Protein 1JRR (pdb70)

Sequence (371 aa):
EDLCVANTLFALNLFKHLAKASPTQNLFLSPWSISSTMAMVYMGSRGSTEDQMAKVLQFNKIHSSFRSLSSAINASTGNYLLESVNKLFGEKSASFREEYIRLCQKYYSSEPQAVDFLECAEEARKKINSWVKTQTKGKIPNLLPEGSVDGDTRMVLVNAVYFKGKWKTPFEKKYPFRVNSAQRTPVQMMYLREKLNIGYIEDLKAQILELPYAGDVSMFLLLPDDVSTGLELLESEITYDKLNKWTSKDKMAEDEVEVYIPQFKLEEHYELRSILRSMGMEDAFNKGRANFSGMSERNDLFLSEVFHQAMVDVNEEGTTGRTGHGGPQFVADHPFLFLIMHKITNCILFFGRFSSPTEAAAGTGGVMTGR

Structure (mmCIF, N/CA/C/O backbone):
data_1JRR
#
_entry.id   1JRR
#
_cell.length_a   93.139
_cell.length_b   104.160
_cell.length_c   41.395
_cell.angle_alpha   90.00
_cell.angle_beta   90.00
_cell.angle_gamma   90.00
#
_symmetry.space_group_name_H-M   'P 21 21 2'
#
loop_
_entity.id
_entity.type
_entity.pdbx_description
1 polymer 'PLASMINOGEN ACTIVATOR INHIBITOR-2'
2 polymer 'PLASMINOGEN ACTIVATOR INHIBITOR-2'
3 non-polymer BETA-MERCAPTOETHANOL
4 water water
#
loop_
_atom_site.group_PDB
_atom_site.id
_atom_site.type_symbol
_atom_site.label_atom_id
_atom_site.label_alt_id
_atom_site.label_comp_id
_atom_site.label_asym_id
_atom_site.label_entity_id
_atom_site.label_seq_id
_atom_site.pdbx_PDB_ins_code
_atom_site.Cartn_x
_atom_site.Cartn_y
_atom_site.Cartn_z
_atom_site.occupancy
_atom_site.B_iso_or_equiv
_atom_site.auth_seq_id
_atom_site.auth_comp_id
_atom_site.auth_asym_id
_atom_site.auth_atom_id
_atom_site.pdbx_PDB_model_num
ATOM 1 N N . GLU A 1 2 ? 13.011 17.935 -5.324 1.00 32.92 2 GLU A N 1
ATOM 2 C CA . GLU A 1 2 ? 14.439 18.308 -5.541 1.00 33.08 2 GLU A CA 1
ATOM 3 C C . GLU A 1 2 ? 15.294 17.912 -4.342 1.00 31.63 2 GLU A C 1
ATOM 4 O O . GLU A 1 2 ? 14.924 18.147 -3.193 1.00 31.72 2 GLU A O 1
ATOM 10 N N . ASP A 1 3 ? 16.429 17.277 -4.618 1.00 29.40 3 ASP A N 1
ATOM 11 C CA . ASP A 1 3 ? 17.411 17.013 -3.584 1.00 27.60 3 ASP A CA 1
ATOM 12 C C . ASP A 1 3 ? 18.190 18.302 -3.286 1.00 26.20 3 ASP A C 1
ATOM 13 O O . ASP A 1 3 ? 18.995 18.775 -4.094 1.00 27.13 3 ASP A O 1
ATOM 18 N N . LEU A 1 4 ? 17.952 18.885 -2.123 1.00 25.00 4 LEU A N 1
ATOM 19 C CA . LEU A 1 4 ? 18.593 20.160 -1.803 1.00 24.05 4 LEU A CA 1
ATOM 20 C C . LEU A 1 4 ? 20.063 20.065 -1.371 1.00 22.18 4 LEU A C 1
ATOM 21 O O . LEU A 1 4 ? 20.708 21.086 -1.186 1.00 22.09 4 LEU A O 1
ATOM 26 N N . CYS A 1 5 ? 20.605 18.856 -1.257 1.00 20.68 5 CYS A N 1
ATOM 27 C CA . CYS A 1 5 ? 22.016 18.697 -0.880 1.00 18.76 5 CYS A CA 1
ATOM 28 C C . CYS A 1 5 ? 22.866 18.123 -2.020 1.00 17.79 5 CYS A C 1
ATOM 29 O O . CYS A 1 5 ? 23.961 17.650 -1.774 1.00 17.03 5 CYS A O 1
ATOM 32 N N . VAL A 1 6 ? 22.365 18.182 -3.254 1.00 16.43 6 VAL A N 1
ATOM 33 C CA . VAL A 1 6 ? 23.040 17.561 -4.391 1.00 16.55 6 VAL A CA 1
ATOM 34 C C . VAL A 1 6 ? 24.491 17.996 -4.650 1.00 15.53 6 VAL A C 1
ATOM 35 O O . VAL A 1 6 ? 25.345 17.150 -4.914 1.00 14.96 6 VAL A O 1
ATOM 41 N N . ALA A 1 7 ? 24.775 19.292 -4.597 1.00 16.01 7 ALA A N 1
ATOM 42 C CA . ALA A 1 7 ? 26.140 19.747 -4.828 1.00 14.87 7 ALA A CA 1
ATOM 43 C C . ALA A 1 7 ? 27.078 19.109 -3.818 1.00 13.94 7 ALA A C 1
ATOM 44 O O . ALA A 1 7 ? 28.149 18.651 -4.165 1.00 13.59 7 ALA A O 1
ATOM 46 N N . ASN A 1 8 ? 26.668 19.114 -2.568 1.00 14.06 8 ASN A N 1
ATOM 47 C CA . ASN A 1 8 ? 27.512 18.575 -1.507 1.00 12.86 8 ASN A CA 1
ATOM 48 C C . ASN A 1 8 ? 27.733 17.081 -1.667 1.00 13.09 8 ASN A C 1
ATOM 49 O O . ASN A 1 8 ? 28.785 16.579 -1.341 1.00 11.61 8 ASN A O 1
ATOM 54 N N . THR A 1 9 ? 26.727 16.374 -2.168 1.00 12.72 9 THR A N 1
ATOM 55 C CA . THR A 1 9 ? 26.843 14.952 -2.386 1.00 12.84 9 THR A CA 1
ATOM 56 C C . THR A 1 9 ? 27.751 14.636 -3.568 1.00 11.61 9 THR A C 1
ATOM 57 O O . THR A 1 9 ? 28.573 13.740 -3.488 1.00 11.76 9 THR A O 1
ATOM 61 N N . LEU A 1 10 ? 27.607 15.379 -4.650 1.00 11.25 10 LEU A N 1
ATOM 62 C CA . LEU A 1 10 ? 28.498 15.229 -5.770 1.00 10.99 10 LEU A CA 1
ATOM 63 C C . LEU A 1 10 ? 29.953 15.472 -5.354 1.00 10.57 10 LEU A C 1
ATOM 64 O O . LEU A 1 10 ? 30.867 14.738 -5.728 1.00 11.06 10 LEU A O 1
ATO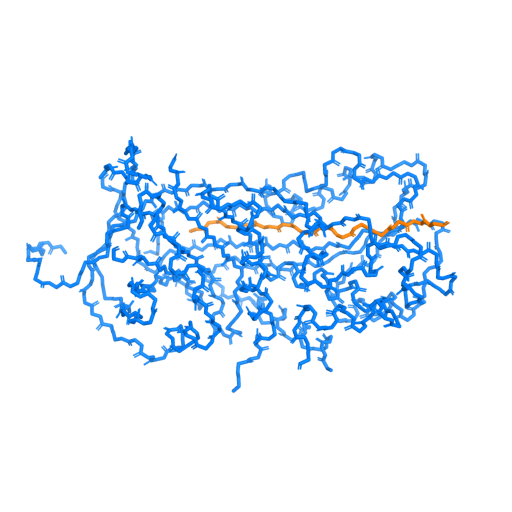M 69 N N . PHE A 1 11 ? 30.173 16.520 -4.557 1.00 9.74 11 PHE A N 1
ATOM 70 C CA . PHE A 1 11 ? 31.500 16.814 -4.040 1.00 10.79 11 PHE A CA 1
ATOM 71 C C . PHE A 1 11 ? 31.989 15.672 -3.155 1.00 9.94 11 PHE A C 1
ATOM 72 O O . PHE A 1 11 ? 33.127 15.250 -3.286 1.00 11.61 11 PHE A O 1
ATOM 80 N N . ALA A 1 12 ? 31.134 15.204 -2.252 1.00 10.46 12 ALA A N 1
ATOM 81 C CA . ALA A 1 12 ? 31.495 14.137 -1.314 1.00 10.63 12 ALA A CA 1
ATOM 82 C C . ALA A 1 12 ? 32.009 12.936 -2.101 1.00 11.11 12 ALA A C 1
ATOM 83 O O . ALA A 1 12 ? 33.046 12.381 -1.772 1.00 10.33 12 ALA A O 1
ATOM 85 N N . LEU A 1 13 ? 31.291 12.536 -3.140 1.00 11.51 13 LEU A N 1
ATOM 86 C CA . LEU A 1 13 ? 31.705 11.360 -3.887 1.00 12.32 13 LEU A CA 1
ATOM 87 C C . LEU A 1 13 ? 33.000 11.579 -4.660 1.00 12.05 13 LEU A C 1
ATOM 88 O O . LEU A 1 13 ? 33.846 10.688 -4.698 1.00 12.82 13 LEU A O 1
ATOM 93 N N . ASN A 1 14 ? 33.167 12.749 -5.284 1.00 11.68 14 ASN A N 1
ATOM 94 C CA . ASN A 1 14 ? 34.375 13.029 -6.036 1.00 12.65 14 ASN A CA 1
ATOM 95 C C . ASN A 1 14 ? 35.567 13.133 -5.086 1.00 12.64 14 ASN A C 1
ATOM 96 O O . ASN A 1 14 ? 36.681 12.676 -5.368 1.00 13.41 14 ASN A O 1
ATOM 101 N N . LEU A 1 15 ? 35.335 13.746 -3.928 1.00 13.00 15 LEU A N 1
ATOM 102 C CA . LEU A 1 15 ? 36.366 13.818 -2.912 1.00 12.90 15 LEU A CA 1
ATOM 103 C C . LEU A 1 15 ? 36.788 12.424 -2.455 1.00 12.64 15 LEU A C 1
ATOM 104 O O . LEU A 1 15 ? 37.978 12.137 -2.345 1.00 13.82 15 LEU A O 1
ATOM 109 N N . PHE A 1 16 ? 35.829 11.566 -2.162 1.00 13.36 16 PHE A N 1
ATOM 110 C CA . PHE A 1 16 ? 36.177 10.204 -1.781 1.00 14.46 16 PHE A CA 1
ATOM 111 C C . PHE A 1 16 ? 37.000 9.522 -2.886 1.00 15.11 16 PHE A C 1
ATOM 112 O O . PHE A 1 16 ? 38.009 8.895 -2.598 1.00 16.11 16 PHE A O 1
ATOM 120 N N . LYS A 1 17 ? 36.610 9.674 -4.141 1.00 16.56 17 LYS A N 1
ATOM 121 C CA . LYS A 1 17 ? 37.384 9.027 -5.231 1.00 17.65 17 LYS A CA 1
ATOM 122 C C . LYS A 1 17 ? 38.840 9.487 -5.263 1.00 18.38 17 LYS A C 1
ATOM 123 O O . LYS A 1 17 ? 39.762 8.711 -5.534 1.00 18.06 17 LYS A O 1
ATOM 129 N N . HIS A 1 18 ? 39.059 10.758 -4.987 1.00 18.04 18 HIS A N 1
ATOM 130 C CA . HIS A 1 18 ? 40.396 11.297 -5.063 1.00 18.37 18 HIS A CA 1
ATOM 131 C C . HIS A 1 18 ? 41.202 10.916 -3.862 1.00 20.57 18 HIS A C 1
ATOM 132 O O . HIS A 1 18 ? 42.396 10.632 -3.968 1.00 20.68 18 HIS A O 1
ATOM 139 N N . LEU A 1 19 ? 40.565 10.928 -2.703 1.00 19.53 19 LEU A N 1
ATOM 140 C CA . LEU A 1 19 ? 41.252 10.519 -1.487 1.00 21.21 19 LEU A CA 1
ATOM 141 C C . LEU A 1 19 ? 41.670 9.063 -1.598 1.00 22.10 19 LEU A C 1
ATOM 142 O O . LEU A 1 19 ? 42.737 8.670 -1.096 1.00 22.87 19 LEU A O 1
ATOM 147 N N . ALA A 1 20 ? 40.850 8.258 -2.259 1.00 22.34 20 ALA A N 1
ATOM 148 C CA . ALA A 1 20 ? 41.168 6.848 -2.424 1.00 23.75 20 ALA A CA 1
ATOM 149 C C . ALA A 1 20 ? 42.392 6.666 -3.332 1.00 23.74 20 ALA A C 1
ATOM 150 O O . ALA A 1 20 ? 43.072 5.641 -3.243 1.00 25.15 20 ALA A O 1
ATOM 152 N N . LYS A 1 21 ? 42.733 7.657 -4.159 1.00 23.51 21 LYS A N 1
ATOM 153 C CA . LYS A 1 21 ? 43.963 7.543 -4.951 1.00 22.65 21 LYS A CA 1
ATOM 154 C C . LYS A 1 21 ? 45.168 7.617 -4.020 1.00 21.78 21 LYS A C 1
ATOM 155 O O . LYS A 1 21 ? 46.198 6.950 -4.235 1.00 22.01 21 LYS A O 1
ATOM 161 N N . ALA A 1 22 ? 45.058 8.428 -2.988 1.00 20.87 22 ALA A N 1
ATOM 162 C CA . ALA A 1 22 ? 46.132 8.536 -2.043 1.00 20.29 22 ALA A CA 1
ATOM 163 C C . ALA A 1 22 ? 46.130 7.353 -1.096 1.00 19.44 22 ALA A C 1
ATOM 164 O O . ALA A 1 22 ? 47.175 6.972 -0.563 1.00 20.31 22 ALA A O 1
ATOM 166 N N . SER A 1 23 ? 44.941 6.815 -0.844 1.00 18.99 23 SER A N 1
ATOM 167 C CA . SER A 1 23 ? 44.766 5.763 0.159 1.00 19.05 23 SER A CA 1
ATOM 168 C C . SER A 1 23 ? 43.799 4.703 -0.346 1.00 18.94 23 SER A C 1
ATOM 169 O O . SER A 1 23 ? 42.643 4.686 0.029 1.00 19.64 23 SER A O 1
ATOM 172 N N . PRO A 1 24 ? 44.285 3.838 -1.212 1.00 18.86 24 PRO A N 1
ATOM 173 C CA . PRO A 1 24 ? 43.430 2.893 -1.923 1.00 19.97 24 PRO A CA 1
ATOM 174 C C . PRO A 1 24 ? 42.859 1.721 -1.176 1.00 20.27 24 PRO A C 1
ATOM 175 O O . PRO A 1 24 ? 41.877 1.189 -1.685 1.00 22.22 24 PRO A O 1
ATOM 179 N N . THR A 1 25 ? 43.401 1.340 -0.031 1.00 20.88 25 THR A N 1
ATOM 180 C CA . THR A 1 25 ? 42.970 0.114 0.623 1.00 22.17 25 THR A CA 1
ATOM 181 C C . THR A 1 25 ? 42.701 0.188 2.149 1.00 21.33 25 THR A C 1
ATOM 182 O O . THR A 1 25 ? 41.849 -0.542 2.662 1.00 21.80 25 THR A O 1
ATOM 186 N N . GLN A 1 26 ? 43.409 1.046 2.895 1.00 19.30 26 GLN A N 1
ATOM 187 C CA . GLN A 1 26 ? 43.259 1.181 4.338 1.00 18.37 26 GLN A CA 1
ATOM 188 C C . GLN A 1 26 ? 41.932 1.819 4.763 1.00 16.59 26 GLN A C 1
ATOM 189 O O . GLN A 1 26 ? 41.226 2.385 3.955 1.00 14.28 26 GLN A O 1
ATOM 195 N N . ASN A 1 27 ? 41.567 1.703 6.021 1.00 15.16 27 ASN A N 1
ATOM 196 C CA . ASN A 1 27 ? 40.358 2.352 6.506 1.00 14.72 27 ASN A CA 1
ATOM 197 C C . ASN A 1 27 ? 40.360 3.843 6.167 1.00 14.54 27 ASN A C 1
ATOM 198 O O . ASN A 1 27 ? 41.417 4.506 6.221 1.00 14.67 27 ASN A O 1
ATOM 203 N N . LEU A 1 28 ? 39.184 4.367 5.797 1.00 12.42 28 LEU A N 1
ATOM 204 C CA . LEU A 1 28 ? 39.000 5.779 5.455 1.00 13.22 28 LEU A CA 1
ATOM 205 C C . LEU A 1 28 ? 37.763 6.302 6.160 1.00 12.59 28 LEU A C 1
ATOM 206 O O . LEU A 1 28 ? 36.779 5.607 6.246 1.00 12.23 28 LEU A O 1
ATOM 211 N N . PHE A 1 29 ? 37.815 7.527 6.672 1.00 12.18 29 PHE A N 1
ATOM 212 C CA . PHE A 1 29 ? 36.638 8.081 7.311 1.00 12.01 29 PHE A CA 1
ATOM 213 C C . PHE A 1 29 ? 36.704 9.595 7.297 1.00 12.57 29 PHE A C 1
ATOM 214 O O . PHE A 1 29 ? 37.714 10.191 7.646 1.00 12.43 29 PHE A O 1
ATOM 222 N N . LEU A 1 30 ? 35.616 10.229 6.889 1.00 13.11 30 LEU A N 1
ATOM 223 C CA . LEU A 1 30 ? 35.583 11.683 6.839 1.00 13.03 30 LEU A CA 1
ATOM 224 C C . LEU A 1 30 ? 34.163 12.207 6.953 1.00 11.40 30 LEU A C 1
ATOM 225 O O . LEU A 1 30 ? 33.202 11.447 6.854 1.00 11.41 30 LEU A O 1
ATOM 230 N N . SER A 1 31 ? 34.040 13.523 7.174 1.00 10.32 31 SER A N 1
ATOM 231 C CA . SER A 1 31 ? 32.736 14.174 7.093 1.00 9.93 31 SER A CA 1
ATOM 232 C C . SER A 1 31 ? 32.733 15.115 5.928 1.00 9.70 31 SER A C 1
ATOM 233 O O . SER A 1 31 ? 33.294 16.182 6.002 1.00 10.14 31 SER A O 1
ATOM 236 N N . PRO A 1 32 ? 32.139 14.701 4.818 1.00 9.99 32 PRO A N 1
ATOM 237 C CA . PRO A 1 32 ? 32.066 15.608 3.669 1.00 10.69 32 PRO A CA 1
ATOM 238 C C . PRO A 1 32 ? 31.288 16.886 4.006 1.00 9.88 32 PRO A C 1
ATOM 239 O O . PRO A 1 32 ? 31.646 17.947 3.534 1.00 9.59 32 PRO A O 1
ATOM 243 N N . TRP A 1 33 ? 30.258 16.789 4.848 1.00 10.35 33 TRP A N 1
ATOM 244 C CA . TRP A 1 33 ? 29.507 17.975 5.269 1.00 11.09 33 TRP A CA 1
ATOM 245 C C . TRP A 1 33 ? 30.429 19.030 5.886 1.00 9.98 33 TRP A C 1
ATOM 246 O O . TRP A 1 33 ? 30.369 20.212 5.542 1.00 9.59 33 TRP A O 1
ATOM 257 N N . SER A 1 34 ? 31.292 18.584 6.796 1.00 10.59 34 SER A N 1
ATOM 258 C CA . SER A 1 34 ? 32.195 19.488 7.499 1.00 9.56 34 SER A CA 1
ATOM 259 C C . SER A 1 34 ? 33.112 20.166 6.490 1.00 10.17 34 SER A C 1
ATOM 260 O O . SER A 1 34 ? 33.349 21.358 6.550 1.00 10.60 34 SER A O 1
ATOM 263 N N . ILE A 1 35 ? 33.623 19.380 5.539 1.00 9.27 35 ILE A N 1
ATOM 264 C CA . ILE A 1 35 ? 34.521 19.936 4.558 1.00 9.93 35 ILE A CA 1
ATOM 265 C C . ILE A 1 35 ? 33.829 20.931 3.641 1.00 9.37 35 ILE A C 1
ATOM 266 O O . ILE A 1 35 ? 34.395 22.001 3.388 1.00 9.45 35 ILE A O 1
ATOM 271 N N . SER A 1 36 ? 32.643 20.588 3.157 1.00 10.56 36 SER A N 1
ATOM 272 C CA . SER A 1 36 ? 31.876 21.493 2.298 1.00 10.65 36 SER A CA 1
ATOM 273 C C . SER A 1 36 ? 31.598 22.793 3.013 1.00 10.14 36 SER A C 1
ATOM 274 O O . SER A 1 36 ? 31.736 23.875 2.442 1.00 9.67 36 SER A O 1
ATOM 277 N N . SER A 1 37 ? 31.213 22.722 4.281 1.00 11.00 37 SER A N 1
ATOM 278 C CA . SER A 1 37 ? 30.956 23.946 5.015 1.00 11.05 37 SER A CA 1
ATOM 279 C C . SER A 1 37 ? 32.183 24.852 5.122 1.00 11.40 37 SER A C 1
ATOM 280 O O . SER A 1 37 ? 32.102 26.067 4.925 1.00 11.04 37 SER A O 1
ATOM 284 N N . THR A 1 38 ? 33.312 24.298 5.509 1.00 10.90 38 THR A N 1
ATOM 285 C CA . THR A 1 38 ? 34.535 25.051 5.635 1.00 10.91 38 THR A CA 1
ATOM 286 C C . THR A 1 38 ? 34.908 25.667 4.310 1.00 10.56 38 THR A C 1
ATOM 287 O O . THR A 1 38 ? 35.235 26.829 4.236 1.00 10.69 38 THR A O 1
ATOM 291 N N . MET A 1 39 ? 34.848 24.864 3.252 1.00 9.37 39 MET A N 1
ATOM 292 C CA . MET A 1 39 ? 35.239 25.359 1.958 1.00 10.53 39 MET A CA 1
ATOM 293 C C . MET A 1 39 ? 34.280 26.414 1.408 1.00 10.28 39 MET A C 1
ATOM 294 O O . MET A 1 39 ? 34.704 27.271 0.628 1.00 10.41 39 MET A O 1
ATOM 299 N N . ALA A 1 40 ? 33.026 26.357 1.828 1.00 10.60 40 ALA A N 1
ATOM 300 C CA . ALA A 1 40 ? 32.041 27.349 1.423 1.00 10.83 40 ALA A CA 1
ATOM 301 C C . ALA A 1 40 ? 32.449 28.706 1.994 1.00 11.49 40 ALA A C 1
ATOM 302 O O . ALA A 1 40 ? 32.313 29.731 1.327 1.00 12.56 40 ALA A O 1
ATOM 304 N N . MET A 1 41 ? 32.934 28.710 3.234 1.00 11.24 41 MET A N 1
ATOM 305 C CA . MET A 1 41 ? 33.369 29.949 3.871 1.00 11.24 41 MET A CA 1
ATOM 306 C C . MET A 1 41 ? 34.608 30.487 3.179 1.00 11.34 41 MET A C 1
ATOM 307 O O . MET A 1 41 ? 34.781 31.703 3.028 1.00 12.44 41 MET A O 1
ATOM 312 N N . VAL A 1 42 ? 35.500 29.593 2.751 1.00 10.96 42 VAL A N 1
ATOM 313 C CA . VAL A 1 42 ? 36.653 30.026 1.975 1.00 11.29 42 VAL A CA 1
ATOM 314 C C . VAL A 1 42 ? 36.239 30.606 0.604 1.00 11.36 42 VAL A C 1
ATOM 315 O O . VAL A 1 42 ? 36.706 31.667 0.181 1.00 10.75 42 VAL A O 1
ATOM 319 N N . TYR A 1 43 ? 35.354 29.891 -0.071 1.00 10.80 43 TYR A N 1
ATOM 320 C CA . TYR A 1 43 ? 34.784 30.340 -1.324 1.00 10.86 43 TYR A CA 1
ATOM 321 C C . TYR A 1 43 ? 34.198 31.739 -1.258 1.00 11.38 43 TYR A C 1
ATOM 322 O O . TYR A 1 43 ? 34.357 32.538 -2.192 1.00 11.94 43 TYR A O 1
ATOM 331 N N . MET A 1 44 ? 33.505 32.043 -0.170 1.00 10.79 44 MET A N 1
ATOM 332 C CA . MET A 1 44 ? 32.949 33.384 0.037 1.00 12.95 44 MET A CA 1
ATOM 333 C C . MET A 1 44 ? 34.012 34.486 -0.080 1.00 12.91 44 MET A C 1
ATOM 334 O O . MET A 1 44 ? 33.681 35.638 -0.455 1.00 14.65 44 MET A O 1
ATOM 339 N N . GLY A 1 45 ? 35.271 34.188 0.240 1.00 12.96 45 GLY A N 1
ATOM 340 C CA . GLY A 1 45 ? 36.339 35.173 0.142 1.00 12.61 45 GLY A CA 1
ATOM 341 C C . GLY A 1 45 ? 37.103 35.167 -1.182 1.00 12.20 45 GLY A C 1
ATOM 342 O O . GLY A 1 45 ? 37.967 36.012 -1.389 1.00 12.86 45 GLY A O 1
ATOM 343 N N . SER A 1 46 ? 36.833 34.172 -2.034 1.00 12.54 46 SER A N 1
ATOM 344 C CA . SER A 1 46 ? 37.585 33.997 -3.291 1.00 12.67 46 SER A CA 1
ATOM 345 C C . SER A 1 46 ? 37.038 34.852 -4.385 1.00 11.73 46 SER A C 1
ATOM 346 O O . SER A 1 46 ? 35.846 35.142 -4.417 1.00 12.44 46 SER A O 1
ATOM 349 N N . ARG A 1 47 ? 37.921 35.207 -5.310 1.00 13.26 47 ARG A N 1
ATOM 350 C CA . ARG A 1 47 ? 37.534 35.996 -6.460 1.00 13.06 47 ARG A CA 1
ATOM 351 C C . ARG A 1 47 ? 38.311 35.492 -7.679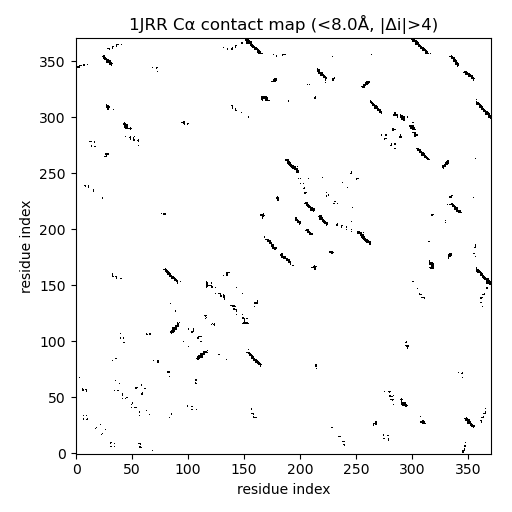 1.00 14.23 47 ARG A C 1
ATOM 352 O O . ARG A 1 47 ? 39.184 34.624 -7.570 1.00 13.85 47 ARG A O 1
ATOM 360 N N . GLY A 1 48 ? 37.961 36.027 -8.840 1.00 15.03 48 GLY A N 1
ATOM 361 C CA . GLY A 1 48 ? 38.640 35.654 -10.068 1.00 15.15 48 GLY A CA 1
ATOM 362 C C . GLY A 1 48 ? 38.680 34.156 -10.336 1.00 15.08 48 GLY A C 1
ATOM 363 O O . GLY A 1 48 ? 37.722 33.438 -10.072 1.00 14.95 48 GLY A O 1
ATOM 364 N N . SER A 1 49 ? 39.787 33.701 -10.908 1.00 15.83 49 SER A N 1
ATOM 365 C CA . SER A 1 49 ? 39.936 32.296 -11.250 1.00 15.79 49 SER A CA 1
ATOM 366 C C . SER A 1 49 ? 39.896 31.407 -10.020 1.00 14.40 49 SER A C 1
ATOM 367 O O . SER A 1 49 ? 39.527 30.230 -10.104 1.00 14.63 49 SER A O 1
ATOM 370 N N . THR A 1 50 ? 40.268 31.955 -8.865 1.00 12.76 50 THR A N 1
ATOM 371 C CA . THR A 1 50 ? 40.286 31.142 -7.651 1.00 13.23 50 THR A CA 1
ATOM 372 C C . THR A 1 50 ? 38.838 30.759 -7.370 1.00 12.95 50 THR A C 1
ATOM 373 O O . THR A 1 50 ? 38.497 29.603 -7.101 1.00 11.49 50 THR A O 1
ATOM 377 N N . GLU A 1 51 ? 37.975 31.762 -7.405 1.00 12.64 51 GLU A N 1
ATOM 378 C CA . GLU A 1 51 ? 36.537 31.584 -7.208 1.00 13.69 51 GLU A CA 1
ATOM 379 C C . GLU A 1 51 ? 35.936 30.615 -8.224 1.00 12.74 51 GLU A C 1
ATOM 380 O O . GLU A 1 51 ? 35.159 29.753 -7.876 1.00 12.76 51 GLU A O 1
ATOM 386 N N . ASP A 1 52 ? 36.260 30.817 -9.496 1.00 13.27 52 ASP A N 1
ATOM 387 C CA . ASP A 1 52 ? 35.682 30.016 -10.561 1.00 14.30 52 ASP A CA 1
ATOM 388 C C . ASP A 1 52 ? 36.048 28.543 -10.385 1.00 13.46 52 ASP A C 1
ATOM 389 O O . ASP A 1 52 ? 35.198 27.671 -10.545 1.00 14.21 52 ASP A O 1
ATOM 394 N N . GLN A 1 53 ? 37.283 28.269 -10.016 1.00 13.21 53 GLN A N 1
ATOM 395 C CA . GLN A 1 53 ? 37.695 26.885 -9.787 1.00 13.01 53 GLN A CA 1
ATOM 396 C C . GLN A 1 53 ? 37.039 26.287 -8.559 1.00 12.96 53 GLN A C 1
ATOM 397 O O . GLN A 1 53 ? 36.616 25.144 -8.589 1.00 13.57 53 GLN A O 1
ATOM 403 N N . MET A 1 54 ? 36.986 27.036 -7.459 1.00 12.82 54 MET A N 1
ATOM 404 C CA . MET A 1 54 ? 36.333 26.511 -6.267 1.00 12.28 54 MET A CA 1
ATOM 405 C C . MET A 1 54 ? 34.867 26.169 -6.549 1.00 12.13 54 MET A C 1
ATOM 406 O O . MET A 1 54 ? 34.381 25.170 -6.100 1.00 12.26 54 MET A O 1
ATOM 411 N N . ALA A 1 55 ? 34.152 27.001 -7.307 1.00 12.69 55 ALA A N 1
ATOM 412 C CA . ALA A 1 55 ? 32.749 26.702 -7.589 1.00 12.98 55 ALA A CA 1
ATOM 413 C C . ALA A 1 55 ? 32.611 25.401 -8.375 1.00 13.60 55 ALA A C 1
ATOM 414 O O . ALA A 1 55 ? 31.705 24.633 -8.123 1.00 13.69 55 ALA A O 1
ATOM 416 N N . LYS A 1 56 ? 33.523 25.167 -9.315 1.00 13.23 56 LYS A N 1
ATOM 417 C CA . LYS A 1 56 ? 33.516 23.939 -10.085 1.00 14.57 56 LYS A CA 1
ATOM 418 C C . LYS A 1 56 ? 33.762 22.725 -9.173 1.00 13.67 56 LYS A C 1
ATOM 419 O O . LYS A 1 56 ? 33.011 21.755 -9.185 1.00 14.60 56 LYS A O 1
ATOM 425 N N . VAL A 1 57 ? 34.796 22.815 -8.371 1.00 13.07 57 VAL A N 1
ATOM 426 C CA . VAL A 1 57 ? 35.197 21.688 -7.547 1.00 13.64 57 VAL A CA 1
ATOM 427 C C . VAL A 1 57 ? 34.154 21.344 -6.517 1.00 12.90 57 VAL A C 1
ATOM 428 O O . VAL A 1 57 ? 33.851 20.166 -6.304 1.00 13.63 57 VAL A O 1
ATOM 432 N N . LEU A 1 58 ? 33.578 22.367 -5.889 1.00 13.54 58 LEU A N 1
ATOM 433 C CA . LEU A 1 58 ? 32.582 22.153 -4.855 1.00 14.08 58 LEU A CA 1
ATOM 434 C C . LEU A 1 58 ? 31.207 21.817 -5.399 1.00 14.62 58 LEU A C 1
ATOM 435 O O . LEU A 1 58 ? 30.311 21.508 -4.639 1.00 15.15 58 LEU A O 1
ATOM 440 N N . GLN A 1 59 ? 31.077 21.826 -6.726 1.00 15.50 59 GLN A N 1
ATOM 441 C CA . GLN A 1 59 ? 29.886 21.371 -7.451 1.00 17.17 59 GLN A CA 1
ATOM 442 C C . GLN A 1 59 ? 28.716 22.328 -7.403 1.00 18.72 59 GLN A C 1
ATOM 443 O O . GLN A 1 59 ? 27.543 21.967 -7.640 1.00 18.75 59 GLN A O 1
ATOM 449 N N . PHE A 1 60 ? 29.053 23.585 -7.191 1.00 20.60 60 PHE A N 1
ATOM 450 C CA . PHE A 1 60 ? 28.042 24.623 -7.166 1.00 23.20 60 PHE A CA 1
ATOM 451 C C . PHE A 1 60 ? 27.509 24.910 -8.603 1.00 24.67 60 PHE A C 1
ATOM 452 O O . PHE A 1 60 ? 26.446 25.483 -8.746 1.00 26.71 60 PHE A O 1
ATOM 460 N N . ASN A 1 61 ? 28.205 24.458 -9.650 1.00 27.25 61 ASN A N 1
ATOM 461 C CA . ASN A 1 61 ? 27.757 24.673 -11.044 1.00 27.93 61 ASN A CA 1
ATOM 462 C C . ASN A 1 61 ? 26.884 23.543 -11.589 1.00 29.46 61 ASN A C 1
ATOM 463 O O . ASN A 1 61 ? 26.726 23.398 -12.816 1.00 30.48 61 ASN A O 1
ATOM 468 N N . LYS A 1 69 ? 22.946 31.389 -5.014 1.00 28.50 102 LYS A N 1
ATOM 469 C CA . LYS A 1 69 ? 22.201 31.158 -3.775 1.00 27.39 102 LYS A CA 1
ATOM 470 C C . LYS A 1 69 ? 22.890 30.121 -2.875 1.00 25.01 102 LYS A C 1
ATOM 471 O O . LYS A 1 69 ? 22.267 29.545 -1.973 1.00 24.82 102 LYS A O 1
ATOM 477 N N . ILE A 1 70 ? 24.178 29.903 -3.114 1.00 23.04 103 ILE A N 1
ATOM 478 C CA . ILE A 1 70 ? 24.934 28.918 -2.367 1.00 22.14 103 ILE A CA 1
ATOM 479 C C . ILE A 1 70 ? 24.950 29.196 -0.872 1.00 19.64 103 ILE A C 1
ATOM 480 O O . ILE A 1 70 ? 24.746 28.285 -0.076 1.00 18.15 103 ILE A O 1
ATOM 485 N N . HIS A 1 71 ? 25.219 30.436 -0.478 1.00 17.47 104 HIS A N 1
ATOM 486 C CA . HIS A 1 71 ? 25.371 30.735 0.941 1.00 17.02 104 HIS A CA 1
ATOM 487 C C . HIS A 1 71 ? 24.053 30.587 1.700 1.00 17.45 104 HIS A C 1
ATOM 488 O O . HIS A 1 71 ? 24.032 30.052 2.814 1.00 16.43 104 HIS A O 1
ATOM 495 N N . SER A 1 72 ? 22.961 31.021 1.091 1.00 19.36 105 SER A N 1
ATOM 496 C CA . SER A 1 72 ? 21.680 30.875 1.745 1.00 20.57 105 SER A CA 1
ATOM 497 C C . SER A 1 72 ? 21.337 29.381 1.848 1.00 20.27 105 SER A C 1
ATOM 498 O O . SER A 1 72 ? 20.678 28.957 2.796 1.00 19.49 105 SER A O 1
ATOM 502 N N . SER A 1 73 ? 21.760 28.588 0.867 1.00 19.92 106 SER A N 1
ATOM 503 C CA . SER A 1 73 ? 21.586 27.134 0.917 1.00 20.37 106 SER A CA 1
ATOM 504 C C . SER A 1 73 ? 22.310 26.501 2.108 1.00 18.84 106 SER A C 1
ATOM 505 O O . SER A 1 73 ? 21.729 25.678 2.833 1.00 18.20 106 SER A O 1
ATOM 508 N N . PHE A 1 74 ? 23.579 26.856 2.314 1.00 17.89 107 PHE A N 1
ATOM 509 C CA . PHE A 1 74 ? 24.268 26.320 3.469 1.00 17.00 107 PHE A CA 1
ATOM 510 C C . PHE A 1 74 ? 23.565 26.698 4.765 1.00 17.02 107 PHE A C 1
ATOM 511 O O . PHE A 1 74 ? 23.464 25.902 5.666 1.00 16.68 107 PHE A O 1
ATOM 519 N N . ARG A 1 75 ? 23.099 27.932 4.854 1.00 16.43 108 ARG A N 1
ATOM 520 C CA . ARG A 1 75 ? 22.452 28.359 6.085 1.00 17.05 108 ARG A CA 1
ATOM 521 C C . ARG A 1 75 ? 21.200 27.509 6.333 1.00 16.41 108 ARG A C 1
ATOM 522 O O . ARG A 1 75 ? 20.958 27.052 7.440 1.00 15.89 108 ARG A O 1
ATOM 530 N N . SER A 1 76 ? 20.414 27.308 5.286 1.00 17.10 109 SER A N 1
ATOM 531 C CA . SER A 1 76 ? 19.183 26.504 5.391 1.00 18.17 109 SER A CA 1
ATOM 532 C C . SER A 1 76 ? 19.433 25.018 5.733 1.00 17.56 109 SER A C 1
ATOM 533 O O . SER A 1 76 ? 18.749 24.418 6.602 1.00 16.82 109 SER A O 1
ATOM 537 N N . LEU A 1 77 ? 20.399 24.411 5.050 1.00 16.19 110 LEU A N 1
ATOM 538 C CA . LEU A 1 77 ? 20.794 23.024 5.337 1.00 16.48 110 LEU A CA 1
ATOM 539 C C . LEU A 1 77 ? 21.322 22.882 6.770 1.00 16.80 110 LEU A C 1
ATOM 540 O O . LEU A 1 77 ? 20.994 21.931 7.481 1.00 16.81 110 LEU A O 1
ATOM 545 N N . SER A 1 78 ? 22.143 23.835 7.184 1.00 17.42 111 SER A N 1
ATOM 546 C CA . SER A 1 78 ? 22.722 23.853 8.527 1.00 17.94 111 SER A CA 1
ATOM 547 C C . SER A 1 78 ? 21.618 23.921 9.557 1.00 17.56 111 SER A C 1
ATOM 548 O O . SER A 1 78 ? 21.651 23.229 10.555 1.00 15.69 111 SER A O 1
ATOM 552 N N . SER A 1 79 ? 20.645 24.794 9.315 1.00 17.99 112 SER A N 1
ATOM 553 C CA . SER A 1 79 ? 19.513 24.902 10.245 1.00 19.04 112 SER A CA 1
ATOM 554 C C . SER A 1 79 ? 18.817 23.565 10.418 1.00 17.82 112 SER A C 1
ATOM 555 O O . SER A 1 79 ? 18.495 23.173 11.527 1.00 18.20 112 SER A O 1
ATOM 559 N N . ALA A 1 80 ? 18.599 22.853 9.321 1.00 17.71 113 ALA A N 1
ATOM 560 C CA . ALA A 1 80 ? 17.917 21.572 9.390 1.00 17.80 113 ALA A CA 1
ATOM 561 C C . ALA A 1 80 ? 18.767 20.514 10.115 1.00 17.56 113 ALA A C 1
ATOM 562 O O . ALA A 1 80 ? 18.270 19.743 10.938 1.00 17.04 113 ALA A O 1
ATOM 564 N N . ILE A 1 81 ? 20.065 20.492 9.837 1.00 16.47 114 ILE A N 1
ATOM 565 C CA . ILE A 1 81 ? 20.933 19.548 10.509 1.00 16.81 114 ILE A CA 1
ATOM 566 C C . ILE A 1 81 ? 20.980 19.806 12.021 1.00 17.04 114 ILE A C 1
ATOM 567 O O . ILE A 1 81 ? 20.976 18.862 12.842 1.00 16.67 114 ILE A O 1
ATOM 572 N N . ASN A 1 82 ? 20.947 21.073 12.415 1.00 17.68 115 ASN A N 1
ATOM 573 C CA . ASN A 1 82 ? 21.028 21.454 13.822 1.00 18.80 115 ASN A CA 1
ATOM 574 C C . ASN A 1 82 ? 19.696 21.433 14.592 1.00 19.94 115 ASN A C 1
ATOM 575 O O . ASN A 1 82 ? 19.669 21.635 15.807 1.00 20.42 115 ASN A O 1
ATOM 580 N N . ALA A 1 83 ? 18.611 21.183 13.888 1.00 20.86 116 ALA A N 1
ATOM 581 C CA . ALA A 1 83 ? 17.296 21.211 14.527 1.00 22.96 116 ALA A CA 1
ATOM 582 C C . ALA A 1 83 ? 17.219 20.320 15.789 1.00 25.29 116 ALA A C 1
ATOM 583 O O . ALA A 1 83 ? 17.705 19.201 15.783 1.00 25.46 116 ALA A O 1
ATOM 585 N N . SER A 1 84 ? 16.622 20.833 16.871 1.00 27.84 117 SER A N 1
ATOM 586 C CA . SER A 1 84 ? 16.444 20.043 18.102 1.00 29.80 117 SER A CA 1
ATOM 587 C C . SER A 1 84 ? 15.529 18.854 17.825 1.00 30.08 117 SER A C 1
ATOM 588 O O . SER A 1 84 ? 14.499 19.010 17.154 1.00 29.76 117 SER A O 1
ATOM 592 N N . THR A 1 85 ? 15.868 17.670 18.331 1.00 30.92 118 THR A N 1
ATOM 593 C CA . THR A 1 85 ? 15.015 16.517 18.024 1.00 31.57 118 THR A CA 1
ATOM 594 C C . THR A 1 85 ? 14.536 15.630 19.176 1.00 31.04 118 THR A C 1
ATOM 595 O O . THR A 1 85 ? 13.369 15.203 19.191 1.00 32.99 118 THR A O 1
ATOM 599 N N . GLY A 1 86 ? 15.408 15.359 20.130 1.00 29.73 119 GLY A N 1
ATOM 600 C CA . GLY A 1 86 ? 15.149 14.426 21.207 1.00 28.38 119 GLY A CA 1
ATOM 601 C C . GLY A 1 86 ? 15.669 13.029 20.890 1.00 27.44 119 GLY A C 1
ATOM 602 O O . GLY A 1 86 ? 15.769 12.187 21.773 1.00 27.93 119 GLY A O 1
ATOM 603 N N . ASN A 1 87 ? 16.014 12.785 19.630 1.00 24.97 120 ASN A N 1
ATOM 604 C CA . ASN A 1 87 ? 16.320 11.439 19.159 1.00 24.19 120 ASN A CA 1
ATOM 605 C C . ASN A 1 87 ? 17.824 11.126 19.133 1.00 22.19 120 ASN A C 1
ATOM 606 O O . ASN A 1 87 ? 18.242 9.969 19.226 1.00 21.44 120 ASN A O 1
ATOM 611 N N . TYR A 1 88 ? 18.626 12.168 18.996 1.00 20.78 121 TYR A N 1
ATOM 612 C CA . TYR A 1 88 ? 20.074 12.016 18.939 1.00 19.40 121 TYR A CA 1
ATOM 613 C C . TYR A 1 88 ? 20.683 13.376 19.174 1.00 18.75 121 TYR A C 1
ATOM 614 O O . TYR A 1 88 ? 19.959 14.380 19.236 1.00 18.56 121 TYR A O 1
ATOM 623 N N . LEU A 1 89 ? 21.993 13.394 19.337 1.00 17.55 122 LEU A N 1
ATOM 624 C CA . LEU A 1 89 ? 22.740 14.626 19.443 1.00 17.94 122 LEU A CA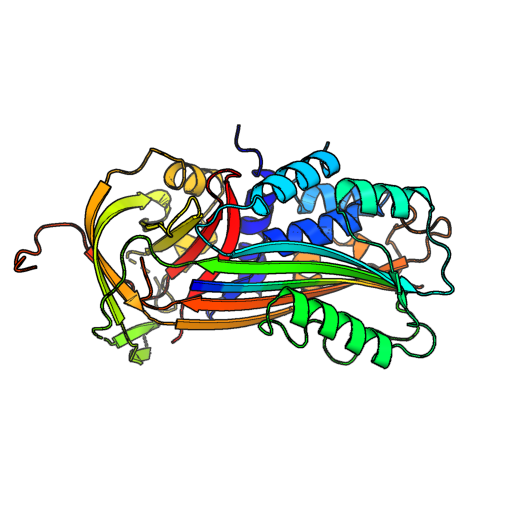 1
ATOM 625 C C . LEU A 1 89 ? 23.319 14.859 18.053 1.00 17.03 122 LEU A C 1
ATOM 626 O O . LEU A 1 89 ? 23.928 13.946 17.485 1.00 16.86 122 LEU A O 1
ATOM 631 N N . LEU A 1 90 ? 23.107 16.044 17.498 1.00 15.93 123 LEU A N 1
ATOM 632 C CA . LEU A 1 90 ? 23.654 16.374 16.174 1.00 15.81 123 LEU A CA 1
ATOM 633 C C . LEU A 1 90 ? 23.877 17.875 16.136 1.00 16.13 123 LEU A C 1
ATOM 634 O O . LEU A 1 90 ? 22.934 18.645 16.275 1.00 16.04 123 LEU A O 1
ATOM 639 N N . GLU A 1 91 ? 25.135 18.272 15.983 1.00 16.20 124 GLU A N 1
ATOM 640 C CA . GLU A 1 91 ? 25.510 19.660 15.984 1.00 16.18 124 GLU A CA 1
ATOM 641 C C . GLU A 1 91 ? 26.566 19.910 14.921 1.00 15.48 124 GLU A C 1
ATOM 642 O O . GLU A 1 91 ? 27.489 19.124 14.753 1.00 16.03 124 GLU A O 1
ATOM 648 N N . SER A 1 92 ? 26.400 21.007 14.207 1.00 14.47 125 SER A N 1
ATOM 649 C CA . SER A 1 92 ? 27.372 21.487 13.225 1.00 13.83 125 SER A CA 1
ATOM 650 C C . SER A 1 92 ? 27.588 22.966 13.533 1.00 13.23 125 SER A C 1
ATOM 651 O O . SER A 1 92 ? 26.638 23.741 13.601 1.00 14.77 125 SER A O 1
ATOM 654 N N . VAL A 1 93 ? 28.826 23.335 13.755 1.00 12.08 126 VAL A N 1
ATOM 655 C CA . VAL A 1 93 ? 29.194 24.694 14.131 1.00 12.60 126 VAL A CA 1
ATOM 656 C C . VAL A 1 93 ? 30.422 25.149 13.371 1.00 12.03 126 VAL A C 1
ATOM 657 O O . VAL A 1 93 ? 31.401 24.424 13.267 1.00 11.62 126 VAL A O 1
ATOM 663 N N . ASN A 1 94 ? 30.325 26.355 12.818 1.00 12.22 127 ASN A N 1
ATOM 664 C CA . ASN A 1 94 ? 31.426 27.012 12.124 1.00 11.95 127 ASN A CA 1
ATOM 665 C C . ASN A 1 94 ? 32.061 28.078 12.993 1.00 13.23 127 ASN A C 1
ATOM 666 O O . ASN A 1 94 ? 31.423 28.638 13.901 1.00 13.63 127 ASN A O 1
ATOM 671 N N . LYS A 1 95 ? 33.320 28.389 12.708 1.00 13.66 128 LYS A N 1
ATOM 672 C CA . LYS A 1 95 ? 34.050 29.363 13.490 1.00 13.39 128 LYS A CA 1
ATOM 673 C C . LYS A 1 95 ? 35.162 29.982 12.665 1.00 14.04 128 LYS A C 1
ATOM 674 O O . LYS A 1 95 ? 35.801 29.308 11.872 1.00 14.20 128 LYS A O 1
ATOM 680 N N . LEU A 1 96 ? 35.360 31.276 12.812 1.00 13.48 129 LEU A N 1
ATOM 681 C CA . LEU A 1 96 ? 36.404 32.013 12.114 1.00 13.74 129 LEU A CA 1
ATOM 682 C C . LEU A 1 96 ? 37.353 32.595 13.172 1.00 14.58 129 LEU A C 1
ATOM 683 O O . LEU A 1 96 ? 36.900 33.283 14.115 1.00 15.02 129 LEU A O 1
ATOM 688 N N . PHE A 1 97 ? 38.634 32.287 13.054 1.00 14.45 130 PHE A N 1
ATOM 689 C CA . PHE A 1 97 ? 39.676 32.847 13.909 1.00 14.00 130 PHE A CA 1
ATOM 690 C C . PHE A 1 97 ? 40.569 33.701 13.045 1.00 15.30 130 PHE A C 1
ATOM 691 O O . PHE A 1 97 ? 41.131 33.210 12.070 1.00 15.99 130 PHE A O 1
ATOM 699 N N . GLY A 1 98 ? 40.698 34.976 13.393 1.00 15.20 131 GLY A N 1
ATOM 700 C CA . GLY A 1 98 ? 41.440 35.906 12.581 1.00 15.67 131 GLY A CA 1
ATOM 701 C C . GLY A 1 98 ? 42.559 36.609 13.318 1.00 16.70 131 GLY A C 1
ATOM 702 O O . GLY A 1 98 ? 42.441 36.871 14.509 1.00 17.72 131 GLY A O 1
ATOM 703 N N . GLU A 1 99 ? 43.644 36.884 12.609 1.00 17.51 132 GLU A N 1
ATOM 704 C CA . GLU A 1 99 ? 44.760 37.621 13.200 1.00 18.50 132 GLU A CA 1
ATOM 705 C C . GLU A 1 99 ? 44.274 38.982 13.683 1.00 20.22 132 GLU A C 1
ATOM 706 O O . GLU A 1 99 ? 43.623 39.721 12.944 1.00 21.52 132 GLU A O 1
ATOM 712 N N . LYS A 1 100 ? 44.605 39.304 14.928 1.00 22.29 133 LYS A N 1
ATOM 713 C CA . LYS A 1 100 ? 44.109 40.507 15.582 1.00 24.04 133 LYS A CA 1
ATOM 714 C C . LYS A 1 100 ? 44.539 41.804 14.912 1.00 24.38 133 LYS A C 1
ATOM 715 O O . LYS A 1 100 ? 43.789 42.770 14.928 1.00 25.18 133 LYS A O 1
ATOM 721 N N . SER A 1 101 ? 45.716 41.816 14.301 1.00 25.35 134 SER A N 1
ATOM 722 C CA . SER A 1 101 ? 46.240 43.019 13.632 1.00 26.26 134 SER A CA 1
ATOM 723 C C . SER A 1 101 ? 45.864 43.126 12.161 1.00 27.38 134 SER A C 1
ATOM 724 O O . SER A 1 101 ? 46.304 44.045 11.443 1.00 27.47 134 SER A O 1
ATOM 727 N N . ALA A 1 102 ? 45.064 42.179 11.688 1.00 27.70 135 ALA A N 1
ATOM 728 C CA . ALA A 1 102 ? 44.696 42.155 10.297 1.00 28.37 135 ALA A CA 1
ATOM 729 C C . ALA A 1 102 ? 43.418 42.955 10.100 1.00 28.23 135 ALA A C 1
ATOM 730 O O . ALA A 1 102 ? 42.632 43.116 11.027 1.00 29.37 135 ALA A O 1
ATOM 732 N N . SER A 1 103 ? 43.236 43.474 8.896 1.00 28.27 136 SER A N 1
ATOM 733 C CA . SER A 1 103 ? 42.054 44.241 8.543 1.00 28.55 136 SER A CA 1
ATOM 734 C C . SER A 1 103 ? 41.288 43.524 7.454 1.00 26.87 136 SER A C 1
ATOM 735 O O . SER A 1 103 ? 41.578 43.702 6.275 1.00 28.45 136 SER A O 1
ATOM 738 N N . PHE A 1 104 ? 40.301 42.727 7.831 1.00 24.60 137 PHE A N 1
ATOM 739 C CA . PHE A 1 104 ? 39.525 42.019 6.834 1.00 22.07 137 PHE A CA 1
ATOM 740 C C . PHE A 1 104 ? 38.370 42.870 6.361 1.00 21.38 137 PHE A C 1
ATOM 741 O O . PHE A 1 104 ? 38.007 43.855 7.007 1.00 21.84 137 PHE A O 1
ATOM 749 N N . ARG A 1 105 ? 37.817 42.511 5.209 1.00 19.88 138 ARG A N 1
ATOM 750 C CA . ARG A 1 105 ? 36.707 43.249 4.625 1.00 19.80 138 ARG A CA 1
ATOM 751 C C . ARG A 1 105 ? 35.491 43.168 5.532 1.00 20.05 138 ARG A C 1
ATOM 752 O O . ARG A 1 105 ? 35.091 42.097 5.947 1.00 19.20 138 ARG A O 1
ATOM 760 N N . GLU A 1 106 ? 34.863 44.308 5.805 1.00 20.20 139 GLU A N 1
ATOM 761 C CA . GLU A 1 106 ? 33.738 44.268 6.716 1.00 20.31 139 GLU A CA 1
ATOM 762 C C . GLU A 1 106 ? 32.584 43.428 6.182 1.00 19.81 139 GLU A C 1
ATOM 763 O O . GLU A 1 106 ? 31.921 42.755 6.972 1.00 19.05 139 GLU A O 1
ATOM 773 N N . GLU A 1 107 ? 32.351 43.454 4.870 1.00 19.10 140 GLU A N 1
ATOM 774 C CA . GLU A 1 107 ? 31.294 42.673 4.234 1.00 19.42 140 GLU A CA 1
ATOM 775 C C . GLU A 1 107 ? 31.593 41.177 4.310 1.00 18.18 140 GLU A C 1
ATOM 776 O O . GLU A 1 107 ? 30.665 40.412 4.469 1.00 17.71 140 GLU A O 1
ATOM 782 N N . TYR A 1 108 ? 32.865 40.777 4.175 1.00 16.99 141 TYR A N 1
ATOM 783 C CA . TYR A 1 108 ? 33.214 39.358 4.348 1.00 16.08 141 TYR A CA 1
ATOM 784 C C . TYR A 1 108 ? 32.857 38.903 5.766 1.00 15.52 141 TYR A C 1
ATOM 785 O O . TYR A 1 108 ? 32.154 37.906 5.965 1.00 14.17 141 TYR A O 1
ATOM 794 N N . ILE A 1 109 ? 33.314 39.644 6.769 1.00 15.05 142 ILE A N 1
ATOM 795 C CA . ILE A 1 109 ? 33.017 39.248 8.141 1.00 15.77 142 ILE A CA 1
ATOM 796 C C . ILE A 1 109 ? 31.510 39.221 8.395 1.00 15.27 142 ILE A C 1
ATOM 797 O O . ILE A 1 109 ? 30.995 38.326 9.066 1.00 15.86 142 ILE A O 1
ATOM 802 N N . ARG A 1 110 ? 30.789 40.220 7.883 1.00 15.11 143 ARG A N 1
ATOM 803 C CA . ARG A 1 110 ? 29.352 40.291 8.070 1.00 15.27 143 ARG A CA 1
ATOM 804 C C . ARG A 1 110 ? 28.611 39.143 7.416 1.00 15.10 143 ARG A C 1
ATOM 805 O O . ARG A 1 110 ? 27.726 38.533 8.020 1.00 15.66 143 ARG A O 1
ATOM 813 N N . LEU A 1 111 ? 28.968 38.865 6.164 1.00 14.63 144 LEU A N 1
ATOM 814 C CA . LEU A 1 111 ? 28.282 37.832 5.408 1.00 14.78 144 LEU A CA 1
ATOM 815 C C . LEU A 1 111 ? 28.628 36.437 5.899 1.00 12.89 144 LEU A C 1
ATOM 816 O O . LEU A 1 111 ? 27.808 35.541 5.853 1.00 13.15 144 LEU A O 1
ATOM 821 N N . CYS A 1 112 ? 29.847 36.259 6.378 1.00 13.28 145 CYS A N 1
ATOM 822 C CA . CYS A 1 112 ? 30.239 34.955 6.890 1.00 12.91 145 CYS A CA 1
ATOM 823 C C . CYS A 1 112 ? 29.476 34.686 8.172 1.00 13.38 145 CYS A C 1
ATOM 824 O O . CYS A 1 112 ? 28.996 33.578 8.409 1.00 14.18 145 CYS A O 1
ATOM 827 N N . GLN A 1 113 ? 29.327 35.706 9.013 1.00 13.41 146 GLN A N 1
ATOM 828 C CA . GLN A 1 113 ? 28.491 35.516 10.199 1.00 14.61 146 GLN A CA 1
ATOM 829 C C . GLN A 1 113 ? 26.997 35.258 9.813 1.00 14.39 146 GLN A C 1
ATOM 830 O O . GLN A 1 113 ? 26.310 34.399 10.374 1.00 14.62 146 GLN A O 1
ATOM 836 N N . LYS A 1 114 ? 26.465 36.025 8.867 1.00 15.03 147 LYS A N 1
ATOM 837 C CA . LYS A 1 114 ? 25.081 35.873 8.443 1.00 15.93 147 LYS A CA 1
ATOM 838 C C . LYS A 1 114 ? 24.751 34.464 7.984 1.00 15.82 147 LYS A C 1
ATOM 839 O O . LYS A 1 114 ? 23.804 33.853 8.470 1.00 16.28 147 LYS A O 1
ATOM 845 N N . TYR A 1 115 ? 25.579 33.940 7.100 1.00 14.45 148 TYR A N 1
ATOM 846 C CA . TYR A 1 115 ? 25.266 32.681 6.480 1.00 15.12 148 TYR A CA 1
ATOM 847 C C . TYR A 1 115 ? 25.872 31.449 7.130 1.00 14.55 148 TYR A C 1
ATOM 848 O O . TYR A 1 115 ? 25.367 30.360 6.898 1.00 15.61 148 TYR A O 1
ATOM 857 N N . TYR A 1 116 ? 26.909 31.634 7.947 1.00 12.97 149 TYR A N 1
ATOM 858 C CA . TYR A 1 116 ? 27.610 30.509 8.595 1.00 13.73 149 TYR A CA 1
ATOM 859 C C . TYR A 1 116 ? 27.635 30.592 10.131 1.00 14.31 149 TYR A C 1
ATOM 860 O O . TYR A 1 116 ? 28.077 29.647 10.812 1.00 13.49 149 TYR A O 1
ATOM 869 N N . SER A 1 117 ? 27.154 31.701 10.685 1.00 14.59 150 SER A N 1
ATOM 870 C CA . SER A 1 117 ? 27.166 31.873 12.132 1.00 15.29 150 SER A CA 1
ATOM 871 C C . SER A 1 117 ? 28.530 31.527 12.736 1.00 14.96 150 SER A C 1
ATOM 872 O O . SER A 1 117 ? 28.640 30.807 13.734 1.00 14.70 150 SER A O 1
ATOM 875 N N . SER A 1 118 ? 29.574 32.062 12.130 1.00 14.95 151 SER A N 1
ATOM 876 C CA . SER A 1 118 ? 30.941 31.721 12.483 1.00 14.87 151 SER A CA 1
ATOM 877 C C . SER A 1 118 ? 31.576 32.525 13.614 1.00 16.04 151 SER A C 1
ATOM 878 O O . SER A 1 118 ? 32.733 32.341 13.920 1.00 15.58 151 SER A O 1
ATOM 881 N N . GLU A 1 119 ? 30.800 33.426 14.213 1.00 16.88 152 GLU A N 1
ATOM 882 C CA . GLU A 1 119 ? 31.241 34.192 15.378 1.00 18.14 152 GLU A CA 1
ATOM 883 C C . GLU A 1 119 ? 32.725 34.588 15.319 1.00 17.84 152 GLU A C 1
ATOM 884 O O . GLU A 1 119 ? 33.516 34.201 16.164 1.00 17.89 152 GLU A O 1
ATOM 890 N N . PRO A 1 120 ? 33.051 35.419 14.333 1.00 17.96 153 PRO A N 1
ATOM 891 C CA . PRO A 1 120 ? 34.444 35.785 14.039 1.00 18.56 153 PRO A CA 1
ATOM 892 C C . PRO A 1 120 ? 35.167 36.298 15.260 1.00 19.64 153 PRO A C 1
ATOM 893 O O . PRO A 1 120 ? 34.678 37.210 15.933 1.00 19.96 153 PRO A O 1
ATOM 897 N N . GLN A 1 121 ? 36.311 35.691 15.542 1.00 19.14 154 GLN A N 1
ATOM 898 C CA . GLN A 1 121 ? 37.081 36.013 16.716 1.00 19.91 154 GLN A CA 1
ATOM 899 C C . GLN A 1 121 ? 38.550 36.287 16.431 1.00 20.36 154 GLN A C 1
ATOM 900 O O . GLN A 1 121 ? 39.206 35.583 15.675 1.00 19.67 154 GLN A O 1
ATOM 906 N N . ALA A 1 122 ? 39.100 37.296 17.087 1.00 19.98 155 ALA A N 1
ATOM 907 C CA . ALA A 1 122 ? 40.505 37.638 16.930 1.00 20.68 155 ALA A CA 1
ATOM 908 C C . ALA A 1 122 ? 41.435 36.820 17.820 1.00 21.08 155 ALA A C 1
ATOM 909 O O . ALA A 1 122 ? 41.154 36.595 18.997 1.00 22.29 155 ALA A O 1
ATOM 911 N N . VAL A 1 123 ? 42.563 36.398 17.247 1.00 21.07 156 VAL A N 1
ATOM 912 C CA . VAL A 1 123 ? 43.611 35.675 17.973 1.00 21.18 156 VAL A CA 1
ATOM 913 C C . VAL A 1 123 ? 44.958 36.253 17.550 1.00 21.14 156 VAL A C 1
ATOM 914 O O . VAL A 1 123 ? 45.029 37.020 16.582 1.00 21.00 156 VAL A O 1
ATOM 918 N N . ASP A 1 124 ? 46.027 35.863 18.248 1.00 21.45 157 ASP A N 1
ATOM 919 C CA . ASP A 1 124 ? 47.356 36.396 17.986 1.00 21.49 157 ASP A CA 1
ATOM 920 C C . ASP A 1 124 ? 48.271 35.434 17.228 1.00 21.10 157 ASP A C 1
ATOM 921 O O . ASP A 1 124 ? 49.193 34.840 17.803 1.00 20.82 157 ASP A O 1
ATOM 926 N N . PHE A 1 125 ? 48.022 35.276 15.925 1.00 20.56 158 PHE A N 1
ATOM 927 C CA . PHE A 1 125 ? 48.899 34.431 15.111 1.00 20.17 158 PHE A CA 1
ATOM 928 C C . PHE A 1 125 ? 50.286 35.066 14.931 1.00 20.78 158 PHE A C 1
ATOM 929 O O . PHE A 1 125 ? 51.305 34.376 14.931 1.00 21.04 158 PHE A O 1
ATOM 937 N N . LEU A 1 126 ? 50.316 36.385 14.770 1.00 21.86 159 LEU A N 1
ATOM 938 C CA . LEU A 1 126 ? 51.541 37.095 14.415 1.00 22.20 159 LEU A CA 1
ATOM 939 C C . LEU A 1 126 ? 52.661 36.858 15.428 1.00 23.08 159 LEU A C 1
ATOM 940 O O . LEU A 1 126 ? 53.803 36.585 15.049 1.00 22.64 159 LEU A O 1
ATOM 945 N N . GLU A 1 127 ? 52.326 36.901 16.711 1.00 23.27 160 GLU A N 1
ATOM 946 C CA . GLU A 1 127 ? 53.336 36.698 17.761 1.00 24.27 160 GLU A CA 1
ATOM 947 C C . GLU A 1 127 ? 53.192 35.444 18.623 1.00 23.56 160 GLU A C 1
ATOM 948 O O . GLU A 1 127 ? 54.191 34.947 19.159 1.00 23.66 160 GLU A O 1
ATOM 957 N N . CYS A 1 128 ? 51.958 34.943 18.769 1.00 22.41 161 CYS A N 1
ATOM 958 C CA . CYS A 1 128 ? 51.713 33.777 19.614 1.00 21.86 161 CYS A CA 1
ATOM 959 C C . CYS A 1 128 ? 50.925 32.707 18.868 1.00 21.18 161 CYS A C 1
ATOM 960 O O . CYS A 1 128 ? 49.890 32.257 19.323 1.00 19.82 161 CYS A O 1
ATOM 963 N N . ALA A 1 129 ? 51.482 32.271 17.748 1.00 19.99 162 ALA A N 1
ATOM 964 C CA . ALA A 1 129 ? 50.835 31.282 16.881 1.00 20.18 162 ALA A CA 1
ATOM 965 C C . ALA A 1 129 ? 50.578 29.941 17.567 1.00 20.08 162 ALA A C 1
ATOM 966 O O . ALA A 1 129 ? 49.537 29.295 17.371 1.00 19.15 162 ALA A O 1
ATOM 968 N N . GLU A 1 130 ? 51.535 29.485 18.361 1.00 20.71 163 GLU A N 1
ATOM 969 C CA . GLU A 1 130 ? 51.353 28.213 19.041 1.00 21.82 163 GLU A CA 1
ATOM 970 C C . GLU A 1 130 ? 50.233 28.302 20.053 1.00 21.48 163 GLU A C 1
ATOM 971 O O . GLU A 1 130 ? 49.484 27.347 20.221 1.00 21.51 163 GLU A O 1
ATOM 977 N N . GLU A 1 131 ? 50.129 29.433 20.735 1.00 21.39 164 GLU A N 1
ATOM 978 C CA . GLU A 1 131 ? 49.006 29.664 21.633 1.00 22.37 164 GLU A CA 1
ATOM 979 C C . GLU A 1 131 ? 47.680 29.687 20.850 1.00 21.02 164 GLU A C 1
ATOM 980 O O . GLU A 1 131 ? 46.662 29.142 21.298 1.00 20.92 164 GLU A O 1
ATOM 986 N N . ALA A 1 132 ? 47.690 30.331 19.691 1.00 19.68 165 ALA A N 1
ATOM 987 C CA . ALA A 1 132 ? 46.490 30.389 18.865 1.00 18.77 165 ALA A CA 1
ATOM 988 C C . ALA A 1 132 ? 46.096 28.981 18.423 1.00 18.21 165 ALA A C 1
ATOM 989 O O . ALA A 1 132 ? 44.923 28.636 18.459 1.00 17.71 165 ALA A O 1
ATOM 991 N N . ARG A 1 133 ? 47.065 28.163 18.021 1.00 18.01 166 ARG A N 1
ATOM 992 C CA . ARG A 1 133 ? 46.760 26.781 17.620 1.00 18.07 166 ARG A CA 1
ATOM 993 C C . ARG A 1 133 ? 46.107 25.983 18.746 1.00 18.26 166 ARG A C 1
ATOM 994 O O . ARG A 1 133 ? 45.119 25.256 18.543 1.00 18.16 166 ARG A O 1
ATOM 1002 N N . LYS A 1 134 ? 46.666 26.116 19.938 1.00 19.26 167 LYS A N 1
ATOM 1003 C CA . LYS A 1 134 ? 46.093 25.446 21.099 1.00 19.88 167 LYS A CA 1
ATOM 1004 C C . LYS A 1 134 ? 44.650 25.870 21.375 1.00 19.19 167 LYS A C 1
ATOM 1005 O O . LYS A 1 134 ? 43.816 25.057 21.727 1.00 18.72 167 LYS A O 1
ATOM 1011 N N . LYS A 1 135 ? 44.366 27.152 21.208 1.00 18.37 168 LYS A N 1
ATOM 1012 C CA . LYS A 1 135 ? 43.051 27.690 21.488 1.00 18.89 168 LYS A CA 1
ATOM 1013 C C . LYS A 1 135 ? 42.052 27.136 20.458 1.00 17.26 168 LYS A C 1
ATOM 1014 O O . LYS A 1 135 ? 40.923 26.739 20.794 1.00 18.00 168 LYS A O 1
ATOM 1020 N N . ILE A 1 136 ? 42.473 27.130 19.194 1.00 16.29 169 ILE A N 1
ATOM 1021 C CA . ILE A 1 136 ? 41.595 26.636 18.134 1.00 15.09 169 ILE A CA 1
ATOM 1022 C C . ILE A 1 136 ? 41.308 25.157 18.359 1.00 15.83 169 ILE A C 1
ATOM 1023 O O . ILE A 1 136 ? 40.154 24.707 18.259 1.00 15.19 169 ILE A O 1
ATOM 1028 N N . ASN A 1 137 ? 42.350 24.397 18.691 1.00 14.92 170 ASN A N 1
ATOM 1029 C CA . ASN A 1 137 ? 42.184 22.973 18.887 1.00 16.06 170 ASN A CA 1
ATOM 1030 C C . ASN A 1 137 ? 41.269 22.742 20.087 1.00 16.44 170 ASN A C 1
ATOM 1031 O O . ASN A 1 137 ? 40.470 21.809 20.082 1.00 16.44 170 ASN A O 1
ATOM 1036 N N . SER A 1 138 ? 41.413 23.582 21.115 1.00 17.36 171 SER A N 1
ATOM 1037 C CA . SER A 1 138 ? 40.562 23.426 22.300 1.00 17.01 171 SER A CA 1
ATOM 1038 C C . SER A 1 138 ? 39.110 23.692 21.990 1.00 16.13 171 SER A C 1
ATOM 1039 O O . SER A 1 138 ? 38.240 23.000 22.491 1.00 16.63 171 SER A O 1
ATOM 1042 N N . TRP A 1 139 ? 38.853 24.702 21.159 1.00 14.82 172 TRP A N 1
ATOM 1043 C CA . TRP A 1 139 ? 37.498 25.003 20.722 1.00 14.04 172 TRP A CA 1
ATOM 1044 C C . TRP A 1 139 ? 36.881 23.812 19.977 1.00 13.93 172 TRP A C 1
ATOM 1045 O O . TRP A 1 139 ? 35.763 23.430 20.229 1.00 13.65 172 TRP A O 1
ATOM 1056 N N . VAL A 1 140 ? 37.648 23.206 19.074 1.00 13.52 173 VAL A N 1
ATOM 1057 C CA . VAL A 1 140 ? 37.132 22.055 18.336 1.00 13.34 173 VAL A CA 1
ATOM 1058 C C . VAL A 1 140 ? 36.888 20.889 19.281 1.00 12.88 173 VAL A C 1
ATOM 1059 O O . VAL A 1 140 ? 35.923 20.151 19.140 1.00 13.92 173 VAL A O 1
ATOM 1063 N N . LYS A 1 141 ? 37.814 20.706 20.225 1.00 14.43 174 LYS A N 1
ATOM 1064 C CA . LYS A 1 141 ? 37.658 19.631 21.178 1.00 14.95 174 LYS A CA 1
ATOM 1065 C C . LYS A 1 141 ? 36.333 19.767 21.947 1.00 13.98 174 LYS A C 1
ATOM 1066 O O . LYS A 1 141 ? 35.601 18.829 22.126 1.00 15.22 174 LYS A O 1
ATOM 1072 N N . THR A 1 142 ? 36.066 20.948 22.464 1.00 15.03 175 THR A N 1
ATOM 1073 C CA . THR A 1 142 ? 34.826 21.196 23.157 1.00 15.88 175 THR A CA 1
ATOM 1074 C C . THR A 1 142 ? 33.604 20.911 22.305 1.00 15.45 175 THR A C 1
ATOM 1075 O O . THR A 1 142 ? 32.663 20.237 22.752 1.00 16.01 175 THR A O 1
ATOM 1079 N N . GLN A 1 143 ? 33.602 21.389 21.054 1.00 14.58 176 GLN A N 1
ATOM 1080 C CA . GLN A 1 143 ? 32.478 21.186 20.160 1.00 15.27 176 GLN A CA 1
ATOM 1081 C C . GLN A 1 143 ? 32.206 19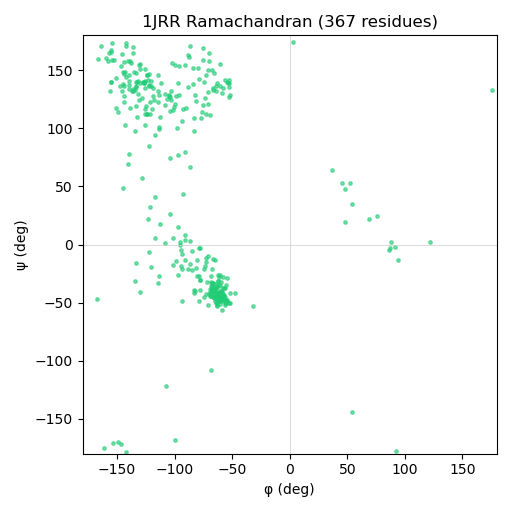.708 19.850 1.00 14.81 176 GLN A C 1
ATOM 1082 O O . GLN A 1 143 ? 31.032 19.307 19.656 1.00 16.43 176 GLN A O 1
ATOM 1088 N N . THR A 1 144 ? 33.275 18.915 19.833 1.00 14.66 177 THR A N 1
ATOM 1089 C CA . THR A 1 144 ? 33.224 17.489 19.512 1.00 14.51 177 THR A CA 1
ATOM 1090 C C . THR A 1 144 ? 33.182 16.590 20.739 1.00 14.97 177 THR A C 1
ATOM 1091 O O . THR A 1 144 ? 33.363 15.382 20.616 1.00 15.14 177 THR A O 1
ATOM 1095 N N . LYS A 1 145 ? 32.881 17.185 21.900 1.00 16.19 178 LYS A N 1
ATOM 1096 C CA . LYS A 1 145 ? 32.773 16.461 23.172 1.00 17.60 178 LYS A CA 1
ATOM 1097 C C . LYS A 1 145 ? 34.023 15.634 23.488 1.00 17.24 178 LYS A C 1
ATOM 1098 O O . LYS A 1 145 ? 33.935 14.533 24.040 1.00 18.14 178 LYS A O 1
ATOM 1104 N N . GLY A 1 146 ? 35.175 16.158 23.095 1.00 16.25 179 GLY A N 1
ATOM 1105 C CA . GLY A 1 146 ? 36.458 15.523 23.353 1.00 17.16 179 GLY A CA 1
ATOM 1106 C C . GLY A 1 146 ? 36.955 14.588 22.275 1.00 17.48 179 GLY A C 1
ATOM 1107 O O . GLY A 1 146 ? 38.077 14.072 22.369 1.00 19.65 179 GLY A O 1
ATOM 1108 N N . LYS A 1 147 ? 36.150 14.410 21.229 1.00 17.66 180 LYS A N 1
ATOM 1109 C CA . LYS A 1 147 ? 36.450 13.410 20.196 1.00 17.96 180 LYS A CA 1
ATOM 1110 C C . LYS A 1 147 ? 37.473 13.791 19.135 1.00 17.62 180 LYS A C 1
ATOM 1111 O O . LYS A 1 147 ? 38.133 12.896 18.572 1.00 18.81 180 LYS A O 1
ATOM 1117 N N . ILE A 1 148 ? 37.606 15.091 18.863 1.00 17.11 181 ILE A N 1
ATOM 1118 C CA . ILE A 1 148 ? 38.641 15.630 17.948 1.00 16.88 181 ILE A CA 1
ATOM 1119 C C . ILE A 1 148 ? 39.495 16.640 18.741 1.00 17.62 181 ILE A C 1
ATOM 1120 O O . ILE A 1 148 ? 39.244 17.828 18.701 1.00 17.73 181 ILE A O 1
ATOM 1125 N N . PRO A 1 149 ? 40.503 16.152 19.468 1.00 18.77 182 PRO A N 1
ATOM 1126 C CA . PRO A 1 149 ? 41.284 16.984 20.396 1.00 19.17 182 PRO A CA 1
ATOM 1127 C C . PRO A 1 149 ? 42.376 17.891 19.810 1.00 19.83 182 PRO A C 1
ATOM 1128 O O . PRO A 1 149 ? 42.687 18.926 20.408 1.00 21.19 182 PRO A O 1
ATOM 1132 N N . ASN A 1 150 ? 42.937 17.508 18.671 1.00 19.45 183 ASN A N 1
ATOM 1133 C CA . ASN A 1 150 ? 44.036 18.228 18.048 1.00 20.64 183 ASN A CA 1
ATOM 1134 C C . ASN A 1 150 ? 43.902 18.282 16.525 1.00 19.05 183 ASN A C 1
ATOM 1135 O O . ASN A 1 150 ? 44.696 17.710 15.778 1.00 20.86 183 ASN A O 1
ATOM 1140 N N . LEU A 1 151 ? 42.916 19.031 16.063 1.00 17.63 184 LEU A N 1
ATOM 1141 C CA . LEU A 1 151 ? 42.649 19.182 14.647 1.00 16.99 184 LEU A CA 1
ATOM 1142 C C . LEU A 1 151 ? 43.849 19.696 13.884 1.00 16.59 184 LEU A C 1
ATOM 1143 O O . LEU A 1 151 ? 44.245 19.114 12.880 1.00 16.92 184 LEU A O 1
ATOM 1148 N N . LEU A 1 152 ? 44.441 20.784 14.369 1.00 15.95 185 LEU A N 1
ATOM 1149 C CA . LEU A 1 152 ? 45.578 21.415 13.705 1.00 16.36 185 LEU A CA 1
ATOM 1150 C C . LEU A 1 152 ? 46.887 20.857 14.266 1.00 16.31 185 LEU A C 1
ATOM 1151 O O . LEU A 1 152 ? 47.168 21.048 15.428 1.00 17.28 185 LEU A O 1
ATOM 1156 N N . PRO A 1 153 ? 47.674 20.183 13.432 1.00 17.69 186 PRO A N 1
ATOM 1157 C CA . PRO A 1 153 ? 48.933 19.576 13.867 1.00 18.75 186 PRO A CA 1
ATOM 1158 C C . PRO A 1 153 ? 50.055 20.599 14.077 1.00 19.69 186 PRO A C 1
ATOM 1159 O O . PRO A 1 153 ? 49.965 21.758 13.714 1.00 17.40 186 PRO A O 1
ATOM 1163 N N . GLU A 1 154 ? 51.145 20.159 14.682 1.00 21.71 187 GLU A N 1
ATOM 1164 C CA . GLU A 1 154 ? 52.270 21.049 14.885 1.00 23.28 187 GLU A CA 1
ATOM 1165 C C . GLU A 1 154 ? 52.759 21.602 13.557 1.00 22.43 187 GLU A C 1
ATOM 1166 O O . GLU A 1 154 ? 52.860 20.865 12.568 1.00 21.60 187 GLU A O 1
ATOM 1172 N N . GLY A 1 155 ? 53.014 22.907 13.532 1.00 22.68 188 GLY A N 1
ATOM 1173 C CA . GLY A 1 155 ? 53.539 23.596 12.355 1.00 22.03 188 GLY A CA 1
ATOM 1174 C C . GLY A 1 155 ? 52.499 24.093 11.366 1.00 21.87 188 GLY A C 1
ATOM 1175 O O . GLY A 1 155 ? 52.863 24.748 10.378 1.00 23.98 188 GLY A O 1
ATOM 1176 N N . SER A 1 156 ? 51.220 23.800 11.625 1.00 20.11 189 SER A N 1
ATOM 1177 C CA . SER A 1 156 ? 50.127 24.130 10.703 1.00 19.13 189 SER A CA 1
ATOM 1178 C C . SER A 1 156 ? 49.792 25.599 10.701 1.00 19.23 189 SER A C 1
ATOM 1179 O O . SER A 1 156 ? 49.196 26.101 9.751 1.00 18.81 189 SER A O 1
ATOM 1182 N N . VAL A 1 157 ? 50.164 26.282 11.772 1.00 19.80 190 VAL A N 1
ATOM 1183 C CA . VAL A 1 157 ? 49.957 27.715 11.874 1.00 20.22 190 VAL A CA 1
ATOM 1184 C C . VAL A 1 157 ? 51.245 28.363 12.379 1.00 20.09 190 VAL A C 1
ATOM 1185 O O . VAL A 1 157 ? 52.001 27.769 13.156 1.00 20.67 190 VAL A O 1
ATOM 1189 N N . ASP A 1 158 ? 51.474 29.575 11.922 1.00 19.07 191 ASP A N 1
ATOM 1190 C CA . ASP A 1 158 ? 52.686 30.306 12.236 1.00 19.28 191 ASP A CA 1
ATOM 1191 C C . ASP A 1 158 ? 52.431 31.793 12.159 1.00 19.00 191 ASP A C 1
ATOM 1192 O O . ASP A 1 158 ? 51.279 32.242 12.022 1.00 18.35 191 ASP A O 1
ATOM 1197 N N . GLY A 1 159 ? 53.500 32.579 12.246 1.00 18.97 192 GLY A N 1
ATOM 1198 C CA . GLY A 1 159 ? 53.369 34.014 12.269 1.00 19.37 192 GLY A CA 1
ATOM 1199 C C . GLY A 1 159 ? 52.814 34.654 11.015 1.00 18.91 192 GLY A C 1
ATOM 1200 O O . GLY A 1 159 ? 52.408 35.805 11.043 1.00 19.54 192 GLY A O 1
ATOM 1201 N N . ASP A 1 160 ? 52.760 33.897 9.926 1.00 19.10 193 ASP A N 1
ATOM 1202 C CA . ASP A 1 160 ? 52.174 34.372 8.688 1.00 19.28 193 ASP A CA 1
ATOM 1203 C C . ASP A 1 160 ? 50.709 33.960 8.555 1.00 18.17 193 ASP A C 1
ATOM 1204 O O . ASP A 1 160 ? 50.050 34.401 7.626 1.00 18.46 193 ASP A O 1
ATOM 1209 N N . THR A 1 161 ? 50.195 33.172 9.496 1.00 16.71 194 THR A N 1
ATOM 1210 C CA . THR A 1 161 ? 48.783 32.759 9.464 1.00 16.13 194 THR A CA 1
ATOM 1211 C C . THR A 1 161 ? 47.901 33.981 9.690 1.00 15.87 194 THR A C 1
ATOM 1212 O O . THR A 1 161 ? 48.183 34.793 10.582 1.00 16.54 194 THR A O 1
ATOM 1216 N N . ARG A 1 162 ? 46.869 34.140 8.868 1.00 15.54 195 ARG A N 1
ATOM 1217 C CA . ARG A 1 162 ? 45.953 35.283 8.977 1.00 15.51 195 ARG A CA 1
ATOM 1218 C C . ARG A 1 162 ? 44.521 34.900 9.369 1.00 15.45 195 ARG A C 1
ATOM 1219 O O . ARG A 1 162 ? 43.830 35.681 10.013 1.00 15.42 195 ARG A O 1
ATOM 1227 N N . MET A 1 163 ? 44.045 33.729 8.948 1.00 14.06 196 MET A N 1
ATOM 1228 C CA . MET A 1 163 ? 42.697 33.340 9.311 1.00 15.12 196 MET A CA 1
ATOM 1229 C C . MET A 1 163 ? 42.612 31.841 9.274 1.00 14.95 196 MET A C 1
ATOM 1230 O O . MET A 1 163 ? 43.238 31.212 8.427 1.00 16.32 196 MET A O 1
ATOM 1235 N N . VAL A 1 164 ? 41.916 31.262 10.234 1.00 14.83 197 VAL A N 1
ATOM 1236 C CA . VAL A 1 164 ? 41.627 29.830 10.201 1.00 14.45 197 VAL A CA 1
ATOM 1237 C C . VAL A 1 164 ? 40.124 29.694 10.212 1.00 14.41 197 VAL A C 1
ATOM 1238 O O . VAL A 1 164 ? 39.450 30.228 11.111 1.00 13.92 197 VAL A O 1
ATOM 1242 N N . LEU A 1 165 ? 39.588 29.015 9.188 1.00 12.23 198 LEU A N 1
ATOM 1243 C CA . LEU A 1 165 ? 38.162 28.764 9.041 1.00 11.66 198 LEU A CA 1
ATOM 1244 C C . LEU A 1 165 ? 37.878 27.360 9.430 1.00 12.16 198 LEU A C 1
ATOM 1245 O O . LEU A 1 165 ? 38.505 26.439 8.921 1.00 10.90 198 LEU A O 1
ATOM 1253 N N . VAL A 1 166 ? 36.964 27.208 10.394 1.00 11.04 199 VAL A N 1
ATOM 1254 C CA . VAL A 1 166 ? 36.704 25.928 11.026 1.00 11.30 199 VAL A CA 1
ATOM 1255 C C . VAL A 1 166 ? 35.259 25.486 11.027 1.00 11.12 199 VAL A C 1
ATOM 1256 O O . VAL A 1 166 ? 34.370 26.283 11.183 1.00 11.92 199 VAL A O 1
ATOM 1260 N N . ASN A 1 167 ? 35.043 24.196 10.798 1.00 10.87 200 ASN A N 1
ATOM 1261 C CA . ASN A 1 167 ? 33.772 23.554 11.056 1.00 9.96 200 ASN A CA 1
ATOM 1262 C C . ASN A 1 167 ? 34.016 22.358 11.965 1.00 10.09 200 ASN A C 1
ATOM 1263 O O . ASN A 1 167 ? 34.973 21.604 11.792 1.00 11.87 200 ASN A O 1
ATOM 1268 N N . ALA A 1 168 ? 33.102 22.175 12.902 1.00 11.46 201 ALA A N 1
ATOM 1269 C CA . ALA A 1 168 ? 33.082 21.009 13.775 1.00 11.57 201 ALA A CA 1
ATOM 1270 C C . ALA A 1 168 ? 31.686 20.400 13.678 1.00 12.50 201 ALA A C 1
ATOM 1271 O O . ALA A 1 168 ? 30.679 21.124 13.609 1.00 12.34 201 ALA A O 1
ATOM 1273 N N . VAL A 1 169 ? 31.626 19.069 13.628 1.00 12.92 202 VAL A N 1
ATOM 1274 C CA . VAL A 1 169 ? 30.383 18.343 13.584 1.00 13.41 202 VAL A CA 1
ATOM 1275 C C . VAL A 1 169 ? 30.429 17.204 14.600 1.00 13.52 202 VAL A C 1
ATOM 1276 O O . VAL A 1 169 ? 31.465 16.570 14.795 1.00 13.52 202 VAL A O 1
ATOM 1280 N N . TYR A 1 170 ? 29.311 16.992 15.285 1.00 12.59 203 TYR A N 1
ATOM 1281 C CA . TYR A 1 170 ? 29.231 15.953 16.290 1.00 12.87 203 TYR A CA 1
ATOM 1282 C C . TYR A 1 170 ? 27.909 15.259 16.214 1.00 12.91 203 TYR A C 1
ATOM 1283 O O . TYR A 1 170 ? 26.861 15.913 16.112 1.00 12.82 203 TYR A O 1
ATOM 1292 N N . PHE A 1 171 ? 27.948 13.926 16.251 1.00 12.22 204 PHE A N 1
ATOM 1293 C CA . PHE A 1 171 ? 26.752 13.105 16.195 1.00 12.73 204 PHE A CA 1
ATOM 1294 C C . PHE A 1 171 ? 26.815 11.985 17.208 1.00 13.38 204 PHE A C 1
ATOM 1295 O O . PHE A 1 171 ? 27.817 11.321 17.310 1.00 12.45 204 PHE A O 1
ATOM 1303 N N . LYS A 1 172 ? 25.743 11.795 17.975 1.00 13.49 205 LYS A N 1
ATOM 1304 C CA . LYS A 1 172 ? 25.643 10.611 18.817 1.00 15.56 205 LYS A CA 1
ATOM 1305 C C . LYS A 1 172 ? 24.230 10.089 18.737 1.00 16.57 205 LYS A C 1
ATOM 1306 O O . LYS A 1 172 ? 23.276 10.770 19.134 1.00 17.91 205 LYS A O 1
ATOM 1312 N N . GLY A 1 173 ? 24.077 8.881 18.226 1.00 16.68 206 GLY A N 1
ATOM 1313 C CA . GLY A 1 173 ? 22.766 8.296 18.112 1.00 16.95 206 GLY A CA 1
ATOM 1314 C C . GLY A 1 173 ? 22.748 6.846 18.550 1.00 16.43 206 GLY A C 1
ATOM 1315 O O . GLY A 1 173 ? 23.775 6.242 18.736 1.00 16.90 206 GLY A O 1
ATOM 1316 N N . LYS A 1 174 ? 21.550 6.337 18.766 1.00 17.22 207 LYS A N 1
ATOM 1317 C CA . LYS A 1 174 ? 21.316 4.962 19.163 1.00 17.91 207 LYS A CA 1
ATOM 1318 C C . LYS A 1 174 ? 20.563 4.306 18.012 1.00 16.94 207 LYS A C 1
ATOM 1319 O O . LYS A 1 174 ? 19.745 4.936 17.357 1.00 16.25 207 LYS A O 1
ATOM 1325 N N . TRP A 1 175 ? 20.815 3.031 17.766 1.00 17.62 208 TRP A N 1
ATOM 1326 C CA . TRP A 1 175 ? 20.092 2.328 16.713 1.00 17.77 208 TRP A CA 1
ATOM 1327 C C . TRP A 1 175 ? 18.609 2.223 17.068 1.00 18.32 208 TRP A C 1
ATOM 1328 O O . TRP A 1 175 ? 18.258 2.121 18.239 1.00 18.79 208 TRP A O 1
ATOM 1339 N N . LYS A 1 176 ? 17.744 2.249 16.066 1.00 18.89 209 LYS A N 1
ATOM 1340 C CA . LYS A 1 176 ? 16.311 2.069 16.307 1.00 19.68 209 LYS A CA 1
ATOM 1341 C C . LYS A 1 176 ? 16.082 0.736 17.025 1.00 20.25 209 LYS A C 1
ATOM 1342 O O . LYS A 1 176 ? 15.208 0.616 17.883 1.00 20.67 209 LYS A O 1
ATOM 1348 N N . THR A 1 177 ? 16.868 -0.267 16.641 1.00 19.94 210 THR A N 1
ATOM 1349 C CA . THR A 1 177 ? 16.828 -1.582 17.251 1.00 19.78 210 THR A CA 1
ATOM 1350 C C . THR A 1 177 ? 18.249 -1.955 17.645 1.00 20.43 210 THR A C 1
ATOM 1351 O O . THR A 1 177 ? 19.142 -1.912 16.815 1.00 19.84 210 THR A O 1
ATOM 1355 N N . PRO A 1 178 ? 18.471 -2.318 18.899 1.00 20.37 211 PRO A N 1
ATOM 1356 C CA . PRO A 1 178 ? 19.813 -2.667 19.361 1.00 20.54 211 PRO A CA 1
A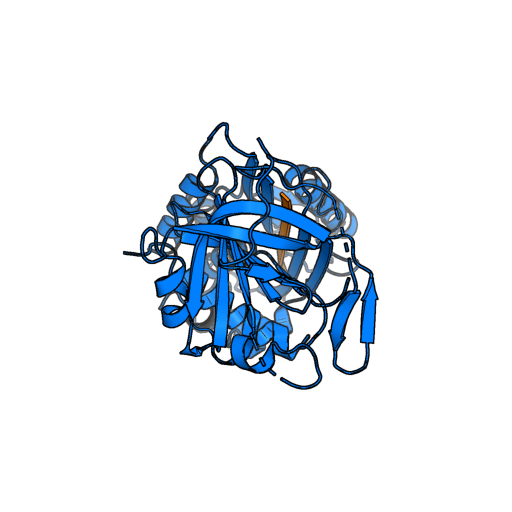TOM 1357 C C . PRO A 1 178 ? 20.301 -3.945 18.715 1.00 21.08 211 PRO A C 1
ATOM 1358 O O . PRO A 1 178 ? 19.496 -4.798 18.367 1.00 20.98 211 PRO A O 1
ATOM 1362 N N . PHE A 1 179 ? 21.611 -4.049 18.544 1.00 22.45 212 PHE A N 1
ATOM 1363 C CA . PHE A 1 179 ? 22.248 -5.262 18.079 1.00 23.03 212 PHE A CA 1
ATOM 1364 C C . PHE A 1 179 ? 22.548 -6.114 19.280 1.00 24.50 212 PHE A C 1
ATOM 1365 O O . PHE A 1 179 ? 22.574 -5.624 20.411 1.00 24.06 212 PHE A O 1
ATOM 1373 N N . GLU A 1 180 ? 22.813 -7.385 19.015 1.00 26.78 213 GLU A N 1
ATOM 1374 C CA . GLU A 1 180 ? 23.316 -8.284 20.026 1.00 28.68 213 GLU A CA 1
ATOM 1375 C C . GLU A 1 180 ? 24.805 -8.468 19.733 1.00 29.63 213 GLU A C 1
ATOM 1376 O O . GLU A 1 180 ? 25.172 -8.797 18.607 1.00 29.21 213 GLU A O 1
ATOM 1382 N N . LYS A 1 181 ? 25.648 -8.242 20.727 1.00 31.92 214 LYS A N 1
ATOM 1383 C CA . LYS A 1 181 ? 27.052 -8.560 20.562 1.00 33.99 214 LYS A CA 1
ATOM 1384 C C . LYS A 1 181 ? 27.184 -10.087 20.512 1.00 35.45 214 LYS A C 1
ATOM 1385 O O . LYS A 1 181 ? 26.969 -10.741 21.535 1.00 36.19 214 LYS A O 1
ATOM 1391 N N . LYS A 1 182 ? 27.538 -10.660 19.360 1.00 37.20 215 LYS A N 1
ATOM 1392 C CA . LYS A 1 182 ? 27.691 -12.121 19.259 1.00 38.09 215 LYS A CA 1
ATOM 1393 C C . LYS A 1 182 ? 28.895 -12.633 20.066 1.00 38.68 215 LYS A C 1
ATOM 1394 O O . LYS A 1 182 ? 30.036 -12.159 19.921 1.00 39.49 215 LYS A O 1
ATOM 1400 N N . TYR A 1 187 ? 33.239 -14.145 12.618 1.00 29.96 220 TYR A N 1
ATOM 1401 C CA . TYR A 1 187 ? 34.355 -13.649 13.418 1.00 28.67 220 TYR A CA 1
ATOM 1402 C C . TYR A 1 187 ? 35.586 -13.341 12.520 1.00 26.82 220 TYR A C 1
ATOM 1403 O O . TYR A 1 187 ? 36.166 -12.277 12.683 1.00 25.31 220 TYR A O 1
ATOM 1412 N N . PRO A 1 188 ? 35.995 -14.213 11.592 1.00 24.51 221 PRO A N 1
ATOM 1413 C CA . PRO A 1 188 ? 37.098 -13.848 10.685 1.00 23.13 221 PRO A CA 1
ATOM 1414 C C . PRO A 1 188 ? 36.629 -12.836 9.654 1.00 21.13 221 PRO A C 1
ATOM 1415 O O . PRO A 1 188 ? 35.636 -13.081 8.969 1.00 22.69 221 PRO A O 1
ATOM 1419 N N . PHE A 1 189 ? 37.334 -11.722 9.556 1.00 18.24 222 PHE A N 1
ATOM 1420 C CA . PHE A 1 189 ? 37.040 -10.694 8.573 1.00 17.64 222 PHE A CA 1
ATOM 1421 C C . PHE A 1 189 ? 38.079 -10.776 7.462 1.00 16.88 222 PHE A C 1
ATOM 1422 O O . PHE A 1 189 ? 39.277 -10.768 7.732 1.00 18.09 222 PHE A O 1
ATOM 1430 N N . ARG A 1 190 ? 37.621 -10.856 6.220 1.00 17.84 223 ARG A N 1
ATOM 1431 C CA . ARG A 1 190 ? 38.482 -11.046 5.075 1.00 17.99 223 ARG A CA 1
ATOM 1432 C C . ARG A 1 190 ? 39.080 -9.698 4.608 1.00 18.17 223 ARG A C 1
ATOM 1433 O O . ARG A 1 190 ? 38.436 -8.937 3.879 1.00 19.21 223 ARG A O 1
ATOM 1441 N N . VAL A 1 191 ? 40.301 -9.406 5.026 1.00 16.79 224 VAL A N 1
ATOM 1442 C CA . VAL A 1 191 ? 40.938 -8.122 4.724 1.00 15.92 224 VAL A CA 1
ATOM 1443 C C . VAL A 1 191 ? 41.392 -8.060 3.263 1.00 15.83 224 VAL A C 1
ATOM 1444 O O . VAL A 1 191 ? 41.163 -7.058 2.567 1.00 15.07 224 VAL A O 1
ATOM 1448 N N . ASN A 1 192 ? 42.017 -9.144 2.806 1.00 14.60 225 ASN A N 1
ATOM 1449 C CA . ASN A 1 192 ? 42.475 -9.259 1.434 1.00 14.31 225 ASN A CA 1
ATOM 1450 C C . ASN A 1 192 ? 42.697 -10.737 1.173 1.00 13.92 225 ASN A C 1
ATOM 1451 O O . ASN A 1 192 ? 42.418 -11.562 2.051 1.00 13.97 225 ASN A O 1
ATOM 1456 N N . SER A 1 193 ? 43.212 -11.085 -0.001 1.00 15.90 226 SER A N 1
ATOM 1457 C CA . SER A 1 193 ? 43.298 -12.493 -0.357 1.00 16.25 226 SER A CA 1
ATOM 1458 C C . SER A 1 193 ? 44.359 -13.253 0.449 1.00 16.90 226 SER A C 1
ATOM 1459 O O . SER A 1 193 ? 44.356 -14.481 0.439 1.00 17.30 226 SER A O 1
ATOM 1462 N N . ALA A 1 194 ? 45.183 -12.535 1.203 1.00 16.49 227 ALA A N 1
ATOM 1463 C CA . ALA A 1 194 ? 46.178 -13.182 2.029 1.00 16.14 227 ALA A CA 1
ATOM 1464 C C . ALA A 1 194 ? 46.006 -12.966 3.535 1.00 15.60 227 ALA A C 1
ATOM 1465 O O . ALA A 1 194 ? 46.845 -13.430 4.312 1.00 15.91 227 ALA A O 1
ATOM 1467 N N . GLN A 1 195 ? 44.922 -12.313 3.962 1.00 14.57 228 GLN A N 1
ATOM 1468 C CA . GLN A 1 195 ? 44.757 -11.963 5.341 1.00 14.52 228 GLN A CA 1
ATOM 1469 C C . GLN A 1 195 ? 43.323 -11.993 5.838 1.00 15.48 228 GLN A C 1
ATOM 1470 O O . GLN A 1 195 ? 42.402 -11.436 5.201 1.00 14.82 228 GLN A O 1
ATOM 1476 N N . ARG A 1 196 ? 43.151 -12.644 6.986 1.00 15.89 229 ARG A N 1
ATOM 1477 C CA . ARG A 1 196 ? 41.869 -12.672 7.677 1.00 17.27 229 ARG A CA 1
ATOM 1478 C C . ARG A 1 196 ? 42.181 -12.208 9.098 1.00 18.25 229 ARG A C 1
ATOM 1479 O O . ARG A 1 196 ? 43.199 -12.589 9.682 1.00 19.09 229 ARG A O 1
ATOM 1487 N N . THR A 1 197 ? 41.322 -11.386 9.670 1.00 18.37 230 THR A N 1
ATOM 1488 C CA . THR A 1 197 ? 41.575 -10.858 10.993 1.00 18.67 230 THR A CA 1
ATOM 1489 C C . THR A 1 197 ? 40.316 -11.021 11.835 1.00 19.56 230 THR A C 1
ATOM 1490 O O . THR A 1 197 ? 39.241 -10.646 11.381 1.00 19.64 230 THR A O 1
ATOM 1494 N N . PRO A 1 198 ? 40.416 -11.578 13.034 1.00 19.43 231 PRO A N 1
ATOM 1495 C CA . PRO A 1 198 ? 39.226 -11.730 13.881 1.00 19.59 231 PRO A CA 1
ATOM 1496 C C . PRO A 1 198 ? 38.618 -10.399 14.279 1.00 19.72 231 PRO A C 1
ATOM 1497 O O . PRO A 1 198 ? 39.337 -9.455 14.582 1.00 20.18 231 PRO A O 1
ATOM 1501 N N . VAL A 1 199 ? 37.288 -10.341 14.249 1.00 20.58 232 VAL A N 1
ATOM 1502 C CA . VAL A 1 199 ? 36.552 -9.149 14.646 1.00 21.59 232 VAL A CA 1
ATOM 1503 C C . VAL A 1 199 ? 35.286 -9.512 15.396 1.00 21.51 232 VAL A C 1
ATOM 1504 O O . VAL A 1 199 ? 34.638 -10.500 15.101 1.00 21.34 232 VAL A O 1
ATOM 1508 N N . GLN A 1 200 ? 34.975 -8.682 16.374 1.00 21.96 233 GLN A N 1
ATOM 1509 C CA . GLN A 1 200 ? 33.766 -8.804 17.160 1.00 22.17 233 GLN A CA 1
ATOM 1510 C C . GLN A 1 200 ? 32.592 -8.427 16.267 1.00 21.54 233 GLN A C 1
ATOM 1511 O O . GLN A 1 200 ? 32.553 -7.320 15.725 1.00 20.79 233 GLN A O 1
ATOM 1517 N N . MET A 1 201 ? 31.654 -9.348 16.091 1.00 20.87 234 MET A N 1
ATOM 1518 C CA . MET A 1 201 ? 30.470 -9.082 15.304 1.00 20.74 234 MET A CA 1
ATOM 1519 C C . MET A 1 201 ? 29.262 -8.737 16.158 1.00 20.35 234 MET A C 1
ATOM 1520 O O . MET A 1 201 ? 29.176 -9.112 17.331 1.00 20.95 234 MET A O 1
ATOM 1525 N N . MET A 1 202 ? 28.351 -8.001 15.538 1.00 18.72 235 MET A N 1
ATOM 1526 C CA . MET A 1 202 ? 27.089 -7.620 16.127 1.00 18.97 235 MET A CA 1
ATOM 1527 C C . MET A 1 202 ? 26.010 -8.182 15.215 1.00 18.53 235 MET A C 1
ATOM 1528 O O . MET A 1 202 ? 26.123 -8.121 13.978 1.00 18.51 235 MET A O 1
ATOM 1533 N N . TYR A 1 203 ? 24.972 -8.772 15.815 1.00 18.52 236 TYR A N 1
ATOM 1534 C CA . TYR A 1 203 ? 23.910 -9.435 15.096 1.00 18.79 236 TYR A CA 1
ATOM 1535 C C . TYR A 1 203 ? 22.542 -8.835 15.372 1.00 18.74 236 TYR A C 1
ATOM 1536 O O . TYR A 1 203 ? 22.207 -8.486 16.496 1.00 19.77 236 TYR A O 1
ATOM 1545 N N . LEU A 1 204 ? 21.762 -8.759 14.315 1.00 19.41 237 LEU A N 1
ATOM 1546 C CA . LEU A 1 204 ? 20.418 -8.243 14.369 1.00 20.36 237 LEU A CA 1
ATOM 1547 C C . LEU A 1 204 ? 19.555 -8.962 13.361 1.00 19.66 237 LEU A C 1
ATOM 1548 O O . LEU A 1 204 ? 19.960 -9.240 12.231 1.00 20.17 237 LEU A O 1
ATOM 1553 N N . ARG A 1 205 ? 18.355 -9.321 13.792 1.00 20.10 238 ARG A N 1
ATOM 1554 C CA . ARG A 1 205 ? 17.346 -9.847 12.897 1.00 19.37 238 ARG A CA 1
ATOM 1555 C C . ARG A 1 205 ? 16.146 -8.907 13.006 1.00 19.24 238 ARG A C 1
ATOM 1556 O O . ARG A 1 205 ? 15.508 -8.827 14.059 1.00 20.30 238 ARG A O 1
ATOM 1564 N N . GLU A 1 206 ? 15.840 -8.168 11.945 1.00 18.00 239 GLU A N 1
ATOM 1565 C CA . GLU A 1 206 ? 14.839 -7.103 12.032 1.00 18.67 239 GLU A CA 1
ATOM 1566 C C . GLU A 1 206 ? 14.299 -6.736 10.648 1.00 17.82 239 GLU A C 1
ATOM 1567 O O . GLU A 1 206 ? 14.921 -7.032 9.622 1.00 17.82 239 GLU A O 1
ATOM 1573 N N . LYS A 1 207 ? 13.131 -6.101 10.616 1.00 17.67 240 LYS A N 1
ATOM 1574 C CA . LYS A 1 207 ? 12.565 -5.578 9.386 1.00 17.68 240 LYS A CA 1
ATOM 1575 C C . LYS A 1 207 ? 13.373 -4.349 8.985 1.00 16.77 240 LYS A C 1
ATOM 1576 O O . LYS A 1 207 ? 13.337 -3.331 9.682 1.00 16.13 240 LYS A O 1
ATOM 1582 N N . LEU A 1 208 ? 14.106 -4.476 7.879 1.00 16.77 241 LEU A N 1
ATOM 1583 C CA . LEU A 1 208 ? 15.012 -3.454 7.367 1.00 16.47 241 LEU A CA 1
ATOM 1584 C C . LEU A 1 208 ? 14.911 -3.320 5.864 1.00 16.77 241 LEU A C 1
ATOM 1585 O O . LEU A 1 208 ? 14.497 -4.244 5.162 1.00 16.51 241 LEU A O 1
ATOM 1590 N N . ASN A 1 209 ? 15.290 -2.151 5.366 1.00 17.35 242 ASN A N 1
ATOM 1591 C CA . ASN A 1 209 ? 15.349 -1.926 3.934 1.00 17.78 242 ASN A CA 1
ATOM 1592 C C . ASN A 1 209 ? 16.657 -2.494 3.386 1.00 17.87 242 ASN A C 1
ATOM 1593 O O . ASN A 1 209 ? 17.728 -2.142 3.857 1.00 16.20 242 ASN A O 1
ATOM 1598 N N . ILE A 1 210 ? 16.549 -3.385 2.411 1.00 18.01 243 ILE A N 1
ATOM 1599 C CA . ILE A 1 210 ? 17.714 -3.977 1.758 1.00 18.87 243 ILE A CA 1
ATOM 1600 C C . ILE A 1 210 ? 17.496 -4.095 0.247 1.00 18.72 243 ILE A C 1
ATOM 1601 O O . ILE A 1 210 ? 16.388 -4.380 -0.231 1.00 19.21 243 ILE A O 1
ATOM 1606 N N . GLY A 1 211 ? 18.540 -3.831 -0.517 1.00 16.80 244 GLY A N 1
ATOM 1607 C CA . GLY A 1 211 ? 18.454 -3.974 -1.956 1.00 16.55 244 GLY A CA 1
ATOM 1608 C C . GLY A 1 211 ? 19.791 -4.358 -2.539 1.00 15.55 244 GLY A C 1
ATOM 1609 O O . GLY A 1 211 ? 20.749 -4.667 -1.833 1.00 15.15 244 GLY A O 1
ATOM 1610 N N . TYR A 1 212 ? 19.863 -4.307 -3.852 1.00 15.70 245 TYR A N 1
ATOM 1611 C CA . TYR A 1 212 ? 21.076 -4.675 -4.553 1.00 15.47 245 TYR A CA 1
ATOM 1612 C C . TYR A 1 212 ? 21.240 -3.768 -5.756 1.00 15.91 245 TYR A C 1
ATOM 1613 O O . TYR A 1 212 ? 20.317 -3.613 -6.526 1.00 16.89 245 TYR A O 1
ATOM 1622 N N . ILE A 1 213 ? 22.419 -3.150 -5.867 1.00 16.35 246 ILE A N 1
ATOM 1623 C CA . ILE A 1 213 ? 22.720 -2.230 -6.958 1.00 17.07 246 ILE A CA 1
ATOM 1624 C C . ILE A 1 213 ? 23.513 -3.016 -8.015 1.00 18.22 246 ILE A C 1
ATOM 1625 O O . ILE A 1 213 ? 24.710 -3.277 -7.870 1.00 16.60 246 ILE A O 1
ATOM 1630 N N . GLU A 1 214 ? 22.836 -3.437 -9.070 1.00 19.65 247 GLU A N 1
ATOM 1631 C CA . GLU A 1 214 ? 23.482 -4.287 -10.056 1.00 21.77 247 GLU A CA 1
ATOM 1632 C C . GLU A 1 214 ? 24.683 -3.627 -10.699 1.00 21.81 247 GLU A C 1
ATOM 1633 O O . GLU A 1 214 ? 25.700 -4.268 -10.914 1.00 22.36 247 GLU A O 1
ATOM 1639 N N . ASP A 1 215 ? 24.558 -2.341 -11.000 1.00 23.39 248 ASP A N 1
ATOM 1640 C CA . ASP A 1 215 ? 25.635 -1.616 -11.665 1.00 24.76 248 ASP A CA 1
ATOM 1641 C C . ASP A 1 215 ? 26.912 -1.618 -10.804 1.00 23.73 248 ASP A C 1
ATOM 1642 O O . ASP A 1 215 ? 28.016 -1.524 -11.340 1.00 23.90 248 ASP A O 1
ATOM 1647 N N . LEU A 1 216 ? 26.767 -1.735 -9.483 1.00 21.56 249 LEU A N 1
ATOM 1648 C CA . LEU A 1 216 ? 27.922 -1.745 -8.588 1.00 20.17 249 LEU A CA 1
ATOM 1649 C C . LEU A 1 216 ? 28.196 -3.122 -7.975 1.00 18.96 249 LEU A C 1
ATOM 1650 O O . LEU A 1 216 ? 29.127 -3.278 -7.187 1.00 17.00 249 LEU A O 1
ATOM 1655 N N . LYS A 1 217 ? 27.392 -4.112 -8.354 1.00 18.47 250 LYS A N 1
ATOM 1656 C CA . LYS A 1 217 ? 27.480 -5.468 -7.837 1.00 17.83 250 LYS A CA 1
ATOM 1657 C C . LYS A 1 217 ? 27.629 -5.436 -6.321 1.00 16.43 250 LYS A C 1
ATOM 1658 O O . LYS A 1 217 ? 28.547 -6.037 -5.765 1.00 17.57 250 LYS A O 1
ATOM 1664 N N . ALA A 1 218 ? 26.716 -4.729 -5.652 1.00 15.00 251 ALA A N 1
ATOM 1665 C CA . ALA A 1 218 ? 26.795 -4.524 -4.211 1.00 13.84 251 ALA A CA 1
ATOM 1666 C C . ALA A 1 218 ? 25.414 -4.513 -3.592 1.00 13.26 251 ALA A C 1
ATOM 1667 O O . ALA A 1 218 ? 24.470 -3.957 -4.148 1.00 13.64 251 ALA A O 1
ATOM 1669 N N . GLN A 1 219 ? 25.329 -5.173 -2.455 1.00 13.48 252 GLN A N 1
ATOM 1670 C CA . GLN A 1 219 ? 24.169 -5.067 -1.590 1.00 13.33 252 GLN A CA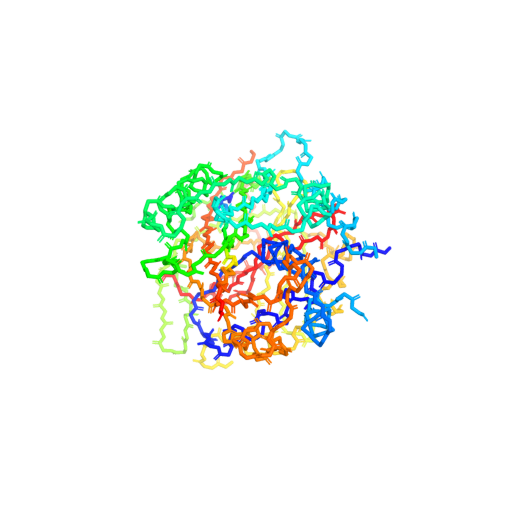 1
ATOM 1671 C C . GLN A 1 219 ? 24.186 -3.700 -0.905 1.00 13.18 252 GLN A C 1
ATOM 1672 O O . GLN A 1 219 ? 25.263 -3.184 -0.567 1.00 13.18 252 GLN A O 1
ATOM 1678 N N . ILE A 1 220 ? 23.003 -3.142 -0.684 1.00 12.39 253 ILE A N 1
ATOM 1679 C CA . ILE A 1 220 ? 22.886 -1.943 0.119 1.00 12.85 253 ILE A CA 1
ATOM 1680 C C . ILE A 1 220 ? 21.883 -2.225 1.229 1.00 12.57 253 ILE A C 1
ATOM 1681 O O . ILE A 1 220 ? 20.804 -2.781 0.989 1.00 13.29 253 ILE A O 1
ATOM 1686 N N . LEU A 1 221 ? 22.236 -1.835 2.445 1.00 12.41 254 LEU A N 1
ATOM 1687 C CA . LEU A 1 221 ? 21.406 -2.018 3.624 1.00 12.20 254 LEU A CA 1
ATOM 1688 C C . LEU A 1 221 ? 21.274 -0.669 4.309 1.00 12.74 254 LEU A C 1
ATOM 1689 O O . LEU A 1 221 ? 22.238 0.078 4.395 1.00 14.06 254 LEU A O 1
ATOM 1694 N N . GLU A 1 222 ? 20.079 -0.365 4.808 1.00 13.14 255 GLU A N 1
ATOM 1695 C CA . GLU A 1 222 ? 19.850 0.816 5.649 1.00 13.31 255 GLU A CA 1
ATOM 1696 C C . GLU A 1 222 ? 19.646 0.386 7.085 1.00 13.59 255 GLU A C 1
ATOM 1697 O O . GLU A 1 222 ? 18.793 -0.443 7.363 1.00 14.63 255 GLU A O 1
ATOM 1703 N N . LEU A 1 223 ? 20.439 0.946 7.998 1.00 13.38 256 LEU A N 1
ATOM 1704 C CA . LEU A 1 223 ? 20.257 0.738 9.451 1.00 14.08 256 LEU A CA 1
ATOM 1705 C C . LEU A 1 223 ? 19.828 2.079 10.016 1.00 14.21 256 LEU A C 1
ATOM 1706 O O . LEU A 1 223 ? 20.612 3.016 10.041 1.00 13.97 256 LEU A O 1
ATOM 1711 N N . PRO A 1 224 ? 18.571 2.211 10.437 1.00 15.19 257 PRO A N 1
ATOM 1712 C CA . PRO A 1 224 ? 18.121 3.477 11.019 1.00 15.74 257 PRO A CA 1
ATOM 1713 C C . PRO A 1 224 ? 18.523 3.696 12.457 1.00 16.14 257 PRO A C 1
ATOM 1714 O O . PRO A 1 224 ? 18.558 2.750 13.252 1.00 15.92 257 PRO A O 1
ATOM 1718 N N . TYR A 1 225 ? 18.848 4.940 12.774 1.00 15.67 258 TYR A N 1
ATOM 1719 C CA . TYR A 1 225 ? 19.008 5.354 14.145 1.00 15.74 258 TYR A CA 1
ATOM 1720 C C . TYR A 1 225 ? 17.591 5.741 14.586 1.00 16.52 258 TYR A C 1
ATOM 1721 O O . TYR A 1 225 ? 16.677 5.774 13.771 1.00 17.51 258 TYR A O 1
ATOM 1730 N N . ALA A 1 226 ? 17.408 5.986 15.876 1.00 18.43 259 ALA A N 1
ATOM 1731 C CA . ALA A 1 226 ? 16.173 6.600 16.335 1.00 20.16 259 ALA A CA 1
ATOM 1732 C C . ALA A 1 226 ? 16.205 7.993 15.744 1.00 20.70 259 ALA A C 1
ATOM 1733 O O . ALA A 1 226 ? 17.239 8.654 15.798 1.00 22.34 259 ALA A O 1
ATOM 1735 N N . GLY A 1 227 ? 15.102 8.460 15.166 1.00 20.58 260 GLY A N 1
ATOM 1736 C CA . GLY A 1 227 ? 15.108 9.750 14.496 1.00 20.82 260 GLY A CA 1
ATOM 1737 C C . GLY A 1 227 ? 15.428 9.598 13.020 1.00 20.47 260 GLY A C 1
ATOM 1738 O O . GLY A 1 227 ? 15.598 8.492 12.530 1.00 21.18 260 GLY A O 1
ATOM 1739 N N . ASP A 1 228 ? 15.510 10.714 12.311 1.00 20.24 261 ASP A N 1
ATOM 1740 C CA . ASP A 1 228 ? 15.653 10.681 10.862 1.00 20.16 261 ASP A CA 1
ATOM 1741 C C . ASP A 1 228 ? 17.088 10.715 10.353 1.00 18.71 261 ASP A C 1
ATOM 1742 O O . ASP A 1 228 ? 17.429 11.479 9.422 1.00 19.29 261 ASP A O 1
ATOM 1747 N N . VAL A 1 229 ? 17.933 9.932 10.996 1.00 16.98 262 VAL A N 1
ATOM 1748 C CA . VAL A 1 229 ? 19.300 9.699 10.517 1.00 15.34 262 VAL A CA 1
ATOM 1749 C C . VAL A 1 229 ? 19.465 8.178 10.350 1.00 15.39 262 VAL A C 1
ATOM 1750 O O . VAL A 1 229 ? 18.905 7.405 11.112 1.00 15.09 262 VAL A O 1
ATOM 1754 N N . SER A 1 230 ? 20.172 7.769 9.308 1.00 13.99 263 SER A N 1
ATOM 1755 C CA . SER A 1 230 ? 20.442 6.369 9.051 1.00 14.34 263 SER A CA 1
ATOM 1756 C C . SER A 1 230 ? 21.881 6.163 8.595 1.00 13.35 263 SER A C 1
ATOM 1757 O O . SER A 1 230 ? 22.522 7.064 8.033 1.00 13.97 263 SER A O 1
ATOM 1760 N N . MET A 1 231 ? 22.348 4.935 8.777 1.00 13.23 264 MET A N 1
ATOM 1761 C CA . MET A 1 231 ? 23.589 4.482 8.168 1.00 12.24 264 MET A CA 1
ATOM 1762 C C . MET A 1 231 ? 23.234 3.602 6.990 1.00 13.34 264 MET A C 1
ATOM 1763 O O . MET A 1 231 ? 22.396 2.712 7.085 1.00 15.17 264 MET A O 1
ATOM 1768 N N . PHE A 1 232 ? 23.865 3.857 5.855 1.00 12.12 265 PHE A N 1
ATOM 1769 C CA . PHE A 1 232 ? 23.699 2.962 4.721 1.00 12.45 265 PHE A CA 1
ATOM 1770 C C . PHE A 1 232 ? 25.041 2.266 4.517 1.00 13.08 265 PHE A C 1
ATOM 1771 O O . PHE A 1 232 ? 26.111 2.878 4.577 1.00 12.55 265 PHE A O 1
ATOM 1779 N N . LEU A 1 233 ? 24.974 0.970 4.225 1.00 12.73 266 LEU A N 1
ATOM 1780 C CA . LEU A 1 233 ? 26.172 0.162 4.028 1.00 13.30 266 LEU A CA 1
ATOM 1781 C C . LEU A 1 233 ? 26.128 -0.450 2.665 1.00 13.33 266 LEU A C 1
ATOM 1782 O O . LEU A 1 233 ? 25.098 -0.930 2.233 1.00 12.36 266 LEU A O 1
ATOM 1787 N N . LEU A 1 234 ? 27.261 -0.416 1.975 1.00 12.55 267 LEU A N 1
ATOM 1788 C CA . LEU A 1 234 ? 27.384 -0.954 0.631 1.00 11.65 267 LEU A CA 1
ATOM 1789 C C . LEU A 1 234 ? 28.437 -2.058 0.633 1.00 12.54 267 LEU A C 1
ATOM 1790 O O . LEU A 1 234 ? 29.607 -1.812 0.889 1.00 10.93 267 LEU A O 1
ATOM 1795 N N . LEU A 1 235 ? 27.990 -3.270 0.328 1.00 12.09 268 LEU A N 1
ATOM 1796 C CA . LEU A 1 235 ? 28.820 -4.455 0.475 1.00 12.64 268 LEU A CA 1
ATOM 1797 C C . LEU A 1 235 ? 28.918 -5.217 -0.821 1.00 13.24 268 LEU A C 1
ATOM 1798 O O . LEU A 1 235 ? 27.935 -5.779 -1.264 1.00 13.06 268 LEU A O 1
ATOM 1803 N N . PRO A 1 236 ? 30.102 -5.258 -1.427 1.00 13.76 269 PRO A N 1
ATOM 1804 C CA . PRO A 1 236 ? 30.281 -6.004 -2.686 1.00 16.15 269 PRO A CA 1
ATOM 1805 C C . PRO A 1 236 ? 29.989 -7.496 -2.580 1.00 19.06 269 PRO A C 1
ATOM 1806 O O . PRO A 1 236 ? 30.061 -8.073 -1.496 1.00 19.49 269 PRO A O 1
ATOM 1810 N N . ASP A 1 237 ? 29.649 -8.096 -3.709 1.00 22.64 270 ASP A N 1
ATOM 1811 C CA . ASP A 1 237 ? 29.578 -9.563 -3.794 1.00 25.47 270 ASP A CA 1
ATOM 1812 C C . ASP A 1 237 ? 30.945 -10.101 -3.432 1.00 26.84 270 ASP A C 1
ATOM 1813 O O . ASP A 1 237 ? 31.965 -9.649 -3.999 1.00 29.22 270 ASP A O 1
ATOM 1818 N N . ASP A 1 241 ? 38.277 -8.553 -6.625 1.00 34.32 274 ASP A N 1
ATOM 1819 C CA . ASP A 1 241 ? 39.730 -8.549 -6.690 1.00 34.24 274 ASP A CA 1
ATOM 1820 C C . ASP A 1 241 ? 40.326 -9.295 -5.480 1.00 33.13 274 ASP A C 1
ATOM 1821 O O . ASP A 1 241 ? 39.573 -9.702 -4.578 1.00 33.77 274 ASP A O 1
ATOM 1826 N N . VAL A 1 242 ? 41.661 -9.457 -5.491 1.00 30.35 275 VAL A N 1
ATOM 1827 C CA . VAL A 1 242 ? 42.461 -10.145 -4.453 1.00 27.90 275 VAL A CA 1
ATOM 1828 C C . VAL A 1 242 ? 42.945 -9.181 -3.354 1.00 25.35 275 VAL A C 1
ATOM 1829 O O . VAL A 1 242 ? 43.766 -9.498 -2.464 1.00 22.07 275 VAL A O 1
ATOM 1833 N N . SER A 1 243 ? 42.429 -7.973 -3.434 1.00 22.11 276 SER A N 1
ATOM 1834 C CA . SER A 1 243 ? 42.764 -6.950 -2.477 1.00 20.67 276 SER A CA 1
ATOM 1835 C C . SER A 1 243 ? 41.512 -6.773 -1.586 1.00 20.39 276 SER A C 1
ATOM 1836 O O . SER A 1 243 ? 41.007 -7.759 -1.016 1.00 19.33 276 SER A O 1
ATOM 1839 N N . THR A 1 244 ? 40.953 -5.573 -1.523 1.00 19.00 277 THR A N 1
ATOM 1840 C CA . THR A 1 244 ? 39.815 -5.326 -0.630 1.00 18.77 277 THR A CA 1
ATOM 1841 C C . THR A 1 244 ? 38.474 -5.762 -1.187 1.00 18.71 277 THR A C 1
ATOM 1842 O O . THR A 1 244 ? 37.518 -5.888 -0.436 1.00 19.20 277 THR A O 1
ATOM 1846 N N . GLY A 1 245 ? 38.377 -5.921 -2.496 1.00 18.80 278 GLY A N 1
ATOM 1847 C CA . GLY A 1 245 ? 37.111 -6.282 -3.110 1.00 18.59 278 GLY A CA 1
ATOM 1848 C C . GLY A 1 245 ? 36.226 -5.085 -3.460 1.00 18.39 278 GLY A C 1
ATOM 1849 O O . GLY A 1 245 ? 35.125 -5.252 -3.987 1.00 19.07 278 GLY A O 1
ATOM 1850 N N . LEU A 1 246 ? 36.737 -3.889 -3.208 1.00 18.73 279 LEU A N 1
ATOM 1851 C CA . LEU A 1 246 ? 35.989 -2.656 -3.416 1.00 16.71 279 LEU A CA 1
ATOM 1852 C C . LEU A 1 246 ? 36.323 -1.861 -4.687 1.00 18.55 279 LEU A C 1
ATOM 1853 O O . LEU A 1 246 ? 35.808 -0.756 -4.875 1.00 17.84 279 LEU A O 1
ATOM 1858 N N . GLU A 1 247 ? 37.174 -2.403 -5.548 1.00 20.34 280 GLU A N 1
ATOM 1859 C CA . GLU A 1 247 ? 37.635 -1.664 -6.738 1.00 22.12 280 GLU A CA 1
ATOM 1860 C C . GLU A 1 247 ? 36.473 -1.193 -7.619 1.00 22.15 280 GLU A C 1
ATOM 1861 O O . GLU A 1 247 ? 36.382 -0.014 -8.018 1.00 22.54 280 GLU A O 1
ATOM 1867 N N . LEU A 1 248 ? 35.598 -2.128 -7.965 1.00 22.40 281 LEU A N 1
ATOM 1868 C CA . LEU A 1 248 ? 34.473 -1.829 -8.842 1.00 22.84 281 LEU A CA 1
ATOM 1869 C C . LEU A 1 248 ? 33.542 -0.824 -8.183 1.00 21.66 281 LEU A C 1
ATOM 1870 O O . LEU A 1 248 ? 33.230 0.226 -8.736 1.00 22.72 281 LEU A O 1
ATOM 1875 N N . LEU A 1 249 ? 33.116 -1.134 -6.973 1.00 20.44 282 LEU A N 1
ATOM 1876 C CA . LEU A 1 249 ? 32.221 -0.246 -6.253 1.00 19.07 282 LEU A CA 1
ATOM 1877 C C . LEU A 1 249 ? 32.769 1.179 -6.174 1.00 18.59 282 LEU A C 1
ATOM 1878 O O . LEU A 1 249 ? 32.062 2.130 -6.484 1.00 18.76 282 LEU A O 1
ATOM 1883 N N . GLU A 1 250 ? 34.019 1.334 -5.748 1.00 18.80 283 GLU A N 1
ATOM 1884 C CA . GLU A 1 250 ? 34.606 2.670 -5.613 1.00 19.42 283 GLU A CA 1
ATOM 1885 C C . GLU A 1 250 ? 34.777 3.380 -6.949 1.00 21.38 283 GLU A C 1
ATOM 1886 O O . GLU A 1 250 ? 34.585 4.580 -7.033 1.00 22.86 283 GLU A O 1
ATOM 1892 N N . SER A 1 251 ? 35.121 2.664 -7.998 1.00 22.66 284 SER A N 1
ATOM 1893 C CA . SER A 1 251 ? 35.350 3.354 -9.257 1.00 23.39 284 SER A CA 1
ATOM 1894 C C . SER A 1 251 ? 34.050 3.743 -9.977 1.00 23.87 284 SER A C 1
ATOM 1895 O O . SER A 1 251 ? 34.025 4.771 -10.643 1.00 24.80 284 SER A O 1
ATOM 1898 N N . GLU A 1 252 ? 32.987 2.960 -9.796 1.00 22.47 285 GLU A N 1
ATOM 1899 C CA . GLU A 1 252 ? 31.743 3.165 -10.536 1.00 22.18 285 GLU A CA 1
ATOM 1900 C C . GLU A 1 252 ? 30.649 3.922 -9.776 1.00 20.79 285 GLU A C 1
ATOM 1901 O O . GLU A 1 252 ? 29.675 4.332 -10.398 1.00 20.06 285 GLU A O 1
ATOM 1907 N N . ILE A 1 253 ? 30.774 4.080 -8.461 1.00 18.57 286 ILE A N 1
ATOM 1908 C CA . ILE A 1 253 ? 29.741 4.766 -7.694 1.00 17.92 286 ILE A CA 1
ATOM 1909 C C . ILE A 1 253 ? 29.597 6.191 -8.207 1.00 18.06 286 ILE A C 1
ATOM 1910 O O . ILE A 1 253 ? 30.587 6.855 -8.514 1.00 18.77 286 ILE A O 1
ATOM 1915 N N . THR A 1 254 ? 28.356 6.620 -8.362 1.00 17.79 287 THR A N 1
ATOM 1916 C CA . THR A 1 254 ? 28.042 8.000 -8.720 1.00 17.93 287 THR A CA 1
ATOM 1917 C C . THR A 1 254 ? 26.796 8.425 -7.978 1.00 17.44 287 THR A C 1
ATOM 1918 O O . THR A 1 254 ? 26.083 7.604 -7.389 1.00 16.96 287 THR A O 1
ATOM 1922 N N . TYR A 1 255 ? 26.505 9.718 -8.053 1.00 16.98 288 TYR A N 1
ATOM 1923 C CA . TYR A 1 255 ? 25.353 10.269 -7.416 1.00 18.16 288 TYR A CA 1
ATOM 1924 C C . TYR A 1 255 ? 24.106 9.612 -7.947 1.00 18.88 288 TYR A C 1
ATOM 1925 O O . TYR A 1 255 ? 23.235 9.248 -7.196 1.00 19.16 288 TYR A O 1
ATOM 1934 N N . ASP A 1 256 ? 24.012 9.473 -9.258 1.00 19.73 289 ASP A N 1
ATOM 1935 C CA . ASP A 1 256 ? 22.782 8.925 -9.820 1.00 22.01 289 ASP A CA 1
ATOM 1936 C C . ASP A 1 256 ? 22.535 7.502 -9.314 1.00 22.37 289 ASP A C 1
ATOM 1937 O O . ASP A 1 256 ? 21.418 7.156 -8.905 1.00 23.46 289 ASP A O 1
ATOM 1942 N N . LYS A 1 257 ? 23.589 6.702 -9.309 1.00 22.60 290 LYS A N 1
ATOM 1943 C CA . LYS A 1 257 ? 23.473 5.297 -8.956 1.00 23.74 290 LYS A CA 1
ATOM 1944 C C . LYS A 1 257 ? 23.121 5.128 -7.489 1.00 23.67 290 LYS A C 1
ATOM 1945 O O . LYS A 1 257 ? 22.321 4.262 -7.113 1.00 25.53 290 LYS A O 1
ATOM 1951 N N . LEU A 1 258 ? 23.706 5.970 -6.656 1.00 23.77 291 LEU A N 1
ATOM 1952 C CA . LEU A 1 258 ? 23.508 5.899 -5.229 1.00 23.28 291 LEU A CA 1
ATOM 1953 C C . LEU A 1 258 ? 22.185 6.513 -4.755 1.00 23.26 291 LEU A C 1
ATOM 1954 O O . LEU A 1 258 ? 21.427 5.896 -4.003 1.00 22.26 291 LEU A O 1
ATOM 1959 N N . ASN A 1 259 ? 21.892 7.720 -5.219 1.00 22.90 292 ASN A N 1
ATOM 1960 C CA . ASN A 1 259 ? 20.726 8.425 -4.751 1.00 23.61 292 ASN A CA 1
ATOM 1961 C C . ASN A 1 259 ? 19.441 7.661 -5.037 1.00 23.78 292 ASN A C 1
ATOM 1962 O O . ASN A 1 259 ? 18.507 7.744 -4.256 1.00 24.44 292 ASN A O 1
ATOM 1967 N N . LYS A 1 260 ? 19.424 6.913 -6.137 1.00 23.75 293 LYS A N 1
ATOM 1968 C CA . LYS A 1 260 ? 18.290 6.089 -6.510 1.00 24.38 293 LYS A CA 1
ATOM 1969 C C . LYS A 1 260 ? 17.963 5.128 -5.371 1.00 23.74 293 LYS A C 1
ATOM 1970 O O . LYS A 1 260 ? 16.801 4.907 -5.065 1.00 24.07 293 LYS A O 1
ATOM 1976 N N . TRP A 1 261 ? 18.991 4.616 -4.699 1.00 22.19 294 TRP A N 1
ATOM 1977 C CA . TRP A 1 261 ? 18.798 3.626 -3.649 1.00 21.62 294 TRP A CA 1
ATOM 1978 C C . TRP A 1 261 ? 18.679 4.174 -2.215 1.00 22.62 294 TRP A C 1
ATOM 1979 O O . TRP A 1 261 ? 18.144 3.495 -1.325 1.00 22.21 294 TRP A O 1
ATOM 1990 N N . THR A 1 262 ? 19.168 5.385 -1.962 1.00 23.44 295 THR A N 1
ATOM 1991 C CA . THR A 1 262 ? 19.037 5.978 -0.639 1.00 25.30 295 THR A CA 1
ATOM 1992 C C . THR A 1 262 ? 17.752 6.807 -0.529 1.00 28.19 295 THR A C 1
ATOM 1993 O O . THR A 1 262 ? 17.364 7.195 0.566 1.00 28.96 295 THR A O 1
ATOM 1997 N N . SER A 1 263 ? 17.123 7.087 -1.669 1.00 31.53 296 SER A N 1
ATOM 1998 C CA . SER A 1 263 ? 15.822 7.769 -1.720 1.00 34.59 296 SER A CA 1
ATOM 1999 C C . SER A 1 263 ? 14.775 7.099 -0.841 1.00 37.06 296 SER A C 1
ATOM 2000 O O . SER A 1 263 ? 14.633 5.866 -0.844 1.00 37.70 296 SER A O 1
ATOM 2003 N N . LYS A 1 264 ? 13.992 7.933 -0.159 1.00 39.79 297 LYS A N 1
ATOM 2004 C CA . LYS A 1 264 ? 12.990 7.508 0.838 1.00 41.53 297 LYS A CA 1
ATOM 2005 C C . LYS A 1 264 ? 12.265 6.164 0.669 1.00 42.23 297 LYS A C 1
ATOM 2006 O O . LYS A 1 264 ? 12.261 5.360 1.602 1.00 43.19 297 LYS A O 1
ATOM 2012 N N . ASP A 1 265 ? 11.649 5.907 -0.484 1.00 42.24 298 ASP A N 1
ATOM 2013 C CA . ASP A 1 265 ? 10.823 4.694 -0.624 1.00 42.10 298 ASP A CA 1
ATOM 2014 C C . ASP A 1 265 ? 11.171 3.701 -1.747 1.00 41.29 298 ASP A C 1
ATOM 2015 O O . ASP A 1 265 ? 10.312 2.916 -2.165 1.00 40.91 298 ASP A O 1
ATOM 2020 N N . LYS A 1 266 ? 12.402 3.707 -2.243 1.00 40.10 299 LYS A N 1
ATOM 2021 C CA . LYS A 1 266 ? 12.747 2.754 -3.291 1.00 39.37 299 LYS A CA 1
ATOM 2022 C C . LYS A 1 266 ? 12.824 1.333 -2.760 1.00 38.64 299 LYS A C 1
ATOM 2023 O O . LYS A 1 266 ? 12.160 0.434 -3.288 1.00 38.95 299 LYS A O 1
ATOM 2029 N N . MET A 1 267 ? 13.587 1.185 -1.718 1.00 35.94 300 MET A N 1
ATOM 2030 C CA . MET A 1 267 ? 13.862 -0.147 -1.204 1.00 34.76 300 MET A CA 1
ATOM 2031 C C . MET A 1 267 ? 12.684 -0.825 -0.559 1.00 33.54 300 MET A C 1
ATOM 2032 O O . MET A 1 267 ? 11.737 -0.191 -0.078 1.00 33.95 300 MET A O 1
ATOM 2037 N N . ALA A 1 268 ? 12.809 -2.174 -0.521 1.00 32.43 301 ALA A N 1
ATOM 2038 C CA . ALA A 1 268 ? 11.737 -2.947 0.050 1.00 30.66 301 ALA A CA 1
ATOM 2039 C C . ALA A 1 268 ? 12.183 -3.507 1.390 1.00 28.63 301 ALA A C 1
ATOM 2040 O O . ALA A 1 268 ? 13.287 -4.065 1.517 1.00 29.27 301 ALA A O 1
ATOM 2042 N N . GLU A 1 269 ? 11.344 -3.299 2.393 1.00 25.76 302 GLU A N 1
ATOM 2043 C CA . GLU A 1 269 ? 11.579 -3.804 3.733 1.00 24.41 302 GLU A CA 1
ATOM 2044 C C . GLU A 1 269 ? 11.332 -5.306 3.788 1.00 23.34 302 GLU A C 1
ATOM 2045 O O . GLU A 1 269 ? 10.379 -5.802 3.197 1.00 23.17 302 GLU A O 1
ATOM 2051 N N . ASP A 1 270 ? 12.184 -6.008 4.508 1.00 21.20 303 ASP A N 1
ATOM 2052 C CA . ASP A 1 270 ? 12.059 -7.458 4.646 1.00 20.32 303 ASP A CA 1
ATOM 2053 C C . ASP A 1 270 ? 12.747 -7.810 5.949 1.00 20.20 303 ASP A C 1
ATOM 2054 O O . ASP A 1 270 ? 13.459 -6.982 6.525 1.00 19.28 303 ASP A O 1
ATOM 2059 N N . GLU A 1 271 ? 12.508 -9.023 6.447 1.00 20.04 304 GLU A N 1
ATOM 2060 C CA . GLU A 1 271 ? 13.213 -9.511 7.613 1.00 21.29 304 GLU A CA 1
ATOM 2061 C C . GLU A 1 271 ? 14.600 -9.874 7.119 1.00 21.01 304 GLU A C 1
ATOM 2062 O O . GLU A 1 271 ? 14.737 -10.676 6.174 1.00 23.28 304 GLU A O 1
ATOM 2068 N N . VAL A 1 272 ? 15.589 -9.209 7.695 1.00 19.48 305 VAL A N 1
ATOM 2069 C CA . VAL A 1 272 ? 16.997 -9.349 7.330 1.00 19.26 305 VAL A CA 1
ATOM 2070 C C . VAL A 1 272 ? 17.822 -9.760 8.525 1.00 18.36 305 VAL A C 1
ATOM 2071 O O . VAL A 1 272 ? 17.644 -9.265 9.622 1.00 18.68 305 VAL A O 1
ATOM 2075 N N . GLU A 1 273 ? 18.739 -10.694 8.304 1.00 18.05 306 GLU A N 1
ATOM 2076 C CA . GLU A 1 273 ? 19.674 -11.093 9.337 1.00 17.79 306 GLU A CA 1
ATOM 2077 C C . GLU A 1 273 ? 20.981 -10.351 8.982 1.00 16.69 306 GLU A C 1
ATOM 2078 O O . GLU A 1 273 ? 21.547 -10.555 7.905 1.00 18.59 306 GLU A O 1
ATOM 2084 N N . VAL A 1 274 ? 21.407 -9.506 9.892 1.00 16.03 307 VAL A N 1
ATOM 2085 C CA . VAL A 1 274 ? 22.555 -8.618 9.717 1.00 16.15 307 VAL A CA 1
ATOM 2086 C C . VAL A 1 274 ? 23.677 -8.971 10.665 1.00 16.37 307 VAL A C 1
ATOM 2087 O O . VAL A 1 274 ? 23.430 -9.141 11.850 1.00 16.44 307 VAL A O 1
ATOM 2091 N N . TYR A 1 275 ? 24.904 -9.065 10.144 1.00 16.57 308 TYR A N 1
ATOM 2092 C CA . TYR A 1 275 ? 26.098 -9.192 10.957 1.00 16.82 308 TYR A CA 1
ATOM 2093 C C . TYR A 1 275 ? 27.032 -8.065 10.526 1.00 15.77 308 TYR A C 1
ATOM 2094 O O . TYR A 1 275 ? 27.449 -8.037 9.369 1.00 16.62 308 TYR A O 1
ATOM 2103 N N . ILE A 1 276 ? 27.331 -7.141 11.426 1.00 15.86 309 ILE A N 1
ATOM 2104 C CA . ILE A 1 276 ? 28.325 -6.110 11.108 1.00 15.78 309 ILE A CA 1
ATOM 2105 C C . ILE A 1 276 ? 29.340 -6.044 12.231 1.00 16.40 309 ILE A C 1
ATOM 2106 O O . ILE A 1 276 ? 29.047 -6.352 13.383 1.00 15.09 309 ILE A O 1
ATOM 2111 N N . PRO A 1 277 ? 30.563 -5.660 11.912 1.00 15.43 310 PRO A N 1
ATOM 2112 C CA . PRO A 1 277 ? 31.563 -5.542 12.962 1.00 16.24 310 PRO A CA 1
ATOM 2113 C C . PRO A 1 277 ? 31.310 -4.369 13.877 1.00 16.68 310 PRO A C 1
ATOM 2114 O O . PRO A 1 277 ? 30.737 -3.363 13.497 1.00 16.08 310 PRO A O 1
ATOM 2118 N N . GLN A 1 278 ? 31.732 -4.542 15.114 1.00 17.79 311 GLN A N 1
ATOM 2119 C CA . GLN A 1 278 ? 31.848 -3.444 16.045 1.00 17.32 311 GLN A CA 1
ATOM 2120 C C . GLN A 1 278 ? 33.210 -2.825 15.679 1.00 17.45 311 GLN A C 1
ATOM 2121 O O . GLN A 1 278 ? 34.211 -3.540 15.533 1.00 18.45 311 GLN A O 1
ATOM 2127 N N . PHE A 1 279 ? 33.268 -1.522 15.453 1.00 16.09 312 PHE A N 1
ATOM 2128 C CA . PHE A 1 279 ? 34.521 -0.914 15.048 1.00 16.34 312 PHE A CA 1
ATOM 2129 C C . PHE A 1 279 ? 34.641 0.549 15.449 1.00 16.76 312 PHE A C 1
ATOM 2130 O O . PHE A 1 279 ? 33.650 1.221 15.740 1.00 15.79 312 PHE A O 1
ATOM 2138 N N . LYS A 1 280 ? 35.884 1.009 15.502 1.00 17.83 313 LYS A N 1
ATOM 2139 C CA . LYS A 1 280 ? 36.197 2.398 15.768 1.00 18.80 313 LYS A CA 1
ATOM 2140 C C . LYS A 1 280 ? 37.250 2.873 14.783 1.00 18.22 313 LYS A C 1
ATOM 2141 O O . LYS A 1 280 ? 38.257 2.175 14.556 1.00 19.75 313 LYS A O 1
ATOM 2147 N N . LEU A 1 281 ? 37.040 4.043 14.178 1.00 17.25 314 LEU A N 1
ATOM 2148 C CA . LEU A 1 281 ? 38.022 4.619 13.277 1.00 17.04 314 LEU A CA 1
ATOM 2149 C C . LEU A 1 281 ? 38.382 6.030 13.721 1.00 16.44 314 LEU A C 1
ATOM 2150 O O . LEU A 1 281 ? 37.589 6.704 14.319 1.00 15.83 314 LEU A O 1
ATOM 2155 N N . GLU A 1 282 ? 39.610 6.438 13.420 1.00 17.45 315 GLU A N 1
ATOM 2156 C CA . GLU A 1 282 ? 40.104 7.782 13.683 1.00 18.39 315 GLU A CA 1
ATOM 2157 C C . GLU A 1 282 ? 41.106 8.074 12.596 1.00 17.62 315 GLU A C 1
ATOM 2158 O O . GLU A 1 282 ? 42.139 7.417 12.528 1.00 17.82 315 GLU A O 1
ATOM 2164 N N . GLU A 1 283 ? 40.798 9.041 11.733 1.00 17.04 316 GLU A N 1
ATOM 2165 C CA . GLU A 1 283 ? 41.638 9.361 10.610 1.00 16.61 316 GLU A CA 1
ATOM 2166 C C . GLU A 1 283 ? 41.907 10.847 10.482 1.00 15.81 316 GLU A C 1
ATOM 2167 O O . GLU A 1 283 ? 41.027 11.669 10.748 1.00 15.93 316 GLU A O 1
ATOM 2173 N N . HIS A 1 284 ? 43.145 11.187 10.127 1.00 15.56 317 HIS A N 1
ATOM 2174 C CA . HIS A 1 284 ? 43.554 12.570 9.939 1.00 15.23 317 HIS A CA 1
ATOM 2175 C C . HIS A 1 284 ? 44.007 12.774 8.498 1.00 14.74 317 HIS A C 1
ATOM 2176 O O . HIS A 1 284 ? 44.789 12.019 8.009 1.00 13.92 317 HIS A O 1
ATOM 2183 N N . TYR A 1 285 ? 43.577 13.850 7.857 1.00 12.44 318 TYR A N 1
ATOM 2184 C CA . TYR A 1 285 ? 43.959 14.158 6.480 1.00 12.56 318 TYR A CA 1
ATOM 2185 C C . TYR A 1 285 ? 44.433 15.588 6.301 1.00 12.70 318 TYR A C 1
ATOM 2186 O O . TYR A 1 285 ? 44.077 16.497 7.065 1.00 12.90 318 TYR A O 1
ATOM 2195 N N . GLU A 1 286 ? 45.255 15.771 5.268 1.00 11.47 319 GLU A N 1
ATOM 2196 C CA . GLU A 1 286 ? 45.730 17.093 4.827 1.00 12.06 319 GLU A CA 1
ATOM 2197 C C . GLU A 1 286 ? 45.312 17.117 3.369 1.00 12.15 319 GLU A C 1
ATOM 2198 O O . GLU A 1 286 ? 45.868 16.415 2.533 1.00 11.94 319 GLU A O 1
ATOM 2204 N N . LEU A 1 287 ? 44.352 17.983 3.043 1.00 11.42 320 LEU A N 1
ATOM 2205 C CA . LEU A 1 287 ? 43.646 17.876 1.754 1.00 12.76 320 LEU A CA 1
ATOM 2206 C C . LEU A 1 287 ? 44.115 18.707 0.568 1.00 13.14 320 LEU A C 1
ATOM 2207 O O . LEU A 1 287 ? 43.552 18.602 -0.509 1.00 12.96 320 LEU A O 1
ATOM 2212 N N . ARG A 1 288 ? 45.148 19.514 0.745 1.00 13.26 321 ARG A N 1
ATOM 2213 C CA . ARG A 1 288 ? 45.652 20.338 -0.354 1.00 12.77 321 ARG A CA 1
ATOM 2214 C C . ARG A 1 288 ? 45.941 19.562 -1.638 1.00 14.15 321 ARG A C 1
ATOM 2215 O O . ARG A 1 288 ? 45.467 19.960 -2.714 1.00 13.92 321 ARG A O 1
ATOM 2223 N N . SER A 1 289 ? 46.686 18.469 -1.517 1.00 15.44 322 SER A N 1
ATOM 2224 C CA . SER A 1 289 ? 47.041 17.678 -2.692 1.00 16.34 322 SER A CA 1
ATOM 2225 C C . SER A 1 289 ? 45.784 17.146 -3.342 1.00 14.90 322 SER A C 1
ATOM 2226 O O . SER A 1 289 ? 45.661 17.149 -4.561 1.00 14.77 322 SER A O 1
ATOM 2229 N N . ILE A 1 290 ? 44.854 16.656 -2.523 1.00 15.12 323 ILE A N 1
ATOM 2230 C CA . ILE A 1 290 ? 43.614 16.122 -3.025 1.00 15.03 323 ILE A CA 1
ATOM 2231 C C . ILE A 1 290 ? 42.795 17.197 -3.737 1.00 14.29 323 ILE A C 1
ATOM 2232 O O . ILE A 1 290 ? 42.293 16.993 -4.829 1.00 14.47 323 ILE A O 1
ATOM 2237 N N . LEU A 1 291 ? 42.626 18.340 -3.097 1.00 13.55 324 LEU A N 1
ATOM 2238 C CA . LEU A 1 291 ? 41.813 19.388 -3.690 1.00 13.46 324 LEU A CA 1
ATOM 2239 C C . LEU A 1 291 ? 42.448 19.959 -4.949 1.00 13.93 324 LEU A C 1
ATOM 2240 O O . LEU A 1 291 ? 41.750 20.272 -5.926 1.00 13.96 324 LEU A O 1
ATOM 2245 N N . ARG A 1 292 ? 43.756 20.107 -4.929 1.00 14.86 325 ARG A N 1
ATOM 2246 C CA . ARG A 1 292 ? 44.473 20.465 -6.139 1.00 14.68 325 ARG A CA 1
ATOM 2247 C C . ARG A 1 292 ? 44.161 19.477 -7.290 1.00 15.89 325 ARG A C 1
ATOM 2248 O O . ARG A 1 292 ? 43.821 19.898 -8.416 1.00 16.61 325 ARG A O 1
ATOM 2256 N N . SER A 1 293 ? 44.246 18.180 -7.008 1.00 16.34 326 SER A N 1
ATOM 2257 C CA . SER A 1 293 ? 43.987 17.163 -8.035 1.00 17.54 326 SER A CA 1
ATOM 2258 C C . SER A 1 293 ? 42.558 17.238 -8.584 1.00 16.60 326 SER A C 1
ATOM 2259 O O . SER A 1 293 ? 42.289 16.882 -9.741 1.00 17.10 326 SER A O 1
ATOM 2262 N N . MET A 1 294 ? 41.639 17.720 -7.768 1.00 14.32 327 MET A N 1
ATOM 2263 C CA . MET A 1 294 ? 40.263 17.826 -8.160 1.00 14.41 327 MET A CA 1
ATOM 2264 C C . MET A 1 294 ? 40.005 19.046 -9.015 1.00 14.34 327 MET A C 1
ATOM 2265 O O . MET A 1 294 ? 38.928 19.185 -9.579 1.00 15.92 327 MET A O 1
ATOM 2270 N N . GLY A 1 295 ? 40.966 19.963 -9.044 1.00 15.11 328 GLY A N 1
ATOM 2271 C CA . GLY A 1 295 ? 40.859 21.158 -9.862 1.00 15.65 328 GLY A CA 1
ATOM 2272 C C . GLY A 1 295 ? 40.956 22.485 -9.129 1.00 16.22 328 GLY A C 1
ATOM 2273 O O . GLY A 1 295 ? 40.835 23.544 -9.750 1.00 16.56 328 GLY A O 1
ATOM 2274 N N . MET A 1 296 ? 41.173 22.438 -7.819 1.00 16.15 329 MET A N 1
ATOM 2275 C CA . MET A 1 296 ? 41.229 23.647 -7.015 1.00 16.11 329 MET A CA 1
ATOM 2276 C C . MET A 1 296 ? 42.692 24.026 -6.853 1.00 17.23 329 MET A C 1
ATOM 2277 O O . MET A 1 296 ? 43.312 23.787 -5.811 1.00 18.93 329 MET A O 1
ATOM 2282 N N . GLU A 1 297 ? 43.253 24.604 -7.906 1.00 17.15 330 GLU A N 1
ATOM 2283 C CA . GLU A 1 297 ? 44.673 24.883 -7.971 1.00 17.82 330 GLU A CA 1
ATOM 2284 C C . GLU A 1 297 ? 45.049 26.277 -7.504 1.00 16.35 330 GLU A C 1
ATOM 2285 O O . GLU A 1 297 ? 45.967 26.448 -6.721 1.00 16.20 330 GLU A O 1
ATOM 2291 N N . ASP A 1 298 ? 44.348 27.275 -8.005 1.00 14.94 331 ASP A N 1
ATOM 2292 C CA . ASP A 1 298 ? 44.784 28.629 -7.774 1.00 14.84 331 ASP A CA 1
ATOM 2293 C C . ASP A 1 298 ? 44.660 29.013 -6.286 1.00 14.24 331 ASP A C 1
ATOM 2294 O O . ASP A 1 298 ? 45.488 29.754 -5.760 1.00 14.83 331 ASP A O 1
ATOM 2299 N N . ALA A 1 299 ? 43.653 28.483 -5.599 1.00 13.54 332 ALA A N 1
ATOM 2300 C CA . ALA A 1 299 ? 43.497 28.797 -4.181 1.00 12.79 332 ALA A CA 1
ATOM 2301 C C . ALA A 1 299 ? 44.741 28.494 -3.359 1.00 13.19 332 ALA A C 1
ATOM 2302 O O . ALA A 1 299 ? 45.043 29.225 -2.388 1.00 13.17 332 ALA A O 1
ATOM 2304 N N . PHE A 1 300 ? 45.442 27.423 -3.739 1.00 12.97 333 PHE A N 1
ATOM 2305 C CA . PHE A 1 300 ? 46.623 26.934 -3.045 1.00 15.58 333 PHE A CA 1
ATOM 2306 C C . PHE A 1 300 ? 47.936 27.452 -3.639 1.00 16.21 333 PHE A C 1
ATOM 2307 O O . PHE A 1 300 ? 49.026 27.130 -3.133 1.00 18.28 333 PHE A O 1
ATOM 2315 N N . ASN A 1 301 ? 47.844 28.298 -4.661 1.00 17.21 334 ASN A N 1
ATOM 2316 C CA . ASN A 1 301 ? 49.027 28.836 -5.327 1.00 18.99 334 ASN A CA 1
ATOM 2317 C C . ASN A 1 301 ? 49.419 30.186 -4.719 1.00 19.75 334 ASN A C 1
ATOM 2318 O O . ASN A 1 301 ? 48.740 31.191 -4.904 1.00 19.85 334 ASN A O 1
ATOM 2323 N N . LYS A 1 302 ? 50.497 30.211 -3.944 1.00 21.50 335 LYS A N 1
ATOM 2324 C CA . LYS A 1 302 ? 50.900 31.453 -3.277 1.00 23.17 335 LYS A CA 1
ATOM 2325 C C . LYS A 1 302 ? 50.903 32.621 -4.252 1.00 24.23 335 LYS A C 1
ATOM 2326 O O . LYS A 1 302 ? 50.439 33.709 -3.945 1.00 24.84 335 LYS A O 1
ATOM 2332 N N . GLY A 1 303 ? 51.392 32.389 -5.459 1.00 24.59 336 GLY A N 1
ATOM 2333 C CA . GLY A 1 303 ? 51.457 33.446 -6.444 1.00 25.04 336 GLY A CA 1
ATOM 2334 C C . GLY A 1 303 ? 50.121 33.905 -7.003 1.00 25.17 336 GLY A C 1
ATOM 2335 O O . GLY A 1 303 ? 49.871 35.112 -7.106 1.00 28.24 336 GLY A O 1
ATOM 2336 N N . ARG A 1 304 ? 49.248 32.955 -7.302 1.00 23.51 337 ARG A N 1
ATOM 2337 C CA . ARG A 1 304 ? 48.051 33.224 -8.074 1.00 22.59 337 ARG A CA 1
ATOM 2338 C C . ARG A 1 304 ? 46.756 33.354 -7.296 1.00 20.46 337 ARG A C 1
ATOM 2339 O O . ARG A 1 304 ? 45.789 33.872 -7.833 1.00 20.21 337 ARG A O 1
ATOM 2347 N N . ALA A 1 305 ? 46.714 32.881 -6.054 1.00 18.89 338 ALA A N 1
ATOM 2348 C CA . ALA A 1 305 ? 45.461 32.912 -5.314 1.00 17.22 338 ALA A CA 1
ATOM 2349 C C . ALA A 1 305 ? 44.887 34.318 -5.235 1.00 16.76 338 ALA A C 1
ATOM 2350 O O . ALA A 1 305 ? 45.618 35.290 -5.054 1.00 16.10 338 ALA A O 1
ATOM 2352 N N . ASN A 1 306 ? 43.565 34.406 -5.336 1.00 15.45 339 ASN A N 1
ATOM 2353 C CA . ASN A 1 306 ? 42.827 35.651 -5.150 1.00 14.98 339 ASN A CA 1
ATOM 2354 C C . ASN A 1 306 ? 41.744 35.469 -4.093 1.00 14.65 339 ASN A C 1
ATOM 2355 O O . ASN A 1 306 ? 40.664 34.893 -4.346 1.00 13.83 339 ASN A O 1
ATOM 2360 N N . PHE A 1 307 ? 42.052 35.990 -2.909 1.00 14.04 340 PHE A N 1
ATOM 2361 C CA . PHE A 1 307 ? 41.125 36.061 -1.787 1.00 13.93 340 PHE A CA 1
ATOM 2362 C C . PHE A 1 307 ? 40.853 37.503 -1.417 1.00 14.05 340 PHE A C 1
ATOM 2363 O O . PHE A 1 307 ? 40.769 37.858 -0.236 1.00 13.86 340 PHE A O 1
ATOM 2371 N N . SER A 1 308 ? 40.702 38.347 -2.438 1.00 15.45 341 SER A N 1
ATOM 2372 C CA . SER A 1 308 ? 40.369 39.757 -2.171 1.00 15.90 341 SER A CA 1
ATOM 2373 C C . SER A 1 308 ? 38.998 39.962 -1.570 1.00 16.36 341 SER A C 1
ATOM 2374 O O . SER A 1 308 ? 38.684 41.062 -1.145 1.00 16.28 341 SER A O 1
ATOM 2378 N N . GLY A 1 309 ? 38.168 38.934 -1.579 1.00 15.36 342 GLY A N 1
ATOM 2379 C CA . GLY A 1 309 ? 36.879 38.986 -0.927 1.00 16.07 342 GLY A CA 1
ATOM 2380 C C . GLY A 1 309 ? 37.093 39.045 0.580 1.00 15.66 342 GLY A C 1
ATOM 2381 O O . GLY A 1 309 ? 36.340 39.686 1.298 1.00 17.44 342 GLY A O 1
ATOM 2382 N N . MET A 1 310 ? 38.161 38.398 1.055 1.00 16.18 343 MET A N 1
ATOM 2383 C CA . MET A 1 310 ? 38.523 38.438 2.475 1.00 16.10 343 MET A CA 1
ATOM 2384 C C . MET A 1 310 ? 39.309 39.686 2.820 1.00 17.33 343 MET A C 1
ATOM 2385 O O . MET A 1 310 ? 39.136 40.254 3.889 1.00 17.03 343 MET A O 1
ATOM 2390 N N . SER A 1 311 ? 40.197 40.094 1.927 1.00 18.53 344 SER A N 1
ATOM 2391 C CA . SER A 1 311 ? 41.093 41.209 2.212 1.00 20.43 344 SER A CA 1
ATOM 2392 C C . SER A 1 311 ? 41.347 42.041 0.969 1.00 21.60 344 SER A C 1
ATOM 2393 O O . SER A 1 311 ? 41.827 41.540 -0.033 1.00 20.35 344 SER A O 1
ATOM 2396 N N . GLU A 1 312 ? 41.032 43.326 1.052 1.00 22.92 345 GLU A N 1
ATOM 2397 C CA . GLU A 1 312 ? 41.150 44.217 -0.095 1.00 24.50 345 GLU A CA 1
ATOM 2398 C C . GLU A 1 312 ? 42.564 44.252 -0.653 1.00 24.55 345 GLU A C 1
ATOM 2399 O O . GLU A 1 312 ? 42.766 44.480 -1.841 1.00 25.72 345 GLU A O 1
ATOM 2405 N N . ARG A 1 313 ? 43.541 43.999 0.202 1.00 24.65 346 ARG A N 1
ATOM 2406 C CA . ARG A 1 313 ? 44.936 44.001 -0.219 1.00 25.13 346 ARG A CA 1
ATOM 2407 C C . ARG A 1 313 ? 45.306 42.792 -1.074 1.00 23.42 346 ARG A C 1
ATOM 2408 O O . ARG A 1 313 ? 46.393 42.762 -1.644 1.00 23.34 346 ARG A O 1
ATOM 2416 N N . ASN A 1 314 ? 44.432 41.791 -1.146 1.00 21.75 347 ASN A N 1
ATOM 2417 C CA . ASN A 1 314 ? 44.713 40.601 -1.959 1.00 20.71 347 ASN A CA 1
ATOM 2418 C C . ASN A 1 314 ? 46.066 40.010 -1.605 1.00 20.02 347 ASN A C 1
ATOM 2419 O O . ASN A 1 314 ? 46.908 39.765 -2.475 1.00 20.23 347 ASN A O 1
ATOM 2424 N N . ASP A 1 315 ? 46.252 39.768 -0.318 1.00 18.99 348 ASP A N 1
ATOM 2425 C CA . ASP A 1 315 ? 47.506 39.294 0.197 1.00 18.73 348 ASP A CA 1
ATOM 2426 C C . ASP A 1 315 ? 47.396 37.958 0.927 1.00 18.36 348 ASP A C 1
ATOM 2427 O O . ASP A 1 315 ? 48.187 37.689 1.840 1.00 19.36 348 ASP A O 1
ATOM 2432 N N . LEU A 1 316 ? 46.475 37.102 0.492 1.00 16.92 349 LEU A N 1
ATOM 2433 C CA . LEU A 1 316 ? 46.275 35.813 1.153 1.00 16.55 349 LEU A CA 1
ATOM 2434 C C . LEU A 1 316 ? 46.262 34.653 0.182 1.00 15.67 349 LEU A C 1
ATOM 2435 O O . LEU A 1 316 ? 45.921 34.829 -0.975 1.00 16.50 349 LEU A O 1
ATOM 2440 N N . PHE A 1 317 ? 46.591 33.462 0.681 1.00 14.74 350 PHE A N 1
ATOM 2441 C CA . PHE A 1 317 ? 46.402 32.224 -0.079 1.00 15.07 350 PHE A CA 1
ATOM 2442 C C . PHE A 1 317 ? 46.035 31.122 0.891 1.00 14.80 350 PHE A C 1
ATOM 2443 O O . PHE A 1 317 ? 46.228 31.256 2.100 1.00 14.77 350 PHE A O 1
ATOM 2451 N N . LEU A 1 318 ? 45.517 30.028 0.356 1.00 13.44 351 LEU A N 1
ATOM 2452 C CA . LEU A 1 318 ? 45.147 28.906 1.185 1.00 14.61 351 LEU A CA 1
ATOM 2453 C C . LEU A 1 318 ? 46.341 27.983 1.317 1.00 13.24 351 LEU A C 1
ATOM 2454 O O . LEU A 1 318 ? 46.833 27.444 0.322 1.00 13.92 351 LEU A O 1
ATOM 2459 N N . SER A 1 319 ? 46.832 27.822 2.542 1.00 14.27 352 SER A N 1
ATOM 2460 C CA . SER A 1 319 ? 48.024 26.998 2.737 1.00 14.56 352 SER A CA 1
ATOM 2461 C C . SER A 1 319 ? 47.710 25.519 2.831 1.00 13.59 352 SER A C 1
ATOM 2462 O O . SER A 1 319 ? 48.440 24.708 2.259 1.00 14.95 352 SER A O 1
ATOM 2465 N N . GLU A 1 320 ? 46.651 25.153 3.537 1.00 12.20 353 GLU A N 1
ATOM 2466 C CA . GLU A 1 320 ? 46.293 23.749 3.741 1.00 12.04 353 GLU A CA 1
ATOM 2467 C C . GLU A 1 320 ? 44.862 23.667 4.295 1.00 12.34 353 GLU A C 1
ATOM 2468 O O . GLU A 1 320 ? 44.312 24.654 4.817 1.00 13.05 353 GLU A O 1
ATOM 2474 N N . VAL A 1 321 ? 44.267 22.507 4.132 1.00 10.83 354 VAL A N 1
ATOM 2475 C CA . VAL A 1 321 ? 42.971 22.174 4.694 1.00 11.01 354 VAL A CA 1
ATOM 2476 C C . VAL A 1 321 ? 43.139 20.889 5.499 1.00 10.68 354 VAL A C 1
ATOM 2477 O O . VAL A 1 321 ? 43.380 19.822 4.946 1.00 12.71 354 VAL A O 1
ATOM 2481 N N . PHE A 1 322 ? 43.013 20.981 6.823 1.00 10.03 355 PHE A N 1
ATOM 2482 C CA . PHE A 1 322 ? 43.172 19.849 7.701 1.00 9.54 355 PHE A CA 1
ATOM 2483 C C . PHE A 1 322 ? 41.794 19.264 8.038 1.00 10.53 355 PHE A C 1
ATOM 2484 O O . PHE A 1 322 ? 40.863 20.029 8.307 1.00 11.14 355 PHE A O 1
ATOM 2492 N N . HIS A 1 323 ? 41.675 17.938 8.059 1.00 10.53 356 HIS A N 1
ATOM 2493 C CA . HIS A 1 323 ? 40.427 17.270 8.422 1.00 10.68 356 HIS A CA 1
ATOM 2494 C C . HIS A 1 323 ? 40.733 16.121 9.358 1.00 11.46 356 HIS A C 1
ATOM 2495 O O . HIS A 1 323 ? 41.622 15.319 9.127 1.00 12.41 356 HIS A O 1
ATOM 2502 N N . GLN A 1 324 ? 39.976 16.007 10.426 1.00 11.62 357 GLN A N 1
ATOM 2503 C CA . GLN A 1 324 ? 40.138 14.866 11.318 1.00 12.71 357 GLN A CA 1
ATOM 2504 C C . GLN A 1 324 ? 38.732 14.358 11.595 1.00 11.87 357 GLN A C 1
ATOM 2505 O O . GLN A 1 324 ? 37.835 15.142 11.833 1.00 11.79 357 GLN A O 1
ATOM 2511 N N . ALA A 1 325 ? 38.539 13.044 11.544 1.00 11.69 358 ALA A N 1
ATOM 2512 C CA . ALA A 1 325 ? 37.225 12.446 11.751 1.00 11.39 358 ALA A CA 1
ATOM 2513 C C . ALA A 1 325 ? 37.356 11.125 12.499 1.00 12.79 358 ALA A C 1
ATOM 2514 O O . ALA A 1 325 ? 38.328 10.380 12.319 1.00 13.90 358 ALA A O 1
ATOM 2516 N N . MET A 1 326 ? 36.356 10.830 13.314 1.00 12.87 359 MET A N 1
ATOM 2517 C CA . MET A 1 326 ? 36.299 9.567 14.035 1.00 13.72 359 MET A CA 1
ATOM 2518 C C . MET A 1 326 ? 34.886 9.020 14.081 1.00 13.53 359 MET A C 1
ATOM 2519 O O . MET A 1 326 ? 33.895 9.740 13.904 1.00 13.94 359 MET A O 1
ATOM 2524 N N . VAL A 1 327 ? 34.792 7.716 14.300 1.00 12.78 360 VAL A N 1
ATOM 2525 C CA . VAL A 1 327 ? 33.518 7.083 14.446 1.00 13.34 360 VAL A CA 1
ATOM 2526 C C . VAL A 1 327 ? 33.699 5.886 15.357 1.00 13.73 360 VAL A C 1
ATOM 2527 O O . VAL A 1 327 ? 34.733 5.234 15.317 1.00 14.55 360 VAL A O 1
ATOM 2531 N N . ASP A 1 328 ? 32.686 5.634 16.187 1.00 14.38 361 ASP A N 1
ATOM 2532 C CA . ASP A 1 328 ? 32.662 4.498 17.102 1.00 15.74 361 ASP A CA 1
ATOM 2533 C C . ASP A 1 328 ? 31.292 3.862 16.936 1.00 14.96 361 ASP A C 1
ATOM 2534 O O . ASP A 1 328 ? 30.286 4.469 17.303 1.00 16.47 361 ASP A O 1
ATOM 2539 N N . VAL A 1 329 ? 31.254 2.664 16.336 1.00 14.84 362 VAL A N 1
ATOM 2540 C CA . VAL A 1 329 ? 30.043 1.918 16.032 1.00 15.41 362 VAL A CA 1
ATOM 2541 C C . VAL A 1 329 ? 29.927 0.782 17.025 1.00 16.25 362 VAL A C 1
ATOM 2542 O O . VAL A 1 329 ? 30.871 0.020 17.209 1.00 16.70 362 VAL A O 1
ATOM 2546 N N . ASN A 1 330 ? 28.762 0.676 17.651 1.00 16.97 363 ASN A N 1
ATOM 2547 C CA . ASN A 1 330 ? 28.528 -0.317 18.724 1.00 18.36 363 ASN A CA 1
ATOM 2548 C C . ASN A 1 330 ? 27.084 -0.796 18.671 1.00 18.48 363 ASN A C 1
ATOM 2549 O O . ASN A 1 330 ? 26.341 -0.460 17.775 1.00 17.54 363 ASN A O 1
ATOM 2554 N N . GLU A 1 331 ? 26.655 -1.562 19.660 1.00 20.08 364 GLU A N 1
ATOM 2555 C CA . GLU A 1 331 ? 25.402 -2.269 19.586 1.00 20.84 364 GLU A CA 1
ATOM 2556 C C . GLU A 1 331 ? 24.176 -1.467 20.051 1.00 20.83 364 GLU A C 1
ATOM 2557 O O . GLU A 1 331 ? 23.028 -1.843 19.803 1.00 20.69 364 GLU A O 1
ATOM 2563 N N . GLU A 1 332 ? 24.457 -0.386 20.779 1.00 21.18 365 GLU A N 1
ATOM 2564 C CA . GLU A 1 332 ? 23.457 0.418 21.505 1.00 22.57 365 GLU A CA 1
ATOM 2565 C C . GLU A 1 332 ? 22.299 0.872 20.679 1.00 22.88 365 GLU A C 1
ATOM 2566 O O . GLU A 1 332 ? 22.462 1.472 19.619 1.00 20.91 365 GLU A O 1
ATOM 2572 N N . GLY A 1 333 ? 21.110 0.606 21.197 1.00 23.81 366 GLY A N 1
ATOM 2573 C CA . GLY A 1 333 ? 19.897 1.013 20.538 1.00 24.08 366 GLY A CA 1
ATOM 2574 C C . GLY A 1 333 ? 18.877 1.445 21.560 1.00 25.38 366 GLY A C 1
ATOM 2575 O O . GLY A 1 333 ? 19.144 1.478 22.755 1.00 27.05 366 GLY A O 1
ATOM 2576 N N . THR A 1 334 ? 17.714 1.810 21.060 1.00 25.99 367 THR A N 1
ATOM 2577 C CA . THR A 1 334 ? 16.576 2.183 21.885 1.00 26.73 367 THR A CA 1
ATOM 2578 C C . THR A 1 334 ? 16.131 0.999 22.730 1.00 26.64 367 THR A C 1
ATOM 2579 O O . THR A 1 334 ? 15.706 -0.020 22.173 1.00 28.32 367 THR A O 1
ATOM 2583 N N . THR A 1 345 ? 12.540 -13.551 19.090 1.00 31.85 378 THR A N 1
ATOM 2584 C CA . THR A 1 345 ? 12.928 -14.630 19.989 1.00 31.46 378 THR A CA 1
ATOM 2585 C C . THR A 1 345 ? 12.378 -15.948 19.476 1.00 31.05 378 THR A C 1
ATOM 2586 O O . THR A 1 345 ? 11.196 -16.039 19.140 1.00 31.74 378 THR A O 1
ATOM 2590 N N . GLY A 1 346 ? 13.213 -16.974 19.437 1.00 30.90 379 GLY A N 1
ATOM 2591 C CA . GLY A 1 346 ? 12.770 -18.291 19.034 1.00 30.46 379 GLY A CA 1
ATOM 2592 C C . GLY A 1 346 ? 12.784 -18.543 17.541 1.00 30.08 379 GLY A C 1
ATOM 2593 O O . GLY A 1 346 ? 12.502 -19.658 17.124 1.00 30.43 379 GLY A O 1
ATOM 2594 N N . ARG A 1 347 ? 13.101 -17.532 16.731 1.00 29.55 380 ARG A N 1
ATOM 2595 C CA . ARG A 1 347 ? 13.164 -17.728 15.279 1.00 29.13 380 ARG A CA 1
ATOM 2596 C C . ARG A 1 347 ? 14.373 -18.576 14.870 1.00 28.85 380 ARG A C 1
ATOM 2597 O O . ARG A 1 347 ? 15.503 -18.272 15.265 1.00 29.72 380 ARG A O 1
ATOM 2605 N N . THR A 1 348 ? 14.138 -19.597 14.037 1.00 28.23 381 THR A N 1
ATOM 2606 C CA . THR A 1 348 ? 15.182 -20.559 13.657 1.00 27.99 381 THR A CA 1
ATOM 2607 C C . THR A 1 348 ? 15.518 -20.674 12.160 1.00 28.05 381 THR A C 1
ATOM 2608 O O . THR A 1 348 ? 16.576 -21.200 11.820 1.00 28.56 381 THR A O 1
ATOM 2612 N N . GLY A 1 349 ? 14.623 -20.225 11.282 1.00 27.57 382 GLY A N 1
ATOM 2613 C CA . GLY A 1 349 ? 14.837 -20.308 9.843 1.00 26.91 382 GLY A CA 1
ATOM 2614 C C . GLY A 1 349 ? 15.829 -19.281 9.317 1.00 26.14 382 GLY A C 1
ATOM 2615 O O . GLY A 1 349 ? 16.069 -18.249 9.952 1.00 26.40 382 GLY A O 1
ATOM 2616 N N . HIS A 1 350 ? 16.391 -19.573 8.142 1.00 25.68 383 HIS A N 1
ATOM 2617 C CA . HIS A 1 350 ? 17.396 -18.726 7.496 1.00 25.43 383 HIS A CA 1
ATOM 2618 C C . HIS A 1 350 ? 17.192 -18.779 5.981 1.00 24.67 383 HIS A C 1
ATOM 2619 O O . HIS A 1 350 ? 18.144 -18.948 5.192 1.00 24.57 383 HIS A O 1
ATOM 2626 N N . GLY A 1 351 ? 15.940 -18.597 5.575 1.00 24.21 384 GLY A N 1
ATOM 2627 C CA . GLY A 1 351 ? 15.588 -18.683 4.181 1.00 24.20 384 GLY A CA 1
ATOM 2628 C C . GLY A 1 351 ? 15.731 -17.362 3.467 1.00 24.43 384 GLY A C 1
ATOM 2629 O O . GLY A 1 351 ? 15.841 -17.339 2.248 1.00 24.17 384 GLY A O 1
ATOM 2630 N N . GLY A 1 352 ? 15.719 -16.272 4.230 1.00 23.25 385 GLY A N 1
ATOM 2631 C CA . GLY A 1 352 ? 15.711 -14.938 3.666 1.00 23.61 385 GLY A CA 1
ATOM 2632 C C . GLY A 1 352 ? 17.058 -14.240 3.626 1.00 23.47 385 GLY A C 1
ATOM 2633 O O . GLY A 1 352 ? 18.118 -14.841 3.847 1.00 23.72 385 GLY A O 1
ATOM 2634 N N . PRO A 1 353 ? 16.983 -12.947 3.331 1.00 23.38 386 PRO A N 1
ATOM 2635 C CA . PRO A 1 353 ? 18.159 -12.098 3.176 1.00 23.28 386 PRO A CA 1
ATOM 2636 C C . PRO A 1 353 ? 19.127 -12.093 4.326 1.00 22.28 386 PRO A C 1
ATOM 2637 O O . PRO A 1 353 ? 18.782 -12.043 5.515 1.00 21.44 386 PRO A O 1
ATOM 2641 N N . GLN A 1 354 ? 20.381 -12.112 3.918 1.00 21.82 387 GLN A N 1
ATOM 2642 C CA . GLN A 1 354 ? 21.471 -12.024 4.845 1.00 21.21 387 GLN A CA 1
ATOM 2643 C C . GLN A 1 354 ? 22.294 -10.832 4.389 1.00 20.01 387 GLN A C 1
ATOM 2644 O O . GLN A 1 354 ? 22.416 -10.565 3.175 1.00 21.84 387 GLN A O 1
ATOM 2650 N N . PHE A 1 355 ? 22.856 -10.141 5.366 1.00 18.35 388 PHE A N 1
ATOM 2651 C CA . PHE A 1 355 ? 23.824 -9.081 5.097 1.00 17.45 388 PHE A CA 1
ATOM 2652 C C . PHE A 1 355 ? 24.956 -9.319 6.076 1.00 16.94 388 PHE A C 1
ATOM 2653 O O . PHE A 1 355 ? 24.878 -8.924 7.229 1.00 17.01 388 PHE A O 1
ATOM 2661 N N . VAL A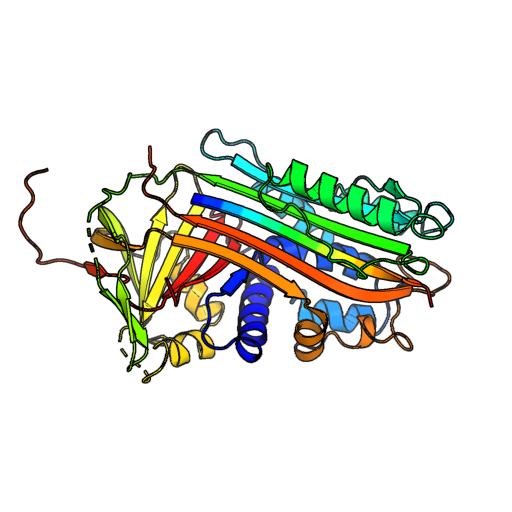 1 356 ? 26.009 -9.976 5.600 1.00 16.52 389 VAL A N 1
ATOM 2662 C CA . VAL A 1 356 ? 27.104 -10.377 6.458 1.00 16.66 389 VAL A CA 1
ATOM 2663 C C . VAL A 1 356 ? 28.350 -9.587 6.045 1.00 15.70 389 VAL A C 1
ATOM 2664 O O . VAL A 1 356 ? 29.034 -9.926 5.063 1.00 15.45 389 VAL A O 1
ATOM 2668 N N . ALA A 1 357 ? 28.619 -8.536 6.804 1.00 15.79 390 ALA A N 1
ATOM 2669 C CA . ALA A 1 357 ? 29.714 -7.630 6.493 1.00 15.90 390 ALA A CA 1
ATOM 2670 C C . ALA A 1 357 ? 31.016 -8.142 7.113 1.00 15.48 390 ALA A C 1
ATOM 2671 O O . ALA A 1 357 ? 31.558 -7.544 8.041 1.00 15.37 390 ALA A O 1
ATOM 2673 N N . ASP A 1 358 ? 31.473 -9.285 6.591 1.00 15.91 391 ASP A N 1
ATOM 2674 C CA . ASP A 1 358 ? 32.746 -9.883 6.988 1.00 15.91 391 ASP A CA 1
ATOM 2675 C C . ASP A 1 358 ? 33.844 -9.673 5.940 1.00 15.08 391 ASP A C 1
ATOM 2676 O O . ASP A 1 358 ? 34.790 -10.440 5.833 1.00 14.62 391 ASP A O 1
ATOM 2681 N N . HIS A 1 359 ? 33.713 -8.608 5.165 1.00 13.83 392 HIS A N 1
AT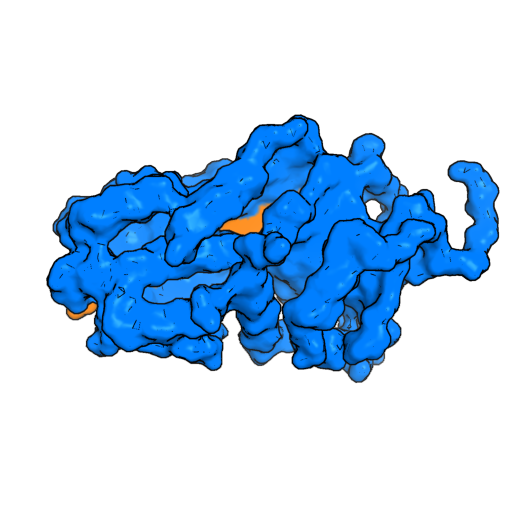OM 2682 C CA . HIS A 1 359 ? 34.715 -8.230 4.179 1.00 13.82 392 HIS A CA 1
ATOM 2683 C C . HIS A 1 359 ? 34.502 -6.751 3.941 1.00 12.88 392 HIS A C 1
ATOM 2684 O O . HIS A 1 359 ? 33.476 -6.227 4.395 1.00 12.65 392 HIS A O 1
ATOM 2691 N N . PRO A 1 360 ? 35.462 -6.054 3.315 1.00 12.85 393 PRO A N 1
ATOM 2692 C CA . PRO A 1 360 ? 35.362 -4.585 3.184 1.00 12.42 393 PRO A CA 1
ATOM 2693 C C . PRO A 1 360 ? 34.097 -4.007 2.556 1.00 11.57 393 PRO A C 1
ATOM 2694 O O . PRO A 1 360 ? 33.568 -4.530 1.578 1.00 13.86 393 PRO A O 1
ATOM 2698 N N . PHE A 1 361 ? 33.655 -2.902 3.147 1.00 11.29 394 PHE A N 1
ATOM 2699 C CA . PHE A 1 361 ? 32.462 -2.228 2.744 1.00 11.11 394 PHE A CA 1
ATOM 2700 C C . PHE A 1 361 ? 32.594 -0.732 2.867 1.00 11.63 394 PHE A C 1
ATOM 2701 O O . PHE A 1 361 ? 33.426 -0.217 3.636 1.00 12.17 394 PHE A O 1
ATOM 2709 N N . LEU A 1 362 ? 31.762 -0.034 2.096 1.00 11.46 395 LEU A N 1
ATOM 2710 C CA . LEU A 1 362 ? 31.636 1.404 2.285 1.00 11.70 395 LEU A CA 1
ATOM 2711 C C . LEU A 1 362 ? 30.421 1.651 3.173 1.00 11.32 395 LEU A C 1
ATOM 2712 O O . LEU A 1 362 ? 29.529 0.809 3.285 1.00 12.68 395 LEU A O 1
ATOM 2717 N N . PHE A 1 363 ? 30.435 2.764 3.898 1.00 10.93 396 PHE A N 1
ATOM 2718 C CA . PHE A 1 363 ? 29.283 3.175 4.687 1.00 11.60 396 PHE A CA 1
ATOM 2719 C C . PHE A 1 363 ? 29.151 4.694 4.743 1.00 12.04 396 PHE A C 1
ATOM 2720 O O . PHE A 1 363 ? 30.119 5.430 4.604 1.00 11.29 396 PHE A O 1
ATOM 2728 N N . LEU A 1 364 ? 27.921 5.151 4.931 1.00 12.35 397 LEU A N 1
ATOM 2729 C CA . LEU A 1 364 ? 27.676 6.557 5.052 1.00 12.57 397 LEU A CA 1
ATOM 2730 C C . LEU A 1 364 ? 26.540 6.797 6.045 1.00 12.00 397 LEU A C 1
ATOM 2731 O O . LEU A 1 364 ? 25.628 5.976 6.186 1.00 12.86 397 LEU A O 1
ATOM 2736 N N . ILE A 1 365 ? 26.622 7.929 6.730 1.00 11.57 398 ILE A N 1
ATOM 2737 C CA . ILE A 1 365 ? 25.628 8.362 7.701 1.00 12.33 398 ILE A CA 1
ATOM 2738 C C . ILE A 1 365 ? 24.915 9.528 7.015 1.00 12.02 398 ILE A C 1
ATOM 2739 O O . ILE A 1 365 ? 25.554 10.521 6.636 1.00 12.97 398 ILE A O 1
ATOM 2744 N N . MET A 1 366 ? 23.612 9.356 6.838 1.00 10.99 399 MET A N 1
ATOM 2745 C CA . MET A 1 366 ? 22.757 10.249 6.045 1.00 13.58 399 MET A CA 1
ATOM 2746 C C . MET A 1 366 ? 21.745 10.972 6.909 1.00 13.68 399 MET A C 1
ATOM 2747 O O . MET A 1 366 ? 21.025 10.333 7.685 1.00 14.26 399 MET A O 1
ATOM 2755 N N . HIS A 1 367 ? 21.689 12.301 6.782 1.00 13.47 400 HIS A N 1
ATOM 2756 C CA . HIS A 1 367 ? 20.626 13.089 7.385 1.00 13.97 400 HIS A CA 1
ATOM 2757 C C . HIS A 1 367 ? 19.449 13.031 6.422 1.00 14.26 400 HIS A C 1
ATOM 2758 O O . HIS A 1 367 ? 19.489 13.597 5.329 1.00 14.25 400 HIS A O 1
ATOM 2765 N N . LYS A 1 368 ? 18.391 12.315 6.807 1.00 15.90 401 LYS A N 1
ATOM 2766 C CA . LYS A 1 368 ? 17.348 12.002 5.839 1.00 17.72 401 LYS A CA 1
ATOM 2767 C C . LYS A 1 368 ? 16.532 13.211 5.359 1.00 17.99 401 LYS A C 1
ATOM 2768 O O . LYS A 1 368 ? 16.085 13.240 4.212 1.00 20.20 401 LYS A O 1
ATOM 2774 N N . ILE A 1 369 ? 16.322 14.191 6.218 1.00 18.62 402 ILE A N 1
ATOM 2775 C CA . ILE A 1 369 ? 15.496 15.331 5.846 1.00 19.19 402 ILE A CA 1
ATOM 2776 C C . ILE A 1 369 ? 16.197 16.165 4.787 1.00 18.66 402 ILE A C 1
ATOM 2777 O O . ILE A 1 369 ? 15.567 16.561 3.794 1.00 20.53 402 ILE A O 1
ATOM 2782 N N . THR A 1 370 ? 17.487 16.419 4.965 1.00 17.47 403 THR A N 1
ATOM 2783 C CA . THR A 1 370 ? 18.270 17.197 3.975 1.00 16.15 403 THR A CA 1
ATOM 2784 C C . THR A 1 370 ? 18.817 16.351 2.831 1.00 16.46 403 THR A C 1
ATOM 2785 O O . THR A 1 370 ? 19.144 16.881 1.769 1.00 16.83 403 THR A O 1
ATOM 2789 N N . ASN A 1 371 ? 18.940 15.051 3.051 1.00 15.54 404 ASN A N 1
ATOM 2790 C CA . ASN A 1 371 ? 19.597 14.149 2.102 1.00 15.63 404 ASN A CA 1
ATOM 2791 C C . ASN A 1 371 ? 21.100 14.438 2.050 1.00 15.12 404 ASN A C 1
ATOM 2792 O O . ASN A 1 371 ? 21.756 14.112 1.064 1.00 15.43 404 ASN A O 1
ATOM 2797 N N . CYS A 1 372 ? 21.641 15.047 3.090 1.00 13.19 405 CYS A N 1
ATOM 2798 C CA . CYS A 1 372 ? 23.087 15.288 3.171 1.00 14.03 405 CYS A CA 1
ATOM 2799 C C . CYS A 1 372 ? 23.862 14.131 3.798 1.00 13.27 405 CYS A C 1
ATOM 2800 O O . CYS A 1 372 ? 23.475 13.575 4.853 1.00 12.61 405 CYS A O 1
ATOM 2803 N N . ILE A 1 373 ? 24.982 13.790 3.177 1.00 11.90 406 ILE A N 1
ATOM 2804 C CA . ILE A 1 373 ? 25.917 12.845 3.766 1.00 11.99 406 ILE A CA 1
ATOM 2805 C C . ILE A 1 373 ? 26.684 13.554 4.859 1.00 11.87 406 ILE A C 1
ATOM 2806 O O . ILE A 1 373 ? 27.435 14.454 4.583 1.00 12.14 406 ILE A O 1
ATOM 2811 N N . LEU A 1 374 ? 26.487 13.143 6.112 1.00 11.14 407 LEU A N 1
ATOM 2812 C CA . LEU A 1 374 ? 27.201 13.730 7.226 1.00 10.91 407 LEU A CA 1
ATOM 2813 C C . LEU A 1 374 ? 28.581 13.105 7.360 1.00 10.95 407 LEU A C 1
ATOM 2814 O O . LEU A 1 374 ? 29.539 13.799 7.630 1.00 11.03 407 LEU A O 1
ATOM 2819 N N . PHE A 1 375 ? 28.654 11.781 7.157 1.00 9.82 408 PHE A N 1
ATOM 2820 C CA . PHE A 1 375 ? 29.886 11.013 7.262 1.00 9.73 408 PHE A CA 1
ATOM 2821 C C . PHE A 1 375 ? 29.926 9.904 6.192 1.00 11.03 408 PHE A C 1
ATOM 2822 O O . PHE A 1 375 ? 28.889 9.362 5.814 1.00 11.21 408 PHE A O 1
ATOM 2830 N N . PHE A 1 376 ? 31.130 9.582 5.725 1.00 11.17 409 PHE A N 1
ATOM 2831 C CA . PHE A 1 376 ? 31.367 8.586 4.691 1.00 12.23 409 PHE A CA 1
ATOM 2832 C C . PHE A 1 376 ? 32.672 7.846 5.002 1.00 12.79 409 PHE A C 1
ATOM 2833 O O . PHE A 1 376 ? 33.685 8.462 5.317 1.00 13.13 409 PHE A O 1
ATOM 2841 N N . GLY A 1 377 ? 32.677 6.529 4.858 1.00 12.28 410 GLY A N 1
ATOM 2842 C CA . GLY A 1 377 ? 33.902 5.818 5.112 1.00 12.40 410 GLY A CA 1
ATOM 2843 C C . GLY A 1 377 ? 34.045 4.512 4.392 1.00 11.45 410 GLY A C 1
ATOM 2844 O O . GLY A 1 377 ? 33.133 4.027 3.749 1.00 11.95 410 GLY A O 1
ATOM 2845 N N . ARG A 1 378 ? 35.239 3.956 4.550 1.00 11.61 411 ARG A N 1
ATOM 2846 C CA . ARG A 1 378 ? 35.589 2.637 4.044 1.00 12.41 411 ARG A CA 1
ATOM 2847 C C . ARG A 1 378 ? 36.097 1.854 5.229 1.00 12.37 411 ARG A C 1
ATOM 2848 O O . ARG A 1 378 ? 37.058 2.268 5.877 1.00 12.53 411 ARG A O 1
ATOM 2856 N N . PHE A 1 379 ? 35.429 0.751 5.546 1.00 13.10 412 PHE A N 1
ATOM 2857 C CA . PHE A 1 379 ? 35.917 -0.127 6.601 1.00 13.97 412 PHE A CA 1
ATOM 2858 C C . PHE A 1 379 ? 36.541 -1.342 5.941 1.00 14.37 412 PHE A C 1
ATOM 2859 O O . PHE A 1 379 ? 35.858 -2.128 5.297 1.00 14.12 412 PHE A O 1
ATOM 2867 N N . SER A 1 380 ? 37.839 -1.503 6.105 1.00 15.14 413 SER A N 1
ATOM 2868 C CA . SER A 1 380 ? 38.518 -2.609 5.449 1.00 16.68 413 SER A CA 1
ATOM 2869 C C . SER A 1 380 ? 39.461 -3.399 6.319 1.00 18.10 413 SER A C 1
ATOM 2870 O O . SER A 1 380 ? 39.799 -4.506 5.939 1.00 17.20 413 SER A O 1
ATOM 2873 N N . SER A 1 381 ? 39.844 -2.859 7.468 1.00 19.76 414 SER A N 1
ATOM 2874 C CA . SER A 1 381 ? 40.884 -3.474 8.300 1.00 22.55 414 SER A CA 1
ATOM 2875 C C . SER A 1 381 ? 40.577 -3.318 9.792 1.00 23.50 414 SER A C 1
ATOM 2876 O O . SER A 1 381 ? 40.764 -2.252 10.355 1.00 24.67 414 SER A O 1
ATOM 2879 N N . PRO A 1 382 ? 40.095 -4.370 10.436 1.00 23.95 415 PRO A N 1
ATOM 2880 C CA . PRO A 1 382 ? 39.834 -4.335 11.874 1.00 24.84 415 PRO A CA 1
ATOM 2881 C C . PRO A 1 382 ? 41.106 -4.107 12.675 1.00 25.52 415 PRO A C 1
ATOM 2882 O O . PRO A 1 382 ? 42.214 -4.293 12.184 1.00 24.30 415 PRO A O 1
ATOM 2890 N N . THR B 2 2 ? 26.058 4.778 17.493 1.00 14.32 367 THR P N 1
ATOM 2891 C CA . THR B 2 2 ? 27.207 5.399 16.842 1.00 14.02 367 THR P CA 1
ATOM 2892 C C . THR B 2 2 ? 27.483 6.774 17.418 1.00 14.12 367 THR P C 1
ATOM 2893 O O . THR B 2 2 ? 26.561 7.551 17.639 1.00 15.32 367 THR P O 1
ATOM 2897 N N . GLU B 2 3 ? 28.752 7.046 17.663 1.00 13.50 368 GLU P N 1
ATOM 2898 C CA . GLU B 2 3 ? 29.223 8.360 18.019 1.00 13.95 368 GLU P CA 1
ATOM 2899 C C . GLU B 2 3 ? 30.193 8.708 16.892 1.00 13.67 368 GLU P C 1
ATOM 2900 O O . GLU B 2 3 ? 31.020 7.893 16.545 1.00 13.53 368 GLU P O 1
ATOM 2906 N N . ALA B 2 4 ? 30.026 9.875 16.266 1.00 13.19 369 ALA P N 1
ATOM 2907 C CA . ALA B 2 4 ? 30.886 10.289 15.170 1.00 13.57 369 ALA P CA 1
ATOM 2908 C C . ALA B 2 4 ? 31.186 11.763 15.300 1.00 12.96 369 ALA P C 1
ATOM 2909 O O . ALA B 2 4 ? 30.360 12.540 15.799 1.00 13.21 369 ALA P O 1
ATOM 2911 N N . ALA B 2 5 ? 32.380 12.177 14.904 1.00 11.86 370 ALA P N 1
ATOM 2912 C CA . ALA B 2 5 ? 32.708 13.596 14.997 1.00 11.66 370 ALA P CA 1
ATOM 2913 C C . ALA B 2 5 ? 33.766 13.941 13.983 1.00 12.14 370 ALA P C 1
ATOM 2914 O O . ALA B 2 5 ? 34.518 13.094 13.540 1.00 12.53 370 ALA P O 1
ATOM 2916 N N . ALA B 2 6 ? 33.845 15.210 13.647 1.00 11.45 371 ALA P N 1
ATOM 2917 C CA . ALA B 2 6 ? 34.886 15.673 12.734 1.00 11.16 371 ALA P CA 1
ATOM 2918 C C . ALA B 2 6 ? 35.136 17.150 12.893 1.00 10.84 371 ALA P C 1
ATOM 2919 O O . ALA B 2 6 ? 34.265 17.899 13.336 1.00 10.75 371 ALA P O 1
ATOM 2921 N N . GLY B 2 7 ? 36.312 17.567 12.470 1.00 10.88 372 GLY P N 1
ATOM 2922 C CA . GLY B 2 7 ? 36.703 18.953 12.357 1.00 10.63 372 GLY P CA 1
ATOM 2923 C C . GLY B 2 7 ? 37.414 19.198 11.028 1.00 11.13 372 GLY P C 1
ATOM 2924 O O . GLY B 2 7 ? 38.108 18.326 10.530 1.00 10.79 372 GLY P O 1
ATOM 2925 N N . THR B 2 8 ? 37.242 20.397 10.508 1.00 10.16 373 THR P N 1
ATOM 2926 C CA . THR B 2 8 ? 37.947 20.833 9.327 1.00 10.70 373 THR P CA 1
ATOM 2927 C C . THR B 2 8 ? 38.486 22.205 9.601 1.00 11.56 373 THR P C 1
ATOM 2928 O O . THR B 2 8 ? 37.780 23.064 10.119 1.00 11.24 373 THR P O 1
ATOM 2932 N N . GLY B 2 9 ? 39.725 22.438 9.204 1.00 10.63 374 GLY P N 1
ATOM 2933 C CA . GLY B 2 9 ? 40.344 23.734 9.356 1.00 11.56 374 GLY P CA 1
ATOM 2934 C C . GLY B 2 9 ? 41.055 24.164 8.079 1.00 12.33 374 GLY P C 1
ATOM 2935 O O . GLY B 2 9 ? 41.998 23.473 7.647 1.00 12.21 374 GLY P O 1
ATOM 2936 N N . GLY B 2 10 ? 40.613 25.292 7.506 1.00 11.77 375 GLY P N 1
ATOM 2937 C CA . GLY B 2 10 ? 41.236 25.888 6.336 1.00 12.62 375 GLY P CA 1
ATOM 2938 C C . GLY B 2 10 ? 42.129 27.022 6.792 1.00 13.03 375 GLY P C 1
ATOM 2939 O O . GLY B 2 10 ? 41.659 27.945 7.456 1.00 14.63 375 GLY P O 1
ATOM 2940 N N . VAL B 2 11 ? 43.423 26.937 6.477 1.00 12.71 376 VAL P N 1
ATOM 2941 C CA . VAL B 2 11 ? 44.395 27.908 6.945 1.00 13.23 376 VAL P CA 1
ATOM 2942 C C . VAL B 2 11 ? 44.740 28.912 5.847 1.00 13.45 376 VAL P C 1
ATOM 2943 O O . VAL B 2 11 ? 45.318 28.533 4.802 1.00 14.80 376 VAL P O 1
ATOM 2947 N N . MET B 2 12 ? 44.400 30.172 6.092 1.00 13.93 377 MET P N 1
ATOM 2948 C CA . MET B 2 12 ? 44.699 31.284 5.193 1.00 14.48 377 MET P CA 1
ATOM 2949 C C . MET B 2 12 ? 45.976 31.948 5.674 1.00 15.78 377 MET P C 1
ATOM 2950 O O . MET B 2 12 ? 46.076 32.327 6.821 1.00 14.80 377 MET P O 1
ATOM 2955 N N . THR B 2 13 ? 46.918 32.129 4.765 1.00 16.23 378 THR P N 1
ATOM 2956 C CA . THR B 2 13 ? 48.250 32.635 5.082 1.00 17.02 378 THR P CA 1
ATOM 2957 C C . THR B 2 13 ? 48.560 33.891 4.301 1.00 17.40 378 THR P C 1
ATOM 2958 O O . THR B 2 13 ? 48.147 34.058 3.151 1.00 17.44 378 THR P O 1
ATOM 2962 N N . GLY B 2 14 ? 49.318 34.776 4.935 1.00 19.22 379 GLY P N 1
ATOM 2963 C CA . GLY B 2 14 ? 49.722 36.009 4.290 1.00 20.90 379 GLY P CA 1
ATOM 2964 C C . GLY B 2 14 ? 50.890 35.791 3.342 1.00 22.30 379 GLY P C 1
ATOM 2965 O O . GLY B 2 14 ? 51.709 34.881 3.533 1.00 23.15 379 GLY P O 1
ATOM 2966 N N . ARG B 2 15 ? 50.961 36.634 2.314 1.00 23.49 380 ARG P N 1
ATOM 2967 C CA . ARG B 2 15 ? 52.054 36.594 1.341 1.00 24.98 380 ARG P CA 1
ATOM 2968 C C . ARG B 2 15 ? 52.521 38.011 1.025 1.00 26.10 380 ARG P C 1
ATOM 2969 O O . ARG B 2 15 ? 53.615 38.199 0.481 1.00 27.51 380 ARG P O 1
#

InterPro domains:
  IPR000215 Serpin family [PTHR11461] (7-415)
  IPR015556 Plasminogen activator inhibitor-2 [cd19562] (2-415)
  IPR023795 Serpin, conserved site [PS00284] (388-398)
  IPR023796 Serpin domain [PF00079] (7-415)
  IPR023796 Serpin domain [SM00093] (13-415)
  IPR036186 Serpin superfamily [SSF56574] (3-415)
  IPR042178 Serpin superfamily, domain 1 [G3DSA:3.30.497.10] (11-364)
  IPR042185 Serpin superfamily, domain 2 [G3DSA:2.30.39.10] (208-410)

Foldseek 3Di:
DQLCVLLVQLVLLLLLLVCVVVVAAKWKFFSLFVLLLLVLLLLLFDDPLNVQSCVNSRVCVVLVSQQVLQCLQCDDDVFKHKHKAKAKEFAPPDDWDPVSVVSCCVRRVHDYYYDHQQPPVVVVQQVVLCVLCVVAVNPRRRQQDPPNGHNVDGMDIGMHIYIGFFFQAFWAFDAWFDQFLVDTGGFTKTKDWDWWFWDAQVQQQWIWTWTHTGPQKIKIKTGHPHRGQRCPSVSVPDGCVSPCCRVPDPPTDIDTEMEMDGFDKDKDKDKCPVSSVVSRSPQLCPQPRTASCSTPVVRRDHDPIDITIDMDGGHRGGPDDDDDDPDHYHYNSGKIKMFMARRVSRHTRMIIIHRDD/DDDDDDDDDDDDDD

Organism: Homo sapiens (NCBI:txid9606)

Nearest PDB structures (foldseek):
  1jrr-assembly1_A  TM=1.003E+00  e=1.534E-82  Homo sapiens
  2arr-assembly1_A  TM=9.964E-01  e=7.512E-77  Homo sapiens
  7bee-assembly3_B  TM=8.243E-01  e=7.340E-35  Canis lupus familiaris
  4au4-assembly7_G  TM=7.927E-01  e=8.846E-33  Canis lupus familiaris
  4roa-assembly1_A  TM=8.568E-01  e=4.846E-31  Anopheles gambiae

B-factor: mean 21.24, std 8.84, range [8.83, 93.89]

Radius of gyration: 21.11 Å; Cα contacts (8 Å, |Δi|>4): 880; chains: 2; bounding box: 43×65×35 Å

CATH classification: 2.30.39.10 (+1 more: 3.30.497.10)

Solvent-accessible surface area: 15660 Å² total; per-residue (Å²): 208,40,125,1,44,24,14,8,62,0,3,14,45,0,2,95,40,8,11,147,72,26,82,59,98,12,1,0,2,0,3,4,0,0,2,2,0,0,0,0,0,35,14,0,0,89,41,51,1,56,85,40,0,9,132,7,1,58,32,138,222,44,40,41,43,6,102,67,7,22,72,32,2,59,62,124,60,84,69,31,92,13,63,9,48,8,20,3,2,5,6,138,81,34,75,41,75,149,80,4,50,117,49,0,60,95,40,10,65,0,98,48,73,67,5,33,0,80,140,49,16,95,108,3,10,103,89,0,2,64,46,0,96,95,39,0,92,33,67,0,48,76,6,0,49,156,69,18,11,70,28,80,1,50,0,0,0,0,0,1,0,5,0,72,2,89,3,133,38,61,11,98,102,120,141,69,0,104,17,39,72,89,102,150,46,92,11,56,12,0,32,14,57,49,104,9,41,24,15,73,6,107,94,1,94,0,48,0,0,10,3,36,1,23,30,79,0,2,1,1,2,1,3,11,118,104,114,48,15,26,1,130,79,2,22,63,72,17,60,30,111,53,5,39,112,35,9,52,155,134,101,23,71,112,59,57,0,5,0,50,1,0,60,15,147,12,107,43,109,26,101,3,86,72,12,0,96,74,23,28,0,98,6,0,4,56,121,65,141,2,38,0,23,0,0,7,128,186,57,44,3,19,0,26,24,0,14,2,3,0,14,0,33,0,32,55,71,12,116,186,68,145,116,38,121,86,40,42,63,0,54,0,53,43,2,0,0,0,0,0,7,6,49,115,10,30,1,6,0,0,3,0,0,3,0,33,83,3,21,0,0,0,0,0,0,0,1,0,17,16,109

Secondary structure (DSSP, 8-state):
--TTHHHHHHHHHHHHHHHHHSSSS-EEE-HHHHHHHHHHHHHH--HHHHHHHHHHHT---HHHHHHHHHHHHH---SS-EEEEEEEEEEETT----HHHHHHHHHHH----EEE-HHHHHHHHHHHHHHHHHHHTTTSS---SPTTS--TTEEEEEEEEEEEE--BSS--EE--EEEEETTEEEE--EEEEEEEEEEEEEGGGTEEEEEEEBSSSEEEEEEEE---SSS-HHHHHH--HHHHHHHHSTTSSEEEEEEEEEE-EEEEEEEE-HHHHHHHT--GGG-TTT---TTT-TT--EEEEEEEEEEEEEE-S-B--------S-EEE--S-EEEEEEETTTTEEEEEEEE---/-EEEEEEEEEEEE-

GO terms:
  GO:0043066 negative regulation of apoptotic process (P, TAS)
  GO:0004867 serine-type endopeptidase inhibitor activity (F, TAS)
  GO:0005576 extracellular region (C, TAS)
  GO:0042730 fibrinolysis (P, TAS)
  GO:0005886 plasma membrane (C, TAS)